Protein AF-A0A959UCH2-F1 (afdb_monomer)

Nearest PDB structures (foldseek):
  5xut-assembly1_A  TM=9.475E-01  e=8.527E-44  Lachnospiraceae bacterium ND2006
  5xuz-assembly1_A  TM=9.487E-01  e=6.562E-43  Lachnospiraceae bacterium ND2006
  5xuu-assembly1_A  TM=9.456E-01  e=6.925E-43  Lachnospiraceae bacterium ND2006
  8y0a-assembly2_E  TM=9.444E-01  e=6.261E-42  Lachnospiraceae bacterium ND2006
  8y09-assembly2_E  TM=9.365E-01  e=1.071E-41  Lachnospiraceae bacterium ND2006

Mean predicted aligned error: 5.66 Å

Radius of gyration: 24.45 Å; Cα contacts (8 Å, |Δi|>4): 713; chains: 1; bounding box: 65×54×74 Å

Sequence (409 aa):
THIIGIDRGERHLLYLTLIDSKGKIKRQMSLNDIISEYKAADGKNVKVVTAYRELLDTKEKERDEARKSWGSIEQIKDLKEGYLSQIVHQIAKMVVQYNAIVVLEDLNMGFKRGRQKVEKQVYQKFEKMLIDKLNYLVFKEKEMTEAGGILKAYQLTNKFQSFKKMSKQNGILFFVPAHFTSKIDPVTGFVSFFYNRYESVEKSVKFFRLFDSISYNKTKDWFEFDVDYNKFTERAKNSKSQWKLCSYGQRIETFRNPDKNNNWDSRSVGLTAAFKELLNAYGIDYMASDILSEIANQDSKEFHQPFMHLFRLMVQMRNSQSGTEVDYLQSPVAPFFNSEEQQLLGKTEDGSWKAPLPVDSDGNGAYNIARKGMWIMQRIKQAKKSDKVDLKMTNDDWLQFVQKLASNH

Foldseek 3Di:
DKEWFWFDDPLANIWIFIADLLLWTPFTFGLQKAWDWDQDPVRDIDIDIDRLNVVLVVLVVVQVVCVVVVHDRDDPVVSLVVSLVRVLVVVLVCCVVVVYFYFYAPDDPVRVVVCVVPVSHNPVVSVVVNQVCLCFAADPPDDQPDCRHVVHGHRQFDDDDDPVPDDCDTRSYGHAHLPLQLQADLQQRDHDPDPLADDALVVLLVRLVQWPFWAADPVVLWIWTWWFQVSGDPLCVLFPRTFIFILDDKAKDWFQDVVVVRDIFIDIDSLSVQVVVLCVVVPQPRVDGTSSVVSSPDRDPVNSNSVSVSVVRSSPQWHDGPPDPDTWGWGRGPVTDILCVQCVQDADPSRTGPGRDHNGSSSSNSSLSRVLVSLQVVQVVPDDPPDDGDSHDDPSNSNRSSNVSSVVD

Solvent-accessible surface area (backbone atoms only — not comparable to full-atom values): 22548 Å² total; per-residue (Å²): 99,26,28,33,3,42,24,75,45,93,88,36,74,30,19,42,18,32,23,43,81,85,66,48,52,77,38,35,34,66,59,32,52,47,81,45,75,46,69,44,98,86,68,47,78,44,77,46,78,45,55,52,50,60,55,38,52,51,52,47,50,54,40,52,49,17,63,77,69,72,47,84,69,76,81,66,65,60,63,51,50,56,54,44,52,54,51,42,50,54,49,52,50,47,30,64,76,52,57,32,36,40,21,36,62,51,74,53,69,68,62,58,55,71,46,60,80,44,76,72,66,54,67,70,62,42,55,49,54,41,43,58,44,30,42,58,30,62,43,89,93,44,55,52,81,39,89,27,1,77,77,33,42,40,65,49,25,62,82,88,87,49,81,90,76,57,63,59,56,42,69,46,36,37,45,40,75,65,74,75,22,45,70,37,35,89,64,57,43,52,62,80,81,75,88,56,71,76,84,47,48,70,57,46,34,59,56,59,72,47,42,77,43,32,32,50,39,80,90,77,68,27,36,40,39,34,35,45,35,70,69,76,35,79,90,34,66,70,35,90,34,76,47,56,41,30,31,62,62,69,36,50,49,71,45,67,31,73,95,57,80,52,36,78,37,60,45,82,43,54,41,37,62,53,51,52,51,56,34,52,77,70,71,46,70,51,87,50,64,69,41,50,64,64,63,50,67,58,79,50,54,86,52,44,46,55,52,36,48,51,52,40,46,41,62,43,33,70,30,54,43,68,98,55,88,55,44,33,30,38,36,30,39,84,93,42,56,45,11,59,69,27,47,73,63,38,65,47,97,90,58,28,44,63,34,72,57,51,46,26,34,47,43,28,19,2,42,36,39,18,50,52,45,49,53,49,53,51,54,59,70,71,48,57,96,88,55,85,76,83,77,81,77,48,71,50,61,51,43,39,50,46,32,51,56,31,72,77,108

Secondary structure (DSSP, 8-state):
-EEEEEE--SSSS-EEEEE-TT--EEEEEESSEEEEEEE-TTS-EEEEEEEHHHHHHHHHHHHHHHHHHT------HHHHHHHHHHHHHHHHHHHHHHTEEEEEE---HHHHHHGGGSTT--HHHHHHHHHHHHHSB--TTS-TTSTTSTTS-B--SPPP--GGG--SEETTEEEE--TTSSSS-TTT------------HHHHHHHHTTSSEEEEETTTTEEEEEEEGGGT-GGGTTS--EEEEE--SEEEEEEEEGGGTTEEEEEEEEHHHHHHHHHHHTT--TTSSB-HHHHHH---HHHHHHHHHHHHHHT--EEE-TTSS-EEEB-SSTT--BHHHHHTT-B-TTS-B--SS-SSHHHHHHHHHHHHHHHHHHHHHHS-TT--------HHHHHHHHHHHHTT-

Structure (mmCIF, N/CA/C/O backbone):
data_AF-A0A959UCH2-F1
#
_entry.id   AF-A0A959UCH2-F1
#
loop_
_atom_site.group_PDB
_atom_site.id
_atom_site.type_symbol
_atom_site.label_atom_id
_atom_site.label_alt_id
_atom_site.label_comp_id
_atom_site.label_asym_id
_atom_site.label_entity_id
_atom_site.label_seq_id
_atom_site.pdbx_PDB_ins_code
_atom_site.Cartn_x
_atom_site.Cartn_y
_atom_site.Cartn_z
_atom_site.occupancy
_atom_site.B_iso_or_equiv
_atom_site.auth_seq_id
_atom_site.auth_comp_id
_atom_site.auth_asym_id
_atom_site.auth_atom_id
_atom_site.pdbx_PDB_model_num
ATOM 1 N N . THR A 1 1 ? 1.810 -14.990 -17.525 1.00 85.62 1 THR A N 1
ATOM 2 C CA . THR A 1 1 ? 2.017 -13.536 -17.656 1.00 85.62 1 THR A CA 1
ATOM 3 C C . THR A 1 1 ? 2.456 -13.007 -16.323 1.00 85.62 1 THR A C 1
ATOM 5 O O . THR A 1 1 ? 1.759 -13.262 -15.345 1.00 85.62 1 THR A O 1
ATOM 8 N N . HIS A 1 2 ? 3.607 -12.350 -16.286 1.00 97.75 2 HIS A N 1
ATOM 9 C CA . HIS A 1 2 ? 4.053 -11.616 -15.108 1.00 97.75 2 HIS A CA 1
ATOM 10 C C . HIS A 1 2 ? 3.554 -10.174 -15.172 1.00 97.75 2 HIS A C 1
ATOM 12 O O . HIS A 1 2 ? 3.140 -9.696 -16.231 1.00 97.75 2 HIS A O 1
ATOM 18 N N . ILE A 1 3 ? 3.554 -9.497 -14.032 1.00 98.62 3 ILE A N 1
ATOM 19 C CA . ILE A 1 3 ? 2.998 -8.154 -13.911 1.00 98.62 3 ILE A CA 1
ATOM 20 C C . ILE A 1 3 ? 3.953 -7.317 -13.075 1.00 98.62 3 ILE A C 1
ATOM 22 O O . ILE A 1 3 ? 4.260 -7.679 -11.942 1.00 98.62 3 ILE A O 1
ATOM 26 N N . ILE A 1 4 ? 4.423 -6.213 -13.645 1.00 98.69 4 ILE A N 1
ATOM 27 C CA . ILE A 1 4 ? 5.246 -5.221 -12.957 1.00 98.69 4 ILE A CA 1
ATOM 28 C C . ILE A 1 4 ? 4.314 -4.108 -12.486 1.00 98.69 4 ILE A C 1
ATOM 30 O O . ILE A 1 4 ? 3.781 -3.372 -13.309 1.00 98.69 4 ILE A O 1
ATOM 34 N N . GLY A 1 5 ? 4.106 -3.980 -11.182 1.00 98.06 5 GLY A N 1
ATOM 35 C CA . GLY A 1 5 ? 3.492 -2.804 -10.576 1.00 98.06 5 GLY A CA 1
ATOM 36 C C . GLY A 1 5 ? 4.559 -1.783 -10.214 1.00 98.06 5 GLY A C 1
ATOM 37 O O . GLY A 1 5 ? 5.609 -2.150 -9.680 1.00 98.06 5 GLY A O 1
ATOM 38 N N . ILE A 1 6 ? 4.299 -0.514 -10.520 1.00 96.56 6 ILE A N 1
ATOM 39 C CA . ILE A 1 6 ? 5.195 0.586 -10.160 1.00 96.56 6 ILE A CA 1
ATOM 40 C C . ILE A 1 6 ? 4.412 1.628 -9.380 1.00 96.56 6 ILE A C 1
ATOM 42 O O . ILE A 1 6 ? 3.486 2.244 -9.917 1.00 96.56 6 ILE A O 1
ATOM 46 N N . ASP A 1 7 ? 4.818 1.827 -8.132 1.00 92.12 7 ASP A N 1
ATOM 47 C CA . ASP A 1 7 ? 4.268 2.850 -7.254 1.00 92.12 7 ASP A CA 1
ATOM 48 C C . ASP A 1 7 ? 5.151 4.094 -7.198 1.00 92.12 7 ASP A C 1
ATOM 50 O O . ASP A 1 7 ? 6.344 4.079 -7.517 1.00 92.12 7 ASP A O 1
ATOM 54 N N . ARG A 1 8 ? 4.523 5.196 -6.802 1.00 84.94 8 ARG A N 1
ATOM 55 C CA . ARG A 1 8 ? 5.084 6.538 -6.728 1.00 84.94 8 ARG A CA 1
ATOM 56 C C . ARG A 1 8 ? 4.883 7.096 -5.326 1.00 84.94 8 ARG A C 1
ATOM 58 O O . ARG A 1 8 ? 3.906 7.796 -5.046 1.00 84.94 8 ARG A O 1
ATOM 65 N N . GLY A 1 9 ? 5.858 6.820 -4.473 1.00 69.44 9 GLY A N 1
ATOM 66 C CA . GLY A 1 9 ? 5.867 7.238 -3.081 1.00 69.44 9 GLY A CA 1
ATOM 67 C C . GLY A 1 9 ? 6.346 8.672 -2.860 1.00 69.44 9 GLY A C 1
ATOM 68 O O . GLY A 1 9 ? 6.806 9.373 -3.767 1.00 69.44 9 GLY A O 1
ATOM 69 N N . GLU A 1 10 ? 6.213 9.118 -1.613 1.00 62.75 10 GLU A N 1
ATOM 70 C CA . GLU A 1 10 ? 6.831 10.354 -1.111 1.00 62.75 10 GLU A CA 1
ATOM 71 C C . GLU A 1 10 ? 8.250 10.079 -0.579 1.00 62.75 10 GLU A C 1
ATOM 73 O O . GLU A 1 10 ? 9.157 10.905 -0.757 1.00 62.75 10 GLU A O 1
ATOM 78 N N . ARG A 1 11 ? 8.455 8.884 -0.002 1.00 74.25 11 ARG A N 1
ATOM 79 C CA . ARG A 1 11 ? 9.739 8.376 0.503 1.00 74.25 11 ARG A CA 1
ATOM 80 C C . ARG A 1 11 ? 10.566 7.754 -0.619 1.00 74.25 11 ARG A C 1
ATOM 82 O O . ARG A 1 11 ? 11.700 8.176 -0.850 1.00 74.25 11 ARG A O 1
ATOM 89 N N . HIS A 1 12 ? 9.968 6.856 -1.400 1.00 82.75 12 HIS A N 1
ATOM 90 C CA . HIS A 1 12 ? 10.615 6.300 -2.586 1.00 82.75 12 HIS A CA 1
ATOM 91 C C . HIS A 1 12 ? 10.227 7.052 -3.862 1.00 82.75 12 HIS A C 1
ATOM 93 O O . HIS A 1 12 ? 9.050 7.295 -4.120 1.00 82.75 12 HIS A O 1
ATOM 99 N N . LEU A 1 13 ? 11.222 7.416 -4.682 1.00 87.31 13 LEU A N 1
ATOM 100 C CA . LEU A 1 13 ? 11.005 8.066 -5.981 1.00 87.31 13 LEU A CA 1
ATOM 101 C C . LEU A 1 13 ? 10.099 7.208 -6.870 1.00 87.31 13 LEU A C 1
ATOM 103 O O . LEU A 1 13 ? 9.127 7.709 -7.441 1.00 87.31 13 LEU A O 1
ATOM 107 N N . LEU A 1 14 ? 10.429 5.919 -6.952 1.00 92.31 14 LEU A N 1
ATOM 108 C CA . LEU A 1 14 ? 9.651 4.859 -7.574 1.00 92.31 14 LEU A CA 1
ATOM 109 C C . LEU A 1 14 ? 9.874 3.567 -6.784 1.00 92.31 14 LEU A C 1
ATOM 111 O O . LEU A 1 14 ? 10.987 3.304 -6.325 1.00 92.31 14 LEU A O 1
ATOM 115 N N . TYR A 1 15 ? 8.831 2.752 -6.663 1.00 94.44 15 TYR A N 1
ATOM 116 C CA . TYR A 1 15 ? 8.921 1.410 -6.095 1.00 94.44 15 TYR A CA 1
ATOM 117 C C . TYR A 1 15 ? 8.439 0.392 -7.112 1.00 94.44 15 TYR A C 1
ATOM 119 O O . TYR A 1 15 ? 7.396 0.588 -7.733 1.00 94.44 15 TYR A O 1
ATOM 127 N N . LEU A 1 16 ? 9.182 -0.696 -7.285 1.00 96.62 16 LEU A N 1
ATOM 128 C CA . LEU A 1 16 ? 8.855 -1.742 -8.241 1.00 96.62 16 LEU A CA 1
ATOM 129 C C . LEU A 1 16 ? 8.463 -3.026 -7.522 1.00 96.62 16 LEU A C 1
ATOM 131 O O . LEU A 1 16 ? 9.129 -3.453 -6.583 1.00 96.62 16 LEU A O 1
ATOM 135 N N . THR A 1 17 ? 7.408 -3.680 -7.997 1.00 98.19 17 THR A N 1
ATOM 136 C CA . THR A 1 17 ? 7.059 -5.047 -7.604 1.00 98.19 17 THR A CA 1
ATOM 137 C C . THR A 1 17 ? 6.683 -5.867 -8.831 1.00 98.19 17 THR A C 1
ATOM 139 O O . THR A 1 17 ? 5.767 -5.521 -9.569 1.00 98.19 17 THR A O 1
ATOM 142 N N . LEU A 1 18 ? 7.386 -6.973 -9.050 1.00 98.50 18 LEU A N 1
ATOM 143 C CA . LEU A 1 18 ? 7.099 -7.969 -10.076 1.00 98.50 18 LEU A CA 1
ATOM 144 C C . LEU A 1 18 ? 6.399 -9.161 -9.426 1.00 98.50 18 LEU A C 1
ATOM 146 O O . LEU A 1 18 ? 6.971 -9.806 -8.545 1.00 98.50 18 LEU A O 1
ATOM 150 N N . ILE A 1 19 ? 5.206 -9.497 -9.906 1.00 98.50 19 ILE A N 1
ATOM 151 C CA . ILE A 1 19 ? 4.454 -10.683 -9.482 1.00 98.50 19 ILE A CA 1
ATOM 152 C C . ILE A 1 19 ? 4.272 -11.668 -10.637 1.00 98.50 19 ILE A C 1
ATOM 154 O O . ILE A 1 19 ? 4.256 -11.286 -11.812 1.00 98.50 19 ILE A O 1
ATOM 158 N N . ASP A 1 20 ? 4.102 -12.946 -10.307 1.00 97.31 20 ASP A N 1
ATOM 159 C CA . ASP A 1 20 ? 3.571 -13.926 -11.255 1.00 97.31 20 ASP A CA 1
ATOM 160 C C . ASP A 1 20 ? 2.037 -13.872 -11.354 1.00 97.31 20 ASP A C 1
ATOM 162 O O . ASP A 1 20 ? 1.361 -13.090 -10.684 1.00 97.31 20 ASP A O 1
ATOM 166 N N . SER A 1 21 ? 1.463 -14.726 -12.203 1.00 92.94 21 SER A N 1
ATOM 167 C CA . SER A 1 21 ? 0.015 -14.782 -12.425 1.00 92.94 21 SER A CA 1
ATOM 168 C C . SER A 1 21 ? -0.800 -15.288 -11.231 1.00 92.94 21 SER A C 1
ATOM 170 O O . SER A 1 21 ? -2.025 -15.292 -11.322 1.00 92.94 21 SER A O 1
ATOM 172 N N . LYS A 1 22 ? -0.147 -15.763 -10.163 1.00 93.94 22 LYS A N 1
ATOM 173 C CA . LYS A 1 22 ? -0.780 -16.166 -8.901 1.00 93.94 22 LYS A CA 1
ATOM 174 C C . LYS A 1 22 ? -0.626 -15.092 -7.818 1.00 93.94 22 LYS A C 1
ATOM 176 O O . LYS A 1 22 ? -1.070 -15.303 -6.699 1.00 93.94 22 LYS A O 1
ATOM 181 N N . GLY A 1 23 ? 0.007 -13.958 -8.127 1.00 95.38 23 GLY A N 1
ATOM 182 C CA . GLY A 1 23 ? 0.238 -12.888 -7.161 1.00 95.38 23 GLY A CA 1
ATOM 183 C C . GLY A 1 23 ? 1.440 -13.114 -6.246 1.00 95.38 23 GLY A C 1
ATOM 184 O O . GLY A 1 23 ? 1.600 -12.359 -5.288 1.00 95.38 23 GLY A O 1
ATOM 185 N N . LYS A 1 24 ? 2.303 -14.104 -6.526 1.00 96.88 24 LYS A N 1
ATOM 186 C CA . LYS A 1 24 ? 3.542 -14.303 -5.762 1.00 96.88 24 LYS A CA 1
ATOM 187 C C . LYS A 1 24 ? 4.602 -13.310 -6.227 1.00 96.88 24 LYS A C 1
ATOM 189 O O . LYS A 1 24 ? 4.902 -13.241 -7.423 1.00 96.88 24 LYS A O 1
ATOM 194 N N . ILE A 1 25 ? 5.197 -12.590 -5.277 1.00 98.19 25 ILE A N 1
ATOM 195 C CA . ILE A 1 25 ? 6.294 -11.655 -5.534 1.00 98.19 25 ILE A CA 1
ATOM 196 C C . ILE A 1 25 ? 7.520 -12.428 -6.041 1.00 98.19 25 ILE A C 1
ATOM 198 O O . ILE A 1 25 ? 7.921 -13.446 -5.475 1.00 98.19 25 ILE A O 1
ATOM 202 N N . LYS A 1 26 ? 8.088 -11.957 -7.154 1.00 97.69 26 LYS A N 1
ATOM 203 C CA . LYS A 1 26 ? 9.350 -12.438 -7.740 1.00 97.69 26 LYS A CA 1
ATOM 204 C C . LYS A 1 26 ? 10.483 -11.447 -7.544 1.00 97.69 26 LYS A C 1
ATOM 206 O O . LYS A 1 26 ? 11.623 -11.866 -7.400 1.00 97.69 26 LYS A O 1
ATOM 211 N N . ARG A 1 27 ? 10.164 -10.151 -7.581 1.00 97.25 27 ARG A N 1
ATOM 212 C CA . ARG A 1 27 ? 11.085 -9.050 -7.288 1.00 97.25 27 ARG A CA 1
ATOM 213 C C . ARG A 1 27 ? 10.314 -7.928 -6.616 1.00 97.25 27 ARG A C 1
ATOM 215 O O . ARG A 1 27 ? 9.198 -7.635 -7.042 1.00 97.25 27 ARG A O 1
ATOM 222 N N . GLN A 1 28 ? 10.901 -7.291 -5.616 1.00 97.44 28 GLN A N 1
ATOM 223 C CA . GLN A 1 28 ? 10.376 -6.056 -5.043 1.00 97.44 28 GLN A CA 1
ATOM 224 C C . GLN A 1 28 ? 11.545 -5.199 -4.553 1.00 97.44 28 GLN A C 1
ATOM 226 O O . GLN A 1 28 ? 12.427 -5.701 -3.858 1.00 97.44 28 GLN A O 1
ATOM 231 N N . MET A 1 29 ? 11.594 -3.931 -4.951 1.00 95.25 29 MET A N 1
ATOM 232 C CA . MET A 1 29 ? 12.668 -3.026 -4.543 1.00 95.25 29 MET A CA 1
ATOM 233 C C . MET A 1 29 ? 12.279 -1.564 -4.718 1.00 95.25 29 MET A C 1
ATOM 235 O O . MET A 1 29 ? 11.554 -1.200 -5.649 1.00 95.25 29 MET A O 1
ATOM 239 N N . SER A 1 30 ? 12.846 -0.726 -3.856 1.00 93.69 30 SER A N 1
ATOM 240 C CA . SER A 1 30 ? 12.916 0.707 -4.103 1.00 93.69 30 SER A CA 1
ATOM 241 C C . SER A 1 30 ? 13.889 0.986 -5.244 1.00 93.69 30 SER A C 1
ATOM 243 O O . SER A 1 30 ? 14.939 0.354 -5.344 1.00 93.69 30 SER A O 1
ATOM 245 N N . LEU A 1 31 ? 13.550 1.959 -6.082 1.00 93.12 31 LEU A N 1
ATOM 246 C CA . LEU A 1 31 ? 14.424 2.476 -7.130 1.00 93.12 31 LEU A CA 1
ATOM 247 C C . LEU A 1 31 ? 15.044 3.816 -6.712 1.00 93.12 31 LEU A C 1
ATOM 249 O O . LEU A 1 31 ? 15.292 4.665 -7.561 1.00 93.12 31 LEU A O 1
ATOM 253 N N . ASN A 1 32 ? 15.234 4.053 -5.410 1.00 91.38 32 ASN A N 1
ATOM 254 C CA . ASN A 1 32 ? 15.999 5.200 -4.909 1.00 91.38 32 ASN A CA 1
ATOM 255 C C . ASN A 1 32 ? 17.486 5.076 -5.253 1.00 91.38 32 ASN A C 1
ATOM 257 O O . ASN A 1 32 ? 18.102 6.063 -5.660 1.00 91.38 32 ASN A O 1
ATOM 261 N N . ASP A 1 33 ? 18.007 3.854 -5.151 1.00 90.50 33 ASP A N 1
ATOM 262 C CA . ASP A 1 33 ? 19.398 3.523 -5.419 1.00 90.50 33 ASP A CA 1
ATOM 263 C C . ASP A 1 33 ? 19.468 2.642 -6.659 1.00 90.50 33 ASP A C 1
ATOM 265 O O . ASP A 1 33 ? 18.709 1.682 -6.808 1.00 90.50 33 ASP A O 1
ATOM 269 N N . ILE A 1 34 ? 20.387 2.969 -7.561 1.00 90.00 34 ILE A N 1
ATOM 270 C CA . ILE A 1 34 ? 20.591 2.205 -8.787 1.00 90.00 34 ILE A CA 1
ATOM 271 C C . ILE A 1 34 ? 21.951 1.527 -8.713 1.00 90.00 34 ILE A C 1
ATOM 273 O O . ILE A 1 34 ? 22.984 2.191 -8.641 1.00 90.00 34 ILE A O 1
ATOM 277 N N . ILE A 1 35 ? 21.936 0.195 -8.753 1.00 86.56 35 ILE A N 1
ATOM 278 C CA . ILE A 1 35 ? 23.140 -0.628 -8.848 1.00 86.56 35 ILE A CA 1
ATOM 279 C C . ILE A 1 35 ? 23.506 -0.753 -10.328 1.00 86.56 35 ILE A C 1
ATOM 281 O O . ILE A 1 35 ? 22.727 -1.276 -11.128 1.00 86.56 35 ILE A O 1
ATOM 285 N N . SER A 1 36 ? 24.685 -0.255 -10.688 1.00 82.56 36 SER A N 1
ATOM 286 C CA . SER A 1 36 ? 25.266 -0.374 -12.025 1.00 82.56 36 SER A CA 1
ATOM 287 C C . SER A 1 36 ? 26.520 -1.233 -11.966 1.00 82.56 36 SER A C 1
ATOM 289 O O . SER A 1 36 ? 27.286 -1.149 -11.010 1.00 82.56 36 SER A O 1
ATOM 291 N N . GLU A 1 37 ? 26.753 -2.035 -13.000 1.00 82.31 37 GLU A N 1
ATOM 292 C CA . GLU A 1 37 ? 27.972 -2.831 -13.136 1.00 82.31 37 GLU A CA 1
ATOM 293 C C . GLU A 1 37 ? 28.721 -2.387 -14.394 1.00 82.31 37 GLU A C 1
ATOM 295 O O . GLU A 1 37 ? 28.131 -2.303 -15.474 1.00 82.31 37 GLU A O 1
ATOM 300 N N . TYR A 1 38 ? 30.014 -2.099 -14.264 1.00 80.44 38 TYR A N 1
ATOM 301 C CA . TYR A 1 38 ? 30.894 -1.838 -15.403 1.00 80.44 38 TYR A CA 1
ATOM 302 C C . TYR A 1 38 ? 32.217 -2.578 -15.242 1.00 80.44 38 TYR A C 1
ATOM 304 O O . TYR A 1 38 ? 32.632 -2.917 -14.135 1.00 80.44 38 TYR A O 1
ATOM 312 N N . LYS A 1 39 ? 32.890 -2.831 -16.365 1.00 80.00 39 LYS A N 1
ATOM 313 C CA . LYS A 1 39 ? 34.246 -3.379 -16.356 1.00 80.00 39 LYS A CA 1
ATOM 314 C C . LYS A 1 39 ? 35.237 -2.256 -16.083 1.00 80.00 39 LYS A C 1
ATOM 316 O O . LYS A 1 39 ? 35.306 -1.305 -16.860 1.00 80.00 39 LYS A O 1
ATOM 321 N N . ALA A 1 40 ? 35.973 -2.355 -14.984 1.00 78.38 40 ALA A N 1
ATOM 322 C CA . ALA A 1 40 ? 37.100 -1.477 -14.715 1.00 78.38 40 ALA A CA 1
ATOM 323 C C . ALA A 1 40 ? 38.254 -1.751 -15.695 1.00 78.38 40 ALA A C 1
ATOM 325 O O . ALA A 1 40 ? 38.250 -2.738 -16.435 1.00 78.38 40 ALA A O 1
ATOM 326 N N . ALA A 1 41 ? 39.244 -0.854 -15.713 1.00 80.12 41 ALA A N 1
ATOM 327 C CA . ALA A 1 41 ? 40.401 -0.939 -16.606 1.00 80.12 41 ALA A CA 1
ATOM 328 C C . ALA A 1 41 ? 41.217 -2.238 -16.429 1.00 80.12 41 ALA A C 1
ATOM 330 O O . ALA A 1 41 ? 41.884 -2.673 -17.361 1.00 80.12 41 ALA A O 1
ATOM 331 N N . ASP A 1 42 ? 41.125 -2.879 -15.260 1.00 82.62 42 ASP A N 1
ATOM 332 C CA . ASP A 1 42 ? 41.745 -4.169 -14.935 1.00 82.62 42 ASP A CA 1
ATOM 333 C C . ASP A 1 42 ? 40.897 -5.388 -15.360 1.00 82.62 42 ASP A C 1
ATOM 335 O O . ASP A 1 42 ? 41.232 -6.530 -15.046 1.00 82.62 42 ASP A O 1
ATOM 339 N N . GLY A 1 43 ? 39.781 -5.160 -16.060 1.00 78.69 43 GLY A N 1
ATOM 340 C CA . GLY A 1 43 ? 38.871 -6.194 -16.546 1.00 78.69 43 GLY A CA 1
ATOM 341 C C . GLY A 1 43 ? 37.904 -6.748 -15.495 1.00 78.69 43 GLY A C 1
ATOM 342 O O . GLY A 1 43 ? 37.051 -7.567 -15.850 1.00 78.69 43 GLY A O 1
ATOM 343 N N . LYS A 1 44 ? 37.979 -6.308 -14.229 1.00 82.81 44 LYS A N 1
ATOM 344 C CA . LYS A 1 44 ? 37.057 -6.750 -13.175 1.00 82.81 44 LYS A CA 1
ATOM 345 C C . LYS A 1 44 ? 35.723 -6.020 -13.272 1.00 82.81 44 LYS A C 1
ATOM 347 O O . LYS A 1 44 ? 35.663 -4.828 -13.570 1.00 82.81 44 LYS A O 1
ATOM 352 N N . ASN A 1 45 ? 34.638 -6.733 -12.981 1.00 80.44 45 ASN A N 1
ATOM 353 C CA . ASN A 1 45 ? 33.327 -6.112 -12.832 1.00 80.44 45 ASN A CA 1
ATOM 354 C C . ASN A 1 45 ? 33.287 -5.350 -11.505 1.00 80.44 45 ASN A C 1
ATOM 356 O O . ASN A 1 45 ? 33.423 -5.947 -10.437 1.00 80.44 45 ASN A O 1
ATOM 360 N N . VAL A 1 46 ? 33.079 -4.041 -11.579 1.00 84.38 46 VAL A N 1
ATOM 361 C CA . VAL A 1 46 ? 32.875 -3.173 -10.423 1.00 84.38 46 VAL A CA 1
ATOM 362 C C . VAL A 1 46 ? 31.397 -2.828 -10.344 1.00 84.38 46 VAL A C 1
ATOM 364 O O . VAL A 1 46 ? 30.807 -2.354 -11.319 1.00 84.38 46 VAL A O 1
ATOM 367 N N . LYS A 1 47 ? 30.799 -3.074 -9.175 1.00 84.75 47 LYS A N 1
ATOM 368 C CA . LYS A 1 47 ? 29.439 -2.630 -8.865 1.00 84.75 47 LYS A CA 1
ATOM 369 C C . LYS A 1 47 ? 29.505 -1.254 -8.216 1.00 84.75 47 LYS A C 1
ATOM 371 O O . LYS A 1 47 ? 30.208 -1.075 -7.226 1.00 84.75 47 LYS A O 1
ATOM 376 N N . VAL A 1 48 ? 28.752 -0.304 -8.750 1.00 87.25 48 VAL A N 1
ATOM 377 C CA . VAL A 1 48 ? 28.590 1.032 -8.174 1.00 87.25 48 VAL A CA 1
ATOM 378 C C . VAL A 1 48 ? 27.126 1.255 -7.854 1.00 87.25 48 VAL A C 1
ATOM 380 O O . VAL A 1 48 ? 26.252 1.047 -8.695 1.00 87.25 48 VAL A O 1
ATOM 383 N N . VAL A 1 49 ? 26.872 1.680 -6.621 1.00 89.25 49 VAL A N 1
ATOM 384 C CA . VAL A 1 49 ? 25.547 2.078 -6.153 1.00 89.25 49 VAL A CA 1
ATOM 385 C C . VAL A 1 49 ? 25.457 3.594 -6.246 1.00 89.25 49 VAL A C 1
ATOM 387 O O . VAL A 1 49 ? 26.280 4.305 -5.676 1.00 89.25 49 VAL A O 1
ATOM 390 N N . THR A 1 50 ? 24.470 4.098 -6.980 1.00 91.62 50 THR A N 1
ATOM 391 C CA . THR A 1 50 ? 24.195 5.535 -7.073 1.00 91.62 50 THR A CA 1
ATOM 392 C C . THR A 1 50 ? 22.900 5.856 -6.337 1.00 91.62 50 THR A C 1
ATOM 394 O O . THR A 1 50 ? 21.822 5.470 -6.794 1.00 91.62 50 THR A O 1
ATOM 397 N N . ALA A 1 51 ? 23.012 6.577 -5.218 1.00 92.44 51 ALA A N 1
ATOM 398 C CA . ALA A 1 51 ? 21.892 6.996 -4.374 1.00 92.44 51 ALA A CA 1
ATOM 399 C C . ALA A 1 51 ? 21.162 8.214 -4.969 1.00 92.44 51 ALA A C 1
ATOM 401 O O . ALA A 1 51 ? 21.309 9.355 -4.528 1.00 92.44 51 ALA A O 1
ATOM 402 N N . TYR A 1 52 ? 20.378 7.996 -6.027 1.00 91.44 52 TYR A N 1
ATOM 403 C CA . TYR A 1 52 ? 19.710 9.077 -6.762 1.00 91.44 52 TYR A CA 1
ATOM 404 C C . TYR A 1 52 ? 18.722 9.873 -5.916 1.00 91.44 52 TYR A C 1
ATOM 406 O O . TYR A 1 52 ? 18.516 11.058 -6.187 1.00 91.44 52 TYR A O 1
ATOM 414 N N . ARG A 1 53 ? 18.107 9.254 -4.902 1.00 89.19 53 ARG A N 1
ATOM 415 C CA . ARG A 1 53 ? 17.227 9.978 -3.982 1.00 89.19 53 ARG A CA 1
ATOM 416 C C . ARG A 1 53 ? 17.982 11.053 -3.210 1.00 89.19 53 ARG A C 1
ATOM 418 O O . ARG A 1 53 ? 17.540 12.197 -3.219 1.00 89.19 53 ARG A O 1
ATOM 425 N N . GLU A 1 54 ? 19.112 10.697 -2.612 1.00 90.12 54 GLU A N 1
ATOM 426 C CA . GLU A 1 54 ? 19.951 11.635 -1.866 1.00 90.12 54 GLU A CA 1
ATOM 427 C C . GLU A 1 54 ? 20.499 12.727 -2.784 1.00 90.12 54 GLU A C 1
ATOM 429 O O . GLU A 1 54 ? 20.407 13.905 -2.455 1.00 90.12 54 GLU A O 1
ATOM 434 N N . LEU A 1 55 ? 20.971 12.363 -3.982 1.00 91.69 55 LEU A N 1
ATOM 435 C CA . LEU A 1 55 ? 21.449 13.335 -4.971 1.00 91.69 55 LEU A CA 1
ATOM 436 C C . LEU A 1 55 ? 20.362 14.348 -5.359 1.00 91.69 55 LEU A C 1
ATOM 438 O O . LEU A 1 55 ? 20.634 15.543 -5.453 1.00 91.69 55 LEU A O 1
ATOM 442 N N . LEU A 1 56 ? 19.124 13.890 -5.577 1.00 89.38 56 LEU A N 1
ATOM 443 C CA . LEU A 1 56 ? 17.999 14.771 -5.898 1.00 89.38 56 LEU A CA 1
ATOM 444 C C . LEU A 1 56 ? 17.568 15.626 -4.699 1.00 89.38 56 LEU A C 1
ATOM 446 O O . LEU A 1 56 ? 17.253 16.797 -4.898 1.00 89.38 56 LEU A O 1
ATOM 450 N N . ASP A 1 57 ? 17.576 15.069 -3.485 1.00 88.00 57 ASP A N 1
ATOM 451 C CA . ASP A 1 57 ? 17.245 15.790 -2.250 1.00 88.00 57 ASP A CA 1
ATOM 452 C C . ASP A 1 57 ? 18.280 16.886 -1.947 1.00 88.00 57 ASP A C 1
ATOM 454 O O . ASP A 1 57 ? 17.905 18.021 -1.646 1.00 88.00 57 ASP A O 1
ATOM 458 N N . THR A 1 58 ? 19.575 16.589 -2.084 1.00 90.31 58 THR A N 1
ATOM 459 C CA . THR A 1 58 ? 20.658 17.577 -1.965 1.00 90.31 58 THR A CA 1
ATOM 460 C C . THR A 1 58 ? 20.507 18.662 -3.022 1.00 90.31 58 THR A C 1
ATOM 462 O O . THR A 1 58 ? 20.520 19.847 -2.689 1.00 90.31 58 THR A O 1
ATOM 465 N N . LYS A 1 59 ? 20.246 18.282 -4.281 1.00 89.69 59 LYS A N 1
ATOM 466 C CA . LYS A 1 59 ? 20.084 19.262 -5.358 1.00 89.69 59 LYS A CA 1
ATOM 467 C C . LYS A 1 59 ? 18.888 20.185 -5.151 1.00 89.69 59 LYS A C 1
ATOM 469 O O . LYS A 1 59 ? 18.945 21.360 -5.502 1.00 89.69 59 LYS A O 1
ATOM 474 N N . GLU A 1 60 ? 17.795 19.663 -4.602 1.00 87.44 60 GLU A N 1
ATOM 475 C CA . GLU A 1 60 ? 16.610 20.446 -4.251 1.00 87.44 60 GLU A CA 1
ATOM 476 C C . GLU A 1 60 ? 16.912 21.465 -3.138 1.00 87.44 60 GLU A C 1
ATOM 478 O O . GLU A 1 60 ? 16.515 22.624 -3.271 1.00 87.44 60 GLU A O 1
ATOM 483 N N . LYS A 1 61 ? 17.674 21.079 -2.103 1.00 89.31 61 LYS A N 1
ATOM 484 C CA . LYS A 1 61 ? 18.110 21.985 -1.022 1.00 89.31 61 LYS A CA 1
ATOM 485 C C . LYS A 1 61 ? 19.037 23.091 -1.524 1.00 89.31 61 LYS A C 1
ATOM 487 O O . LYS A 1 61 ? 18.748 24.257 -1.285 1.00 89.31 61 LYS A O 1
ATOM 492 N N . GLU A 1 62 ? 20.072 22.746 -2.290 1.00 90.81 62 GLU A N 1
ATOM 493 C CA . GLU A 1 62 ? 20.997 23.723 -2.891 1.00 90.81 62 GLU A CA 1
ATOM 494 C C . GLU A 1 62 ? 20.249 24.769 -3.729 1.00 90.81 62 GLU A C 1
ATOM 496 O O . GLU A 1 62 ? 20.533 25.964 -3.672 1.00 90.81 62 GLU A O 1
ATOM 501 N N . ARG A 1 63 ? 19.251 24.332 -4.507 1.00 90.31 63 ARG A N 1
ATOM 502 C CA . ARG A 1 63 ? 18.431 25.224 -5.338 1.00 90.31 63 ARG A CA 1
ATOM 503 C C . ARG A 1 63 ? 17.526 26.129 -4.508 1.00 90.31 63 ARG A C 1
ATOM 505 O O . ARG A 1 63 ? 17.303 27.272 -4.901 1.00 90.31 63 ARG A O 1
ATOM 512 N N . ASP A 1 64 ? 16.974 25.634 -3.404 1.00 88.75 64 ASP A N 1
ATOM 513 C CA . ASP A 1 64 ? 16.187 26.444 -2.469 1.00 88.75 64 ASP A CA 1
ATOM 514 C C . ASP A 1 64 ? 17.060 27.485 -1.752 1.00 88.75 64 ASP A C 1
ATOM 516 O O . ASP A 1 64 ? 16.696 28.659 -1.682 1.00 88.75 64 ASP A O 1
ATOM 520 N N . GLU A 1 65 ? 18.253 27.092 -1.309 1.00 90.69 65 GLU A N 1
ATOM 521 C CA . GLU A 1 65 ? 19.247 27.994 -0.723 1.00 90.69 65 GLU A CA 1
ATOM 522 C C . GLU A 1 65 ? 19.687 29.068 -1.717 1.00 90.69 65 GLU A C 1
ATOM 524 O O . GLU A 1 65 ? 19.618 30.250 -1.391 1.00 90.69 65 GLU A O 1
ATOM 529 N N . ALA A 1 66 ? 20.035 28.689 -2.951 1.00 90.56 66 ALA A N 1
ATOM 530 C CA . ALA A 1 66 ? 20.408 29.626 -4.009 1.00 90.56 66 ALA A CA 1
ATOM 531 C C . ALA A 1 66 ? 19.293 30.638 -4.314 1.00 90.56 66 ALA A C 1
ATOM 533 O O . ALA A 1 66 ? 19.566 31.805 -4.571 1.00 90.56 66 ALA A O 1
ATOM 534 N N . ARG A 1 67 ? 18.016 30.243 -4.240 1.00 88.31 67 ARG A N 1
ATOM 535 C CA . ARG A 1 67 ? 16.901 31.197 -4.388 1.00 88.31 67 ARG A CA 1
ATOM 536 C C . ARG A 1 67 ? 16.825 32.187 -3.241 1.00 88.31 67 ARG A C 1
ATOM 538 O O . ARG A 1 67 ? 16.561 33.361 -3.483 1.00 88.31 67 ARG A O 1
ATOM 545 N N . LYS A 1 68 ? 17.023 31.708 -2.013 1.00 91.31 68 LYS A N 1
ATOM 546 C CA . LYS A 1 68 ? 16.985 32.532 -0.798 1.00 91.31 68 LYS A CA 1
ATOM 547 C C . LYS A 1 68 ? 18.179 33.480 -0.711 1.00 91.31 68 LYS A C 1
ATOM 549 O O . LYS A 1 68 ? 18.026 34.577 -0.189 1.00 91.31 68 LYS A O 1
ATOM 554 N N . SER A 1 69 ? 19.334 33.072 -1.232 1.00 91.06 69 SER A N 1
ATOM 555 C CA . SER A 1 69 ? 20.576 33.852 -1.239 1.00 91.06 69 SER A CA 1
ATOM 556 C C . SER A 1 69 ? 20.832 34.618 -2.542 1.00 91.06 69 SER A C 1
ATOM 558 O O . SER A 1 69 ? 21.865 35.271 -2.660 1.00 91.06 69 SER A O 1
ATOM 560 N N . TRP A 1 70 ? 19.921 34.538 -3.521 1.00 85.94 70 TRP A N 1
ATOM 561 C CA . TRP A 1 70 ? 20.094 35.059 -4.888 1.00 85.94 70 TRP A CA 1
ATOM 562 C C . TRP A 1 70 ? 21.357 34.551 -5.612 1.00 85.94 70 TRP A C 1
ATOM 564 O O . TRP A 1 70 ? 21.928 35.238 -6.458 1.00 85.94 70 TRP A O 1
ATOM 574 N N . GLY A 1 71 ? 21.787 33.329 -5.296 1.00 85.88 71 GLY A N 1
ATOM 575 C CA . GLY A 1 71 ? 22.874 32.628 -5.971 1.00 85.88 71 GLY A CA 1
ATOM 576 C C . GLY A 1 71 ? 22.477 32.009 -7.318 1.00 85.88 71 GLY A C 1
ATOM 577 O O . GLY A 1 71 ? 21.317 32.021 -7.739 1.00 85.88 71 GLY A O 1
ATOM 578 N N . SER A 1 72 ? 23.463 31.422 -8.002 1.00 84.56 72 SER A N 1
ATOM 579 C CA . SER A 1 72 ? 23.244 30.688 -9.255 1.00 84.56 72 SER A CA 1
ATOM 580 C C . SER A 1 72 ? 22.452 29.400 -9.013 1.00 84.56 72 SER A C 1
ATOM 582 O O . SER A 1 72 ? 22.777 28.613 -8.127 1.00 84.56 72 SER A O 1
ATOM 584 N N . ILE A 1 73 ? 21.415 29.167 -9.820 1.00 84.31 73 ILE A N 1
ATOM 585 C CA . ILE A 1 73 ? 20.526 28.010 -9.684 1.00 84.31 73 ILE A CA 1
ATOM 586 C C . ILE A 1 73 ? 20.904 26.950 -10.725 1.00 84.31 73 ILE A C 1
ATOM 588 O O . ILE A 1 73 ? 20.536 27.048 -11.897 1.00 84.31 73 ILE A O 1
ATOM 592 N N . GLU A 1 74 ? 21.580 25.891 -10.287 1.00 86.12 74 GLU A N 1
ATOM 593 C CA . GLU A 1 74 ? 21.965 24.776 -11.157 1.00 86.12 74 GLU A CA 1
ATOM 594 C C . GLU A 1 74 ? 20.776 23.917 -11.621 1.00 86.12 74 GLU A C 1
ATOM 596 O O . GLU A 1 74 ? 19.757 23.788 -10.932 1.00 86.12 74 GLU A O 1
ATOM 601 N N . GLN A 1 75 ? 20.895 23.284 -12.794 1.00 87.31 75 GLN A N 1
ATOM 602 C CA . GLN A 1 75 ? 19.814 22.492 -13.388 1.00 87.31 75 GLN A CA 1
ATOM 603 C C . GLN A 1 75 ? 19.664 21.107 -12.736 1.00 87.31 75 GLN A C 1
ATOM 605 O O . GLN A 1 75 ? 20.568 20.283 -12.756 1.00 87.31 75 GLN A O 1
ATOM 610 N N . ILE A 1 76 ? 18.460 20.796 -12.243 1.00 87.00 76 ILE A N 1
ATOM 611 C CA . ILE A 1 76 ? 18.099 19.457 -11.727 1.00 87.00 76 ILE A CA 1
ATOM 612 C C . ILE A 1 76 ? 17.598 18.501 -12.829 1.00 87.00 76 ILE A C 1
ATOM 614 O O . ILE A 1 76 ? 17.421 17.301 -12.613 1.00 87.00 76 ILE A O 1
ATOM 618 N N . LYS A 1 77 ? 17.308 19.030 -14.025 1.00 87.38 77 LYS A N 1
ATOM 619 C CA . LYS A 1 77 ? 16.633 18.299 -15.108 1.00 87.38 77 LYS A CA 1
ATOM 620 C C . LYS A 1 77 ? 17.453 17.104 -15.599 1.00 87.38 77 LYS A C 1
ATOM 622 O O . LYS A 1 77 ? 16.858 16.045 -15.805 1.00 87.38 77 LYS A O 1
ATOM 627 N N . ASP A 1 78 ? 18.759 17.282 -15.757 1.00 88.69 78 ASP A N 1
ATOM 628 C CA . ASP A 1 78 ? 19.651 16.288 -16.360 1.00 88.69 78 ASP A CA 1
ATOM 629 C C . ASP A 1 78 ? 19.919 15.129 -15.399 1.00 88.69 78 ASP A C 1
ATOM 631 O O . ASP A 1 78 ? 19.844 13.967 -15.796 1.00 88.69 78 ASP A O 1
ATOM 635 N N . LEU A 1 79 ? 20.071 15.423 -14.100 1.00 90.44 79 LEU A N 1
ATOM 636 C CA . LEU A 1 79 ? 20.158 14.404 -13.049 1.00 90.44 79 LEU A CA 1
ATOM 637 C C . LEU A 1 79 ? 18.930 13.478 -13.064 1.00 90.44 79 LEU A C 1
ATOM 639 O O . LEU A 1 79 ? 19.059 12.254 -13.000 1.00 90.44 79 LEU A O 1
ATOM 643 N N . LYS A 1 80 ? 17.731 14.051 -13.236 1.00 90.12 80 LYS A N 1
ATOM 644 C CA . LYS A 1 80 ? 16.498 13.266 -13.396 1.00 90.12 80 LYS A CA 1
ATOM 645 C C . LYS A 1 80 ? 16.466 12.455 -14.691 1.00 90.12 80 LYS A C 1
ATOM 647 O O . LYS A 1 80 ? 15.893 11.372 -14.691 1.00 90.12 80 LYS A O 1
ATOM 652 N N . GLU A 1 81 ? 16.998 12.971 -15.801 1.00 91.69 81 GLU A N 1
ATOM 653 C CA . GLU A 1 81 ? 17.060 12.216 -17.068 1.00 91.69 81 GLU A CA 1
ATOM 654 C C . GLU A 1 81 ? 17.972 11.008 -16.943 1.00 91.69 81 GLU A C 1
ATOM 656 O O . GLU A 1 81 ? 17.557 9.906 -17.304 1.00 91.69 81 GLU A O 1
ATOM 661 N N . GLY A 1 82 ? 19.157 11.200 -16.358 1.00 92.69 82 GLY A N 1
ATOM 662 C CA . GLY A 1 82 ? 20.090 10.121 -16.056 1.00 92.69 82 GLY A CA 1
ATOM 663 C C . GLY A 1 82 ? 19.426 9.040 -15.208 1.00 92.69 82 GLY A C 1
ATOM 664 O O . GLY A 1 82 ? 19.350 7.889 -15.637 1.00 92.69 82 GLY A O 1
ATOM 665 N N . TYR A 1 83 ? 18.837 9.430 -14.075 1.00 93.56 83 TYR A N 1
ATOM 666 C CA . TYR A 1 83 ? 18.082 8.537 -13.193 1.00 93.56 83 TYR A CA 1
ATOM 667 C C . TYR A 1 83 ? 17.006 7.722 -13.929 1.00 93.56 83 TYR A C 1
ATOM 669 O O . TYR A 1 83 ? 16.979 6.490 -13.880 1.00 93.56 83 TYR A O 1
ATOM 677 N N . LEU A 1 84 ? 16.119 8.411 -14.651 1.00 94.56 84 LEU A N 1
ATOM 678 C CA . LEU A 1 84 ? 14.993 7.774 -15.326 1.00 94.56 84 LEU A CA 1
ATOM 679 C C . LEU A 1 84 ? 15.427 6.866 -16.473 1.00 94.56 84 LEU A C 1
ATOM 681 O O . LEU A 1 84 ? 14.776 5.851 -16.713 1.00 94.56 84 LEU A O 1
ATOM 685 N N . SER A 1 85 ? 16.517 7.198 -17.168 1.00 94.50 85 SER A N 1
ATOM 686 C CA . SER A 1 85 ? 17.052 6.352 -18.237 1.00 94.50 85 SER A CA 1
ATOM 687 C C . SER A 1 85 ? 17.471 4.972 -17.717 1.00 94.50 85 SER A C 1
ATOM 689 O O . SER A 1 85 ? 17.149 3.962 -18.348 1.00 94.50 85 SER A O 1
ATOM 691 N N . GLN A 1 86 ? 18.086 4.917 -16.528 1.00 93.38 86 GLN A N 1
ATOM 692 C CA . GLN A 1 86 ? 18.493 3.666 -15.886 1.00 93.38 86 GLN A CA 1
ATOM 693 C C . GLN A 1 86 ? 17.283 2.822 -15.487 1.00 93.38 86 GLN A C 1
ATOM 695 O O . GLN A 1 86 ? 17.224 1.626 -15.770 1.00 93.38 86 GLN A O 1
ATOM 700 N N . ILE A 1 87 ? 16.266 3.455 -14.902 1.00 94.00 87 ILE A N 1
ATOM 701 C CA . ILE A 1 87 ? 15.032 2.768 -14.505 1.00 94.00 87 ILE A CA 1
ATOM 702 C C . ILE A 1 87 ? 14.279 2.214 -15.709 1.00 94.00 87 ILE A C 1
ATOM 704 O O . ILE A 1 87 ? 13.858 1.057 -15.703 1.00 94.00 87 ILE A O 1
ATOM 708 N N . VAL A 1 88 ? 14.115 3.022 -16.757 1.00 96.50 88 VAL A N 1
ATOM 709 C CA . VAL A 1 88 ? 13.441 2.595 -17.987 1.00 96.50 88 VAL A CA 1
ATOM 710 C C . VAL A 1 88 ? 14.168 1.401 -18.609 1.00 96.50 88 VAL A C 1
ATOM 712 O O . VAL A 1 88 ? 13.512 0.463 -19.060 1.00 96.50 88 VAL A O 1
ATOM 715 N N . HIS A 1 89 ? 15.503 1.389 -18.582 1.00 94.31 89 HIS A N 1
ATOM 716 C CA . HIS A 1 89 ? 16.303 0.252 -19.040 1.00 94.31 89 HIS A CA 1
ATOM 717 C C . HIS A 1 89 ? 16.056 -1.017 -18.214 1.00 94.31 89 HIS A C 1
ATOM 719 O O . HIS A 1 89 ? 15.780 -2.073 -18.786 1.00 94.31 89 HIS A O 1
ATOM 725 N N . GLN A 1 90 ? 16.088 -0.920 -16.880 1.00 94.19 90 GLN A N 1
ATOM 726 C CA . GLN A 1 90 ? 15.809 -2.057 -15.993 1.00 94.19 90 GLN A CA 1
ATOM 727 C C . GLN A 1 90 ? 14.399 -2.626 -16.215 1.00 94.19 90 GLN A C 1
ATOM 729 O O . GLN A 1 90 ? 14.233 -3.839 -16.362 1.00 94.19 90 GLN A O 1
ATOM 734 N N . ILE A 1 91 ? 13.384 -1.761 -16.304 1.00 96.50 91 ILE A N 1
ATOM 735 C CA . ILE A 1 91 ? 11.999 -2.176 -16.567 1.00 96.50 91 ILE A CA 1
ATOM 736 C C . ILE A 1 91 ? 11.885 -2.841 -17.937 1.00 96.50 91 ILE A C 1
ATOM 738 O O . ILE A 1 91 ? 11.279 -3.903 -18.039 1.00 96.50 91 ILE A O 1
ATOM 742 N N . ALA A 1 92 ? 12.480 -2.263 -18.984 1.00 96.88 92 ALA A N 1
ATOM 743 C CA . ALA A 1 92 ? 12.423 -2.825 -20.331 1.00 96.88 92 ALA A CA 1
ATOM 744 C C . ALA A 1 92 ? 13.057 -4.225 -20.406 1.00 96.88 92 ALA A C 1
ATOM 746 O O . ALA A 1 92 ? 12.492 -5.119 -21.040 1.00 96.88 92 ALA A O 1
ATOM 747 N N . LYS A 1 93 ? 14.183 -4.446 -19.709 1.00 95.44 93 LYS A N 1
ATOM 748 C CA . LYS A 1 93 ? 14.782 -5.781 -19.557 1.00 95.44 93 LYS A CA 1
ATOM 749 C C . LYS A 1 93 ? 13.818 -6.756 -18.883 1.00 95.44 93 LYS A C 1
ATOM 751 O O . LYS A 1 93 ? 13.588 -7.840 -19.414 1.00 95.44 93 LYS A O 1
ATOM 756 N N . MET A 1 94 ? 13.207 -6.362 -17.763 1.00 96.19 94 MET A N 1
ATOM 757 C CA . MET A 1 94 ? 12.251 -7.215 -17.046 1.00 96.19 94 MET A CA 1
ATOM 758 C C . MET A 1 94 ? 10.994 -7.523 -17.867 1.00 96.19 94 MET A C 1
ATOM 760 O O . MET A 1 94 ? 10.525 -8.659 -17.851 1.00 96.19 94 MET A O 1
ATOM 764 N N . VAL A 1 95 ? 10.469 -6.551 -18.618 1.00 97.62 95 VAL A N 1
ATOM 765 C CA . VAL A 1 95 ? 9.321 -6.739 -19.520 1.00 97.62 95 VAL A CA 1
ATOM 766 C C . VAL A 1 95 ? 9.578 -7.884 -20.493 1.00 97.62 95 VAL A C 1
ATOM 768 O O . VAL A 1 95 ? 8.742 -8.778 -20.612 1.00 97.62 95 VAL A O 1
ATOM 771 N N . VAL A 1 96 ? 10.740 -7.893 -21.149 1.00 96.62 96 VAL A N 1
ATOM 772 C CA . VAL A 1 96 ? 11.080 -8.932 -22.130 1.00 96.62 96 VAL A CA 1
ATOM 773 C C . VAL A 1 96 ? 11.436 -10.249 -21.445 1.00 96.62 96 VAL A C 1
ATOM 775 O O . VAL A 1 96 ? 10.912 -11.288 -21.838 1.00 96.62 96 VAL A O 1
ATOM 778 N N . GLN A 1 97 ? 12.251 -10.216 -20.386 1.00 95.75 97 GLN A N 1
ATOM 779 C CA . GLN A 1 97 ? 12.684 -11.415 -19.659 1.00 95.75 97 GLN A CA 1
ATOM 780 C C . GLN A 1 97 ? 11.507 -12.211 -19.079 1.00 95.75 97 GLN A C 1
ATOM 782 O O . GLN A 1 97 ? 11.499 -13.437 -19.136 1.00 95.75 97 GLN A O 1
ATOM 787 N N . TYR A 1 98 ? 10.511 -11.524 -18.518 1.00 97.00 98 TYR A N 1
ATOM 788 C CA . TYR A 1 98 ? 9.380 -12.167 -17.845 1.00 97.00 98 TYR A CA 1
ATOM 789 C C . TYR A 1 98 ? 8.114 -12.229 -18.705 1.00 97.00 98 TYR A C 1
ATOM 791 O O . TYR A 1 98 ? 7.090 -12.743 -18.233 1.00 97.00 98 TYR A O 1
ATOM 799 N N . ASN A 1 99 ? 8.163 -11.710 -19.939 1.00 96.31 99 ASN A N 1
ATOM 800 C CA . ASN A 1 99 ? 6.988 -11.457 -20.772 1.00 96.31 99 ASN A CA 1
ATOM 801 C C . ASN A 1 99 ? 5.882 -10.767 -19.947 1.00 96.31 99 ASN A C 1
ATOM 803 O O . ASN A 1 99 ? 4.783 -11.303 -19.735 1.00 96.31 99 ASN A O 1
ATOM 807 N N . ALA A 1 100 ? 6.259 -9.635 -19.348 1.00 98.00 100 ALA A N 1
ATOM 808 C CA . ALA A 1 100 ? 5.467 -8.940 -18.347 1.00 98.00 100 ALA A CA 1
ATOM 809 C C . ALA A 1 100 ? 4.716 -7.744 -18.935 1.00 98.00 100 ALA A C 1
ATOM 811 O O . ALA A 1 100 ? 5.234 -7.019 -19.783 1.00 98.00 100 ALA A O 1
ATOM 812 N N . ILE A 1 101 ? 3.515 -7.502 -18.414 1.00 98.12 101 ILE A N 1
ATOM 813 C CA . ILE A 1 101 ? 2.846 -6.204 -18.562 1.00 98.12 101 ILE A CA 1
ATOM 814 C C . ILE A 1 101 ? 3.324 -5.253 -17.459 1.00 98.12 101 ILE A C 1
ATOM 816 O O . ILE A 1 101 ? 3.809 -5.703 -16.416 1.00 98.12 101 ILE A O 1
ATOM 820 N N . VAL A 1 102 ? 3.152 -3.947 -17.661 1.00 98.38 102 VAL A N 1
ATOM 821 C CA . VAL A 1 102 ? 3.471 -2.931 -16.646 1.00 98.38 102 VAL A CA 1
ATOM 822 C C . VAL A 1 102 ? 2.199 -2.201 -16.246 1.00 98.38 102 VAL A C 1
ATOM 824 O O . VAL A 1 102 ? 1.403 -1.798 -17.092 1.00 98.38 102 VAL A O 1
ATOM 827 N N . VAL A 1 103 ? 2.013 -2.021 -14.946 1.00 98.00 103 VAL A N 1
ATOM 828 C CA . VAL A 1 103 ? 0.837 -1.397 -14.358 1.00 98.00 103 VAL A CA 1
ATOM 829 C C . VAL A 1 103 ? 1.283 -0.196 -13.545 1.00 98.00 103 VAL A C 1
ATOM 831 O O . VAL A 1 103 ? 2.163 -0.294 -12.689 1.00 98.00 103 VAL A O 1
ATOM 834 N N . LEU A 1 104 ? 0.674 0.942 -13.842 1.00 94.94 104 LEU A N 1
ATOM 835 C CA . LEU A 1 104 ? 0.942 2.238 -13.236 1.00 94.94 104 LEU A CA 1
ATOM 836 C C . LEU A 1 104 ? -0.352 2.774 -12.628 1.00 94.94 104 LEU A C 1
ATOM 838 O O . LEU A 1 104 ? -1.447 2.429 -13.074 1.00 94.94 104 LEU A O 1
ATOM 842 N N . GLU A 1 105 ? -0.255 3.668 -11.650 1.00 90.31 105 GLU A N 1
ATOM 843 C CA . GLU A 1 105 ? -1.460 4.354 -11.185 1.00 90.31 105 GLU A CA 1
ATOM 844 C C . GLU A 1 105 ? -1.947 5.401 -12.192 1.00 90.31 105 GLU A C 1
ATOM 846 O O . GLU A 1 105 ? -1.190 6.154 -12.814 1.00 90.31 105 GLU A O 1
ATOM 851 N N . ASP A 1 106 ? -3.256 5.513 -12.272 1.00 87.50 106 ASP A N 1
ATOM 852 C CA . ASP A 1 106 ? -3.966 6.571 -12.953 1.00 87.50 106 ASP A CA 1
ATOM 853 C C . ASP A 1 106 ? -4.119 7.778 -12.018 1.00 87.50 106 ASP A C 1
ATOM 855 O O . ASP A 1 106 ? -5.110 7.933 -11.304 1.00 87.50 106 ASP A O 1
ATOM 859 N N . LEU A 1 107 ? -3.086 8.620 -11.968 1.00 77.75 107 LEU A N 1
ATOM 860 C CA . LEU A 1 107 ? -3.106 9.819 -11.133 1.00 77.75 107 LEU A CA 1
ATOM 861 C C . LEU A 1 107 ? -3.816 10.969 -11.845 1.00 77.75 107 LEU A C 1
ATOM 863 O O . LEU A 1 107 ? -3.372 11.442 -12.897 1.00 77.75 107 LEU A O 1
ATOM 867 N N . ASN A 1 108 ? -4.856 11.491 -11.198 1.00 70.94 108 ASN A N 1
ATOM 868 C CA . ASN A 1 108 ? -5.587 12.662 -11.669 1.00 70.94 108 ASN A CA 1
ATOM 869 C C . ASN A 1 108 ? -4.673 13.893 -11.804 1.00 70.94 108 ASN A C 1
ATOM 871 O O . ASN A 1 108 ? -3.744 14.112 -11.021 1.00 70.94 108 ASN A O 1
ATOM 875 N N . MET A 1 109 ? -4.984 14.761 -12.771 1.00 64.94 109 MET A N 1
ATOM 876 C CA . MET A 1 109 ? -4.191 15.964 -13.066 1.00 64.94 109 MET A CA 1
ATOM 877 C C . MET A 1 109 ? -4.039 16.904 -11.861 1.00 64.94 109 MET A C 1
ATOM 879 O O . MET A 1 109 ? -2.969 17.482 -11.681 1.00 64.94 109 MET A O 1
ATOM 883 N N . GLY A 1 110 ? -5.071 17.032 -11.017 1.00 64.69 110 GLY A N 1
ATOM 884 C CA . GLY A 1 110 ? -5.010 17.830 -9.785 1.00 64.69 110 GLY A CA 1
ATOM 885 C C . GLY A 1 110 ? -3.972 17.304 -8.787 1.00 64.69 110 GLY A C 1
ATOM 886 O O . GLY A 1 110 ? -3.189 18.083 -8.251 1.00 64.69 110 GLY A O 1
ATOM 887 N N . PHE A 1 111 ? -3.885 15.980 -8.625 1.00 68.44 111 PHE A N 1
ATOM 888 C CA . PHE A 1 111 ? -2.875 15.339 -7.780 1.00 68.44 111 PHE A CA 1
ATOM 889 C C . PHE A 1 111 ? -1.461 15.561 -8.328 1.00 68.44 111 PHE A C 1
ATOM 891 O O . PHE A 1 111 ? -0.563 15.972 -7.593 1.00 68.44 111 PHE A O 1
ATOM 898 N N . LYS A 1 112 ? -1.273 15.369 -9.645 1.00 69.19 112 LYS A N 1
ATOM 899 C CA . LYS A 1 112 ? 0.017 15.629 -10.305 1.00 69.19 112 LYS A CA 1
ATOM 900 C C . LYS A 1 112 ? 0.453 17.092 -10.111 1.00 69.19 112 LYS A C 1
ATOM 902 O O . LYS A 1 112 ? 1.622 17.309 -9.812 1.00 69.19 112 LYS A O 1
ATOM 907 N N . ARG A 1 113 ? -0.475 18.061 -10.212 1.00 66.25 113 ARG A N 1
ATOM 908 C CA . ARG A 1 113 ? -0.235 19.504 -9.989 1.00 66.25 113 ARG A CA 1
ATOM 909 C C . ARG A 1 113 ? 0.117 19.848 -8.542 1.00 66.25 113 ARG A C 1
ATOM 911 O O . ARG A 1 113 ? 1.068 20.588 -8.325 1.00 66.25 113 ARG A O 1
ATOM 918 N N . GLY A 1 114 ? -0.590 19.291 -7.557 1.00 62.91 114 GLY A N 1
ATOM 919 C CA . GLY A 1 114 ? -0.301 19.540 -6.138 1.00 62.91 114 GLY A CA 1
ATOM 920 C C . GLY A 1 114 ? 1.132 19.165 -5.742 1.00 62.91 114 GLY A C 1
ATOM 921 O O . GLY A 1 114 ? 1.744 19.844 -4.921 1.00 62.91 114 GLY A O 1
ATOM 922 N N . ARG A 1 115 ? 1.695 18.139 -6.395 1.00 66.56 115 ARG A N 1
ATOM 923 C CA . ARG A 1 115 ? 3.071 17.665 -6.188 1.00 66.56 115 ARG A CA 1
ATOM 924 C C . ARG A 1 115 ? 4.120 18.294 -7.116 1.00 66.56 115 ARG A C 1
ATOM 926 O O . ARG A 1 115 ? 5.288 17.957 -6.983 1.00 66.56 115 ARG A O 1
ATOM 933 N N . GLN A 1 116 ? 3.756 19.222 -8.008 1.00 61.88 116 GLN A N 1
ATOM 934 C CA . GLN A 1 116 ? 4.740 19.934 -8.849 1.00 61.88 116 GLN A CA 1
ATOM 935 C C . GLN A 1 116 ? 5.692 20.816 -8.034 1.00 61.88 116 GLN A C 1
ATOM 937 O O . GLN A 1 116 ? 6.792 21.103 -8.493 1.00 61.88 116 GLN A O 1
ATOM 942 N N . LYS A 1 117 ? 5.272 21.230 -6.830 1.00 59.25 117 LYS A N 1
ATOM 943 C CA . LYS A 1 117 ? 6.096 21.999 -5.886 1.00 59.25 117 LYS A CA 1
ATOM 944 C C . LYS A 1 117 ? 7.256 21.188 -5.300 1.00 59.25 117 LYS A C 1
ATOM 946 O O . LYS A 1 117 ? 8.159 21.778 -4.731 1.00 59.25 117 LYS A O 1
ATOM 951 N N . VAL A 1 118 ? 7.202 19.860 -5.414 1.00 63.22 118 VAL A N 1
ATOM 952 C CA . VAL A 1 118 ? 8.260 18.951 -4.972 1.00 63.22 118 VAL A CA 1
ATOM 953 C C . VAL A 1 118 ? 9.211 18.761 -6.146 1.00 63.22 118 VAL A C 1
ATOM 955 O O . VAL A 1 118 ? 8.895 18.062 -7.114 1.00 63.22 118 VAL A O 1
ATOM 958 N N . GLU A 1 119 ? 10.369 19.410 -6.101 1.00 58.28 119 GLU A N 1
ATOM 959 C CA . GLU A 1 119 ? 11.252 19.495 -7.259 1.00 58.28 119 GLU A CA 1
ATOM 960 C C . GLU A 1 119 ? 11.914 18.182 -7.604 1.00 58.28 119 GLU A C 1
ATOM 962 O O . GLU A 1 119 ? 12.262 18.004 -8.760 1.00 58.28 119 GLU A O 1
ATOM 967 N N . LYS A 1 120 ? 12.014 17.220 -6.694 1.00 60.06 120 LYS A N 1
ATOM 968 C CA . LYS A 1 120 ? 12.440 15.850 -7.017 1.00 60.06 120 LYS A CA 1
ATOM 969 C C . LYS A 1 120 ? 11.398 14.999 -7.753 1.00 60.06 120 LYS A C 1
ATOM 971 O O . LYS A 1 120 ? 11.693 13.866 -8.117 1.00 60.06 120 LYS A O 1
ATOM 976 N N . GLN A 1 121 ? 10.190 15.502 -8.028 1.00 69.94 121 GLN A N 1
ATOM 977 C CA . GLN A 1 121 ? 9.153 14.727 -8.724 1.00 69.94 121 GLN A CA 1
ATOM 978 C C . GLN A 1 121 ? 9.606 14.298 -10.138 1.00 69.94 121 GLN A C 1
ATOM 980 O O . GLN A 1 121 ? 10.049 15.121 -10.949 1.00 69.94 121 GLN A O 1
ATOM 985 N N . VAL A 1 122 ? 9.438 13.009 -10.461 1.00 78.25 122 VAL A N 1
ATOM 986 C CA . VAL A 1 122 ? 9.858 12.400 -11.743 1.00 78.25 122 VAL A CA 1
ATOM 987 C C . VAL A 1 122 ? 8.712 11.784 -12.565 1.00 78.25 122 VAL A C 1
ATOM 989 O O . VAL A 1 122 ? 8.926 11.281 -13.663 1.00 78.25 122 VAL A O 1
ATOM 992 N N . TYR A 1 123 ? 7.472 11.842 -12.072 1.00 79.69 123 TYR A N 1
ATOM 993 C CA . TYR A 1 123 ? 6.389 10.942 -12.495 1.00 79.69 123 TYR A CA 1
ATOM 994 C C . TYR A 1 123 ? 5.948 11.046 -13.962 1.00 79.69 123 TYR A C 1
ATOM 996 O O . TYR A 1 123 ? 5.877 10.031 -14.648 1.00 79.69 123 TYR A O 1
ATOM 1004 N N . GLN A 1 124 ? 5.625 12.245 -14.459 1.00 82.31 124 GLN A N 1
ATOM 1005 C CA . GLN A 1 124 ? 5.185 12.398 -15.858 1.00 82.31 124 GLN A CA 1
ATOM 1006 C C . GLN A 1 124 ? 6.330 12.123 -16.833 1.00 82.31 124 GLN A C 1
ATOM 1008 O O . GLN A 1 124 ? 6.132 11.552 -17.902 1.00 82.31 124 GLN A O 1
ATOM 1013 N N . LYS A 1 125 ? 7.545 12.517 -16.448 1.00 88.81 125 LYS A N 1
ATOM 1014 C CA . LYS A 1 125 ? 8.741 12.306 -17.256 1.00 88.81 125 LYS A CA 1
ATOM 1015 C C . LYS A 1 125 ? 9.067 10.819 -17.375 1.00 88.81 125 LYS A C 1
ATOM 1017 O O . LYS A 1 125 ? 9.333 10.357 -18.477 1.00 88.81 125 LYS A O 1
ATOM 1022 N N . PHE A 1 126 ? 8.943 10.079 -16.274 1.00 92.31 126 PHE A N 1
ATOM 1023 C CA . PHE A 1 126 ? 9.053 8.625 -16.249 1.00 92.31 126 PHE A CA 1
ATOM 1024 C C . PHE A 1 126 ? 8.049 7.956 -17.198 1.00 92.31 126 PHE A C 1
ATOM 1026 O O . PHE A 1 126 ? 8.466 7.206 -18.075 1.00 92.31 126 PHE A O 1
ATOM 1033 N N . GLU A 1 127 ? 6.750 8.274 -17.073 1.00 91.69 127 GLU A N 1
ATOM 1034 C CA . GLU A 1 127 ? 5.701 7.720 -17.946 1.00 91.69 127 GLU A CA 1
ATOM 1035 C C . GLU A 1 127 ? 6.034 7.950 -19.428 1.00 91.69 127 GLU A C 1
ATOM 1037 O O . GLU A 1 127 ? 5.981 7.016 -20.227 1.00 91.69 127 GLU A O 1
ATOM 1042 N N . LYS A 1 128 ? 6.431 9.177 -19.792 1.00 93.12 128 LYS A N 1
ATOM 1043 C CA . LYS A 1 128 ? 6.793 9.516 -21.173 1.00 93.12 128 LYS A CA 1
ATOM 1044 C C . LYS A 1 128 ? 8.021 8.738 -21.653 1.00 93.12 128 LYS A C 1
ATOM 1046 O O . LYS A 1 128 ? 7.957 8.124 -22.711 1.00 93.12 128 LYS A O 1
ATOM 1051 N N . MET A 1 129 ? 9.113 8.739 -20.886 1.00 95.88 129 MET A N 1
ATOM 1052 C CA . MET A 1 129 ? 10.355 8.049 -21.265 1.00 95.88 129 MET A CA 1
ATOM 1053 C C . MET A 1 129 ? 10.148 6.540 -21.415 1.00 95.88 129 MET A C 1
ATOM 1055 O O . MET A 1 129 ? 10.702 5.935 -22.332 1.00 95.88 129 MET A O 1
ATOM 1059 N N . LEU A 1 130 ? 9.322 5.937 -20.555 1.00 96.62 130 LEU A N 1
ATOM 1060 C CA . LEU A 1 130 ? 8.962 4.529 -20.667 1.00 96.62 130 LEU A CA 1
ATOM 1061 C C . LEU A 1 130 ? 8.160 4.262 -21.947 1.00 96.62 130 LEU A C 1
ATOM 1063 O O . LEU A 1 130 ? 8.490 3.335 -22.682 1.00 96.62 130 LEU A O 1
ATOM 1067 N N . ILE A 1 131 ? 7.142 5.078 -22.247 1.00 96.06 131 ILE A N 1
ATOM 1068 C CA . ILE A 1 131 ? 6.351 4.934 -23.480 1.00 96.06 131 ILE A CA 1
ATOM 1069 C C . ILE A 1 131 ? 7.242 5.075 -24.713 1.00 96.06 131 ILE A C 1
ATOM 1071 O O . ILE A 1 131 ? 7.183 4.210 -25.585 1.00 96.06 131 ILE A O 1
ATOM 1075 N N . ASP A 1 132 ? 8.071 6.119 -24.764 1.00 96.38 132 ASP A N 1
ATOM 1076 C CA . ASP A 1 132 ? 8.965 6.394 -25.890 1.00 96.38 132 ASP A CA 1
ATOM 1077 C C . ASP A 1 132 ? 9.953 5.236 -26.104 1.00 96.38 132 ASP A C 1
ATOM 1079 O O . ASP A 1 132 ? 10.148 4.786 -27.233 1.00 96.38 132 ASP A O 1
ATOM 1083 N N . LYS A 1 133 ? 10.533 4.683 -25.026 1.00 97.38 133 LYS A N 1
ATOM 1084 C CA . LYS A 1 133 ? 11.444 3.535 -25.134 1.00 97.38 133 LYS A CA 1
ATOM 1085 C C . LYS A 1 133 ? 10.728 2.268 -25.599 1.00 97.38 133 LYS A C 1
ATOM 1087 O O . LYS A 1 133 ? 11.308 1.498 -26.357 1.00 97.38 133 LYS A O 1
ATOM 1092 N N . LEU A 1 134 ? 9.489 2.044 -25.164 1.00 97.75 134 LEU A N 1
ATOM 1093 C CA . LEU A 1 134 ? 8.690 0.880 -25.556 1.00 97.75 134 LEU A CA 1
ATOM 1094 C C . LEU A 1 134 ? 8.052 1.017 -26.949 1.00 97.75 134 LEU A C 1
ATOM 1096 O O . LEU A 1 134 ? 7.647 0.004 -27.518 1.00 97.75 134 LEU A O 1
ATOM 1100 N N . ASN A 1 135 ? 7.990 2.226 -27.522 1.00 96.75 135 ASN A N 1
ATOM 1101 C CA . ASN A 1 135 ? 7.589 2.428 -28.920 1.00 96.75 135 ASN A CA 1
ATOM 1102 C C . ASN A 1 135 ? 8.624 1.823 -29.883 1.00 96.75 135 ASN A C 1
ATOM 1104 O O . ASN A 1 135 ? 8.254 1.372 -30.967 1.00 96.75 135 ASN A O 1
ATOM 1108 N N . TYR A 1 136 ? 9.902 1.823 -29.487 1.00 96.88 136 TYR A N 1
ATOM 1109 C CA . TYR A 1 136 ? 11.004 1.240 -30.248 1.00 96.88 136 TYR A CA 1
ATOM 1110 C C . TYR A 1 136 ? 12.083 0.682 -29.310 1.00 96.88 136 TYR A C 1
ATOM 1112 O O . TYR A 1 136 ? 13.114 1.308 -29.030 1.00 96.88 136 TYR A O 1
ATOM 1120 N N . LEU A 1 137 ? 11.829 -0.513 -28.777 1.00 97.44 137 LEU A N 1
ATOM 1121 C CA . LEU A 1 137 ? 12.705 -1.151 -27.802 1.00 97.44 137 LEU A CA 1
ATOM 1122 C C . LEU A 1 137 ? 13.758 -2.023 -28.493 1.00 97.44 137 LEU A C 1
ATOM 1124 O O . LEU A 1 137 ? 13.470 -3.123 -28.966 1.00 97.44 137 LEU A O 1
ATOM 1128 N N . VAL A 1 138 ? 14.993 -1.522 -28.469 1.00 96.81 138 VAL A N 1
ATOM 1129 C CA . VAL A 1 138 ? 16.211 -2.212 -28.917 1.00 96.81 138 VAL A CA 1
ATOM 1130 C C . VAL A 1 138 ? 17.122 -2.528 -27.733 1.00 96.81 138 VAL A C 1
ATOM 1132 O O . VAL A 1 138 ? 17.316 -1.671 -26.856 1.00 96.81 138 VAL A O 1
ATOM 1135 N N . PHE A 1 139 ? 17.706 -3.724 -27.770 1.00 95.00 139 PHE A N 1
ATOM 1136 C CA . PHE A 1 139 ? 18.807 -4.189 -26.929 1.00 95.00 139 PHE A CA 1
ATOM 1137 C C . PHE A 1 139 ? 20.087 -4.207 -27.765 1.00 95.00 139 PHE A C 1
ATOM 1139 O O . PHE A 1 139 ? 20.095 -4.733 -28.872 1.00 9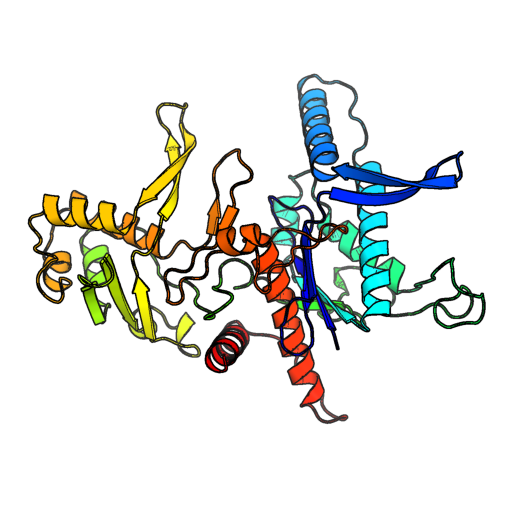5.00 139 PHE A O 1
ATOM 1146 N N . LYS A 1 140 ? 21.155 -3.578 -27.268 1.00 91.50 140 LYS A N 1
ATOM 1147 C CA . LYS A 1 140 ? 22.400 -3.392 -28.038 1.00 91.50 140 LYS A CA 1
ATOM 1148 C C . LYS A 1 140 ? 23.232 -4.670 -28.114 1.00 91.50 140 LYS A C 1
ATOM 1150 O O . LYS A 1 140 ? 24.055 -4.811 -29.002 1.00 91.50 140 LYS A O 1
ATOM 1155 N N . GLU A 1 141 ? 23.016 -5.562 -27.160 1.00 91.25 141 GLU A N 1
ATOM 1156 C CA . GLU A 1 141 ? 23.611 -6.889 -27.063 1.00 91.25 141 GLU A CA 1
ATOM 1157 C C . GLU A 1 141 ? 23.009 -7.901 -28.049 1.00 91.25 141 GLU A C 1
ATOM 1159 O O . GLU A 1 141 ? 23.495 -9.024 -28.120 1.00 91.25 141 GLU A O 1
ATOM 1164 N N . LYS A 1 142 ? 21.945 -7.519 -28.766 1.00 93.25 142 LYS A N 1
ATOM 1165 C CA . LYS A 1 142 ? 21.232 -8.372 -29.713 1.00 93.25 142 LYS A CA 1
ATOM 1166 C C . LYS A 1 142 ? 21.680 -8.145 -31.154 1.00 93.25 142 LYS A C 1
ATOM 1168 O O . LYS A 1 142 ? 21.940 -7.009 -31.553 1.00 93.25 142 LYS A O 1
ATOM 1173 N N . GLU A 1 143 ? 21.682 -9.213 -31.944 1.00 95.44 143 GLU A N 1
ATOM 1174 C CA . GLU A 1 143 ? 21.976 -9.175 -33.379 1.00 95.44 143 GLU A CA 1
ATOM 1175 C C . GLU A 1 143 ? 20.987 -8.285 -34.142 1.00 95.44 143 GLU A C 1
ATOM 1177 O O . GLU A 1 143 ? 19.827 -8.123 -33.764 1.00 95.44 143 GLU A O 1
ATOM 1182 N N . MET A 1 144 ? 21.412 -7.698 -35.263 1.00 95.19 144 MET A N 1
ATOM 1183 C CA . MET A 1 144 ? 20.604 -6.666 -35.931 1.00 95.19 144 MET A CA 1
ATOM 1184 C C . MET A 1 144 ? 19.207 -7.152 -36.348 1.00 95.19 144 MET A C 1
ATOM 1186 O O . MET A 1 144 ? 18.244 -6.387 -36.271 1.00 95.19 144 MET A O 1
ATOM 1190 N N . THR A 1 145 ? 19.094 -8.407 -36.788 1.00 95.44 145 THR A N 1
ATOM 1191 C CA . THR A 1 145 ? 17.883 -8.989 -37.391 1.00 95.44 145 THR A CA 1
ATOM 1192 C C . THR A 1 145 ? 17.100 -9.913 -36.457 1.00 95.44 145 THR A C 1
ATOM 1194 O O . THR A 1 145 ? 16.073 -10.460 -36.881 1.00 95.44 145 THR A O 1
ATOM 1197 N N . GLU A 1 146 ? 17.534 -10.098 -35.208 1.00 95.56 146 GLU A N 1
ATOM 1198 C CA . GLU A 1 146 ? 16.782 -10.872 -34.216 1.00 95.56 146 GLU A CA 1
ATOM 1199 C C . GLU A 1 146 ? 15.743 -10.014 -33.480 1.00 95.56 146 GLU A C 1
ATOM 1201 O O . GLU A 1 146 ? 15.794 -8.785 -33.497 1.00 95.56 146 GLU A O 1
ATOM 1206 N N . ALA A 1 147 ? 14.769 -10.651 -32.823 1.00 94.56 147 ALA A N 1
ATOM 1207 C CA . ALA A 1 147 ? 13.733 -9.933 -32.083 1.00 94.56 147 ALA A CA 1
ATOM 1208 C C . ALA A 1 147 ? 14.338 -9.112 -30.928 1.00 94.56 147 ALA A C 1
ATOM 1210 O O . ALA A 1 147 ? 14.972 -9.656 -30.023 1.00 94.56 147 ALA A O 1
ATOM 1211 N N . GLY A 1 148 ? 14.102 -7.801 -30.937 1.00 93.44 148 GLY A N 1
ATOM 1212 C CA . GLY A 1 148 ? 14.732 -6.834 -30.035 1.00 93.44 148 GLY A CA 1
ATOM 1213 C C . GLY A 1 148 ? 16.066 -6.272 -30.537 1.00 93.44 148 GLY A C 1
ATOM 1214 O O . GLY A 1 148 ? 16.634 -5.421 -29.855 1.00 93.44 148 GLY A O 1
ATOM 1215 N N . GLY A 1 149 ? 16.546 -6.719 -31.699 1.00 95.38 149 GLY A N 1
ATOM 1216 C CA . GLY A 1 149 ? 17.651 -6.123 -32.443 1.00 95.38 149 GLY A CA 1
ATOM 1217 C C . GLY A 1 149 ? 17.252 -4.833 -33.158 1.00 95.38 149 GLY A C 1
ATOM 1218 O O . GLY A 1 149 ? 16.072 -4.484 -33.234 1.00 95.38 149 GLY A O 1
ATOM 1219 N N . ILE A 1 150 ? 18.231 -4.104 -33.702 1.00 95.19 150 ILE A N 1
ATOM 1220 C CA . ILE A 1 150 ? 17.994 -2.763 -34.263 1.00 95.19 150 ILE A CA 1
ATOM 1221 C C . ILE A 1 150 ? 17.025 -2.744 -35.450 1.00 95.19 150 ILE A C 1
ATOM 1223 O O . ILE A 1 150 ? 16.326 -1.751 -35.601 1.00 95.19 150 ILE A O 1
ATOM 1227 N N . LEU A 1 151 ? 16.940 -3.809 -36.257 1.00 96.19 151 LEU A N 1
ATOM 1228 C CA . LEU A 1 151 ? 16.021 -3.905 -37.402 1.00 96.19 151 LEU A CA 1
ATOM 1229 C C . LEU A 1 151 ? 14.695 -4.599 -37.057 1.00 96.19 151 LEU A C 1
ATOM 1231 O O . LEU A 1 151 ? 13.763 -4.571 -37.858 1.00 96.19 151 LEU A O 1
ATOM 1235 N N . LYS A 1 152 ? 14.592 -5.224 -35.878 1.00 96.88 152 LYS A N 1
ATOM 1236 C CA . LYS A 1 152 ? 13.370 -5.881 -35.384 1.00 96.88 152 LYS A CA 1
ATOM 1237 C C . LYS A 1 152 ? 13.105 -5.523 -33.922 1.00 96.88 152 LYS A C 1
ATOM 1239 O O . LYS A 1 152 ? 12.927 -6.398 -33.071 1.00 96.88 152 LYS A O 1
ATOM 1244 N N . ALA A 1 153 ? 13.094 -4.224 -33.632 1.00 96.88 153 ALA A N 1
ATOM 1245 C CA . ALA A 1 153 ? 12.807 -3.697 -32.304 1.00 96.88 153 ALA A CA 1
ATOM 1246 C C . ALA A 1 153 ? 11.405 -4.110 -31.830 1.00 96.88 153 ALA A C 1
ATOM 1248 O O . ALA A 1 153 ? 10.470 -4.207 -32.627 1.00 96.88 153 ALA A O 1
ATOM 1249 N N . TYR A 1 154 ? 11.229 -4.298 -30.522 1.00 97.94 154 TYR A N 1
ATOM 1250 C CA . TYR A 1 154 ? 9.886 -4.499 -29.984 1.00 97.94 154 TYR A CA 1
ATOM 1251 C C . TYR A 1 154 ? 9.096 -3.183 -30.005 1.00 97.94 154 TYR A C 1
ATOM 1253 O O . TYR A 1 154 ? 9.624 -2.124 -29.661 1.00 97.94 154 TYR A O 1
ATOM 1261 N N . GLN A 1 155 ? 7.810 -3.270 -30.343 1.00 97.69 155 GLN A N 1
ATOM 1262 C CA . GLN A 1 155 ? 6.861 -2.154 -30.318 1.00 97.69 155 GLN A CA 1
ATOM 1263 C C . GLN A 1 155 ? 5.731 -2.499 -29.345 1.00 97.69 155 GLN A C 1
ATOM 1265 O O . GLN A 1 155 ? 4.717 -3.085 -29.715 1.00 97.69 155 GLN A O 1
ATOM 1270 N N . LEU A 1 156 ? 5.951 -2.221 -28.062 1.00 97.56 156 LEU A N 1
ATOM 1271 C CA . LEU A 1 156 ? 5.095 -2.700 -26.968 1.00 97.56 156 LEU A CA 1
ATOM 1272 C C . LEU A 1 156 ? 4.073 -1.655 -26.501 1.00 97.56 156 LEU A C 1
ATOM 1274 O O . LEU A 1 156 ? 3.207 -1.953 -25.678 1.00 97.56 156 LEU A O 1
ATOM 1278 N N . THR A 1 157 ? 4.158 -0.436 -27.025 1.00 97.00 157 THR A N 1
ATOM 1279 C CA . THR A 1 157 ? 3.261 0.692 -26.748 1.00 97.00 157 THR A CA 1
ATOM 1280 C C . THR A 1 157 ? 2.864 1.375 -28.057 1.00 97.00 157 THR A C 1
ATOM 1282 O O . THR A 1 157 ? 3.615 1.368 -29.031 1.00 97.00 157 THR A O 1
ATOM 1285 N N . ASN A 1 158 ? 1.693 2.012 -28.079 1.00 94.25 158 ASN A N 1
ATOM 1286 C CA . ASN A 1 158 ? 1.273 2.875 -29.181 1.00 94.25 158 ASN A CA 1
ATOM 1287 C C . ASN A 1 158 ? 2.067 4.184 -29.177 1.00 94.25 158 ASN A C 1
ATOM 1289 O O . ASN A 1 158 ? 2.490 4.663 -28.116 1.00 94.25 158 ASN A O 1
ATOM 1293 N N . LYS A 1 159 ? 2.177 4.806 -30.357 1.00 92.69 159 LYS A N 1
ATOM 1294 C CA . LYS A 1 159 ? 2.839 6.100 -30.551 1.00 92.69 159 LYS A CA 1
ATOM 1295 C C . LYS A 1 159 ? 2.304 7.150 -29.576 1.00 92.69 159 LYS A C 1
ATOM 1297 O O . LYS A 1 159 ? 1.104 7.440 -29.554 1.00 92.69 159 LYS A O 1
ATOM 1302 N N . PHE A 1 160 ? 3.199 7.754 -28.799 1.00 90.38 160 PHE A N 1
ATOM 1303 C CA . PHE A 1 160 ? 2.829 8.835 -27.892 1.00 90.38 160 PHE A CA 1
ATOM 1304 C C . PHE A 1 160 ? 2.395 10.088 -28.670 1.00 90.38 160 PHE A C 1
ATOM 1306 O O . PHE A 1 160 ? 3.106 10.564 -29.552 1.00 90.38 160 PHE A O 1
ATOM 1313 N N . GLN A 1 161 ? 1.226 10.640 -28.330 1.00 89.19 161 GLN A N 1
ATOM 1314 C CA . GLN A 1 161 ? 0.761 11.933 -28.852 1.00 89.19 161 GLN A CA 1
ATOM 1315 C C . GLN A 1 161 ? 0.743 12.988 -27.744 1.00 89.19 161 GLN A C 1
ATOM 1317 O O . GLN A 1 161 ? 1.413 14.010 -27.823 1.00 89.19 161 GLN A O 1
ATOM 1322 N N . SER A 1 162 ? -0.044 12.744 -26.696 1.00 87.88 162 SER A N 1
ATOM 1323 C CA . SER A 1 162 ? -0.063 13.546 -25.473 1.00 87.88 162 SER A CA 1
ATOM 1324 C C . SER A 1 162 ? -0.761 12.773 -24.357 1.00 87.88 162 SER A C 1
ATOM 1326 O O . SER A 1 162 ? -1.595 11.910 -24.633 1.00 87.88 162 SER A O 1
ATOM 1328 N N . PHE A 1 163 ? -0.513 13.151 -23.102 1.00 83.50 163 PHE A N 1
ATOM 1329 C CA . PHE A 1 163 ? -1.212 12.573 -21.949 1.00 83.50 163 PHE A CA 1
ATOM 1330 C C . PHE A 1 163 ? -2.736 12.747 -22.005 1.00 83.50 163 PHE A C 1
ATOM 1332 O O . PHE A 1 163 ? -3.461 11.885 -21.525 1.00 83.50 163 PHE A O 1
ATOM 1339 N N . LYS A 1 164 ? -3.243 13.821 -22.629 1.00 83.81 164 LYS A N 1
ATOM 1340 C CA . LYS A 1 164 ? -4.693 14.052 -22.778 1.00 83.81 164 LYS A CA 1
ATOM 1341 C C . LYS A 1 164 ? -5.372 13.012 -23.672 1.00 83.81 164 LYS A C 1
ATOM 1343 O O . LYS A 1 164 ? -6.557 12.759 -23.510 1.00 83.81 164 LYS A O 1
ATOM 1348 N N . LYS A 1 165 ? -4.628 12.442 -24.624 1.00 84.38 165 LYS A N 1
ATOM 1349 C CA . LYS A 1 165 ? -5.118 11.434 -25.574 1.00 84.38 165 LYS A CA 1
ATOM 1350 C C . LYS A 1 165 ? -4.819 9.999 -25.127 1.00 84.38 165 LYS A C 1
ATOM 1352 O O . LYS A 1 165 ? -5.114 9.064 -25.863 1.00 84.38 165 LYS A O 1
ATOM 1357 N N . MET A 1 166 ? -4.205 9.812 -23.958 1.00 82.38 166 MET A N 1
ATOM 1358 C CA . MET A 1 166 ? -3.918 8.479 -23.438 1.00 82.38 166 MET A CA 1
ATOM 1359 C C . MET A 1 166 ? -5.171 7.843 -22.843 1.00 82.38 166 MET A C 1
ATOM 1361 O O . MET A 1 166 ? -5.875 8.452 -22.038 1.00 82.38 166 MET A O 1
ATOM 1365 N N . SER A 1 167 ? -5.416 6.592 -23.225 1.00 85.31 167 SER A N 1
ATOM 1366 C CA . SER A 1 167 ? -6.429 5.747 -22.595 1.00 85.31 167 SER A CA 1
ATOM 1367 C C . SER A 1 167 ? -5.856 5.041 -21.354 1.00 85.31 167 SER A C 1
ATOM 1369 O O . SER A 1 167 ? -4.667 5.163 -21.055 1.00 85.31 167 SER A O 1
ATOM 1371 N N . LYS A 1 168 ? -6.683 4.265 -20.639 1.00 88.88 168 LYS A N 1
ATOM 1372 C CA . LYS A 1 168 ? -6.232 3.436 -19.503 1.00 88.88 168 LYS A CA 1
ATOM 1373 C C . LYS A 1 168 ? -5.357 2.248 -19.913 1.00 88.88 168 LYS A C 1
ATOM 1375 O O . LYS A 1 168 ? -4.802 1.578 -19.050 1.00 88.88 168 LYS A O 1
ATOM 1380 N N . GLN A 1 169 ? -5.197 2.017 -21.213 1.00 92.81 169 GLN A N 1
ATOM 1381 C CA . GLN A 1 169 ? -4.256 1.060 -21.770 1.00 92.81 169 GLN A CA 1
ATOM 1382 C C . GLN A 1 169 ? -3.428 1.711 -22.884 1.00 92.81 169 GLN A C 1
ATOM 1384 O O . GLN A 1 169 ? -3.945 2.431 -23.744 1.00 92.81 169 GLN A O 1
ATOM 1389 N N . ASN A 1 170 ? -2.131 1.425 -22.898 1.00 94.06 170 ASN A N 1
ATOM 1390 C CA . ASN A 1 170 ? -1.246 1.740 -24.004 1.00 94.06 170 ASN A CA 1
ATOM 1391 C C . ASN A 1 170 ? -0.344 0.533 -24.293 1.00 94.06 170 ASN A C 1
ATOM 1393 O O . ASN A 1 170 ? 0.723 0.400 -23.700 1.00 94.06 170 ASN A O 1
ATOM 1397 N N . GLY A 1 171 ? -0.797 -0.364 -25.174 1.00 94.81 171 GLY A N 1
ATOM 1398 C CA . GLY A 1 171 ? -0.119 -1.635 -25.435 1.00 94.81 171 GLY A CA 1
ATOM 1399 C C . GLY A 1 171 ? -0.040 -2.487 -24.166 1.00 94.81 171 GLY A C 1
ATOM 1400 O O . GLY A 1 171 ? -1.080 -2.863 -23.621 1.00 94.81 171 GLY A O 1
ATOM 1401 N N . ILE A 1 172 ? 1.178 -2.756 -23.688 1.00 96.56 172 ILE A N 1
ATOM 1402 C CA . ILE A 1 172 ? 1.437 -3.513 -22.449 1.00 96.56 172 ILE A CA 1
ATOM 1403 C C . ILE A 1 172 ? 1.341 -2.676 -21.163 1.00 96.56 172 ILE A C 1
ATOM 1405 O O . ILE A 1 172 ? 1.502 -3.223 -20.071 1.00 96.56 172 ILE A O 1
ATOM 1409 N N . LEU A 1 173 ? 1.152 -1.358 -21.281 1.00 96.94 173 LEU A N 1
ATOM 1410 C CA . LEU A 1 173 ? 1.006 -0.459 -20.138 1.00 96.94 173 LEU A CA 1
ATOM 1411 C C . LEU A 1 173 ? -0.468 -0.334 -19.756 1.00 96.94 173 LEU A C 1
ATOM 1413 O O . LEU A 1 173 ? -1.296 0.010 -20.602 1.00 96.94 173 LEU A O 1
ATOM 1417 N N . PHE A 1 174 ? -0.779 -0.535 -18.480 1.00 95.88 174 PHE A N 1
ATOM 1418 C CA . PHE A 1 174 ? -2.118 -0.368 -17.918 1.00 95.88 174 PHE A CA 1
ATOM 1419 C C . PHE A 1 174 ? -2.107 0.681 -16.808 1.00 95.88 174 PHE A C 1
ATOM 1421 O O . PHE A 1 174 ? -1.179 0.734 -16.004 1.00 95.88 174 PHE A O 1
ATOM 1428 N N . PHE A 1 175 ? -3.152 1.503 -16.753 1.00 93.56 175 PHE A N 1
ATOM 1429 C CA . PHE A 1 175 ? -3.318 2.562 -15.763 1.00 93.56 175 PHE A CA 1
ATOM 1430 C C . PHE A 1 175 ? -4.522 2.250 -14.875 1.00 93.56 175 PHE A C 1
ATOM 1432 O O . PHE A 1 175 ? -5.654 2.207 -15.360 1.00 93.56 175 PHE A O 1
ATOM 1439 N N . VAL A 1 176 ? -4.278 2.022 -13.583 1.00 94.31 176 VAL A N 1
ATOM 1440 C CA . VAL A 1 176 ? -5.294 1.572 -12.615 1.00 94.31 176 VAL A CA 1
ATOM 1441 C C . VAL A 1 176 ? -5.581 2.629 -11.549 1.00 94.31 176 VAL A C 1
ATOM 1443 O O . VAL A 1 176 ? -4.687 3.399 -11.202 1.00 94.31 176 VAL A O 1
ATOM 1446 N N . PRO A 1 177 ? -6.792 2.675 -10.967 1.00 92.38 177 PRO A N 1
ATOM 1447 C CA . PRO A 1 177 ? -7.087 3.613 -9.886 1.00 92.38 177 PRO A CA 1
ATOM 1448 C C . PRO A 1 177 ? -6.162 3.415 -8.673 1.00 92.38 177 PRO A C 1
ATOM 1450 O O . PRO A 1 177 ? -5.962 2.283 -8.231 1.00 92.38 177 PRO A O 1
ATOM 1453 N N . ALA A 1 178 ? -5.679 4.509 -8.079 1.00 86.56 178 ALA A N 1
ATOM 1454 C CA . ALA A 1 178 ? -4.795 4.503 -6.900 1.00 86.56 178 ALA A CA 1
ATOM 1455 C C . ALA A 1 178 ? -5.507 4.167 -5.568 1.00 86.56 178 ALA A C 1
ATOM 1457 O O . ALA A 1 178 ? -4.885 4.026 -4.520 1.00 86.56 178 ALA A O 1
ATOM 1458 N N . HIS A 1 179 ? -6.839 4.065 -5.558 1.00 90.00 179 HIS A N 1
ATOM 1459 C CA . HIS A 1 179 ? -7.584 3.794 -4.326 1.00 90.00 179 HIS A CA 1
ATOM 1460 C C . HIS A 1 179 ? -7.285 2.392 -3.776 1.00 90.00 179 HIS A C 1
ATOM 1462 O O . HIS A 1 179 ? -7.268 1.422 -4.533 1.00 90.00 179 HIS A O 1
ATOM 1468 N N . PHE A 1 180 ? -7.103 2.287 -2.456 1.00 90.75 180 PHE A N 1
ATOM 1469 C CA . PHE A 1 180 ? -6.877 1.025 -1.736 1.00 90.75 180 PHE A CA 1
ATOM 1470 C C . PHE A 1 180 ? -5.669 0.211 -2.239 1.00 90.75 180 PHE A C 1
ATOM 1472 O O . PHE A 1 180 ? -5.751 -1.010 -2.338 1.00 90.75 180 PHE A O 1
ATOM 1479 N N . THR A 1 181 ? -4.560 0.881 -2.574 1.00 91.88 181 THR A N 1
ATOM 1480 C CA . THR A 1 181 ? -3.286 0.236 -2.951 1.00 91.88 181 THR A CA 1
ATOM 1481 C C . THR A 1 181 ? -2.273 0.214 -1.804 1.00 91.88 181 THR A C 1
ATOM 1483 O O . THR A 1 181 ? -1.739 -0.839 -1.493 1.00 91.88 181 THR A O 1
ATOM 1486 N N . SER A 1 182 ? -2.020 1.343 -1.138 1.00 89.56 182 SER A N 1
ATOM 1487 C CA . SER A 1 182 ? -1.021 1.412 -0.052 1.00 89.56 182 SER A CA 1
ATOM 1488 C C . SER A 1 182 ? -1.605 1.083 1.333 1.00 89.56 182 SER A C 1
ATOM 1490 O O . SER A 1 182 ? -1.004 0.348 2.110 1.00 89.56 182 SER A O 1
ATOM 1492 N N . LYS A 1 183 ? -2.813 1.578 1.646 1.00 93.00 183 LYS A N 1
ATOM 1493 C CA . LYS A 1 183 ? -3.489 1.379 2.947 1.00 93.00 183 LYS A CA 1
ATOM 1494 C C . LYS A 1 183 ? -4.491 0.219 2.899 1.00 93.00 183 LYS A C 1
ATOM 1496 O O . LYS A 1 183 ? -5.684 0.424 3.109 1.00 93.00 183 LYS A O 1
ATOM 1501 N N . ILE A 1 184 ? -4.001 -0.967 2.552 1.00 96.06 184 ILE A N 1
ATOM 1502 C CA . ILE A 1 184 ? -4.759 -2.227 2.529 1.00 96.06 184 ILE A CA 1
ATOM 1503 C C . ILE A 1 184 ? -3.878 -3.365 3.046 1.00 96.06 184 ILE A C 1
ATOM 1505 O O . ILE A 1 184 ? -2.690 -3.401 2.736 1.00 96.06 184 ILE A O 1
ATOM 1509 N N . ASP A 1 185 ? -4.432 -4.254 3.865 1.00 97.75 185 ASP A N 1
ATOM 1510 C CA . ASP A 1 185 ? -3.705 -5.421 4.353 1.00 97.75 185 ASP A CA 1
ATOM 1511 C C . ASP A 1 185 ? -3.442 -6.363 3.163 1.00 97.75 185 ASP A C 1
ATOM 1513 O O . ASP A 1 185 ? -4.401 -6.822 2.528 1.00 97.75 185 ASP A O 1
ATOM 1517 N N . PRO A 1 186 ? -2.174 -6.644 2.806 1.00 96.69 186 PRO A N 1
ATOM 1518 C CA . PRO A 1 186 ? -1.868 -7.487 1.662 1.00 96.69 186 PRO A CA 1
ATOM 1519 C C . PRO A 1 186 ? -2.327 -8.934 1.836 1.00 96.69 186 PRO A C 1
ATOM 1521 O O . PRO A 1 186 ? -2.546 -9.594 0.817 1.00 96.69 186 PRO A O 1
ATOM 1524 N N . VAL A 1 187 ? -2.484 -9.401 3.077 1.00 96.94 187 VAL A N 1
ATOM 1525 C CA . VAL A 1 187 ? -2.852 -10.777 3.417 1.00 96.94 187 VAL A CA 1
ATOM 1526 C C . VAL A 1 187 ? -4.362 -10.941 3.459 1.00 96.94 187 VAL A C 1
ATOM 1528 O O . VAL A 1 187 ? -4.870 -11.866 2.844 1.00 96.94 187 VAL A O 1
ATOM 1531 N N . THR A 1 188 ? -5.084 -10.043 4.136 1.00 96.88 188 THR A N 1
ATOM 1532 C CA . THR A 1 188 ? -6.537 -10.197 4.355 1.00 96.88 188 THR A CA 1
ATOM 1533 C C . THR A 1 188 ? -7.411 -9.355 3.422 1.00 96.88 188 THR A C 1
ATOM 1535 O O . THR A 1 188 ? -8.597 -9.640 3.255 1.00 96.88 188 THR A O 1
ATOM 1538 N N . GLY A 1 189 ? -6.861 -8.296 2.822 1.00 96.50 189 GLY A N 1
ATOM 1539 C CA . GLY A 1 189 ? -7.635 -7.299 2.080 1.00 96.50 189 GLY A CA 1
ATOM 1540 C C . GLY A 1 189 ? -8.421 -6.325 2.969 1.00 96.50 189 GLY A C 1
ATOM 1541 O O . GLY A 1 189 ? -9.316 -5.638 2.469 1.00 96.50 189 GLY A O 1
ATOM 1542 N N . PHE A 1 190 ? -8.121 -6.262 4.272 1.00 97.25 190 PHE A N 1
ATOM 1543 C CA . PHE A 1 190 ? -8.708 -5.286 5.189 1.00 97.25 190 PHE A CA 1
ATOM 1544 C C . PHE A 1 190 ? -8.335 -3.848 4.800 1.00 97.25 190 PHE A C 1
ATOM 1546 O O . PHE A 1 190 ? -7.171 -3.538 4.529 1.00 97.25 190 PHE A O 1
ATOM 1553 N N . VAL A 1 191 ? -9.327 -2.958 4.817 1.00 95.75 191 VAL A N 1
ATOM 1554 C CA . VAL A 1 191 ? -9.169 -1.506 4.674 1.00 95.75 191 VAL A CA 1
ATOM 1555 C C . VAL A 1 191 ? -10.008 -0.814 5.739 1.00 95.75 191 VAL A C 1
ATOM 1557 O O . VAL A 1 191 ? -11.132 -1.227 6.004 1.00 95.75 191 VAL A O 1
ATOM 1560 N N . SER A 1 192 ? -9.493 0.267 6.324 1.00 95.31 192 SER A N 1
ATOM 1561 C CA . SER A 1 192 ? -10.255 1.039 7.308 1.00 95.31 192 SER A CA 1
ATOM 1562 C C . SER A 1 192 ? -11.237 1.994 6.627 1.00 95.31 192 SER A C 1
ATOM 1564 O O . SER A 1 192 ? -10.831 2.906 5.899 1.00 95.31 192 SER A O 1
ATOM 1566 N N . PHE A 1 193 ? -12.531 1.809 6.895 1.00 94.12 193 PHE A N 1
ATOM 1567 C CA . PHE A 1 193 ? -13.599 2.716 6.457 1.00 94.12 193 PHE A CA 1
ATOM 1568 C C . PHE A 1 193 ? -14.154 3.633 7.553 1.00 94.12 193 PHE A C 1
ATOM 1570 O O . PHE A 1 193 ? -15.039 4.445 7.280 1.00 94.12 193 PHE A O 1
ATOM 1577 N N . PHE A 1 194 ? -13.650 3.521 8.781 1.00 94.69 194 PHE A N 1
ATOM 1578 C CA . PHE A 1 194 ? -14.202 4.237 9.925 1.00 94.69 194 PHE A CA 1
ATOM 1579 C C . PHE A 1 194 ? -13.994 5.750 9.820 1.00 94.69 194 PHE A C 1
ATOM 1581 O O . PHE A 1 194 ? -12.893 6.226 9.533 1.00 94.69 194 PHE A O 1
ATOM 1588 N N . TYR A 1 195 ? -15.038 6.514 10.143 1.00 90.38 195 TYR A N 1
ATOM 1589 C CA . TYR A 1 195 ? -14.879 7.917 10.505 1.00 90.38 195 TYR A CA 1
ATOM 1590 C C . TYR A 1 195 ? -14.417 7.986 11.962 1.00 90.38 195 TYR A C 1
ATOM 1592 O O . TYR A 1 195 ? -15.216 7.895 12.884 1.00 90.38 195 TYR A O 1
ATOM 1600 N N . ASN A 1 196 ? -13.106 8.081 12.164 1.00 86.06 196 ASN A N 1
ATOM 1601 C CA . ASN A 1 196 ? -12.477 7.879 13.468 1.00 86.06 196 ASN A CA 1
ATOM 1602 C C . ASN A 1 196 ? -11.932 9.171 14.103 1.00 86.06 196 ASN A C 1
ATOM 1604 O O . ASN A 1 196 ? -10.926 9.155 14.815 1.00 86.06 196 ASN A O 1
ATOM 1608 N N . ARG A 1 197 ? -12.573 10.312 13.825 1.00 91.12 197 ARG A N 1
ATOM 1609 C CA . ARG A 1 197 ? -12.272 11.583 14.494 1.00 91.12 197 ARG A CA 1
ATOM 1610 C C . ARG A 1 197 ? -13.256 11.798 15.634 1.00 91.12 197 ARG A C 1
ATOM 1612 O O . ARG A 1 197 ? -14.458 11.679 15.433 1.00 91.12 197 ARG A O 1
ATOM 1619 N N . TYR A 1 198 ? -12.734 12.149 16.804 1.00 95.88 198 TYR A N 1
ATOM 1620 C CA . TYR A 1 198 ? -13.567 12.612 17.905 1.00 95.88 198 TYR A CA 1
ATOM 1621 C C . TYR A 1 198 ? -14.211 13.957 17.541 1.00 95.88 198 TYR A C 1
ATOM 1623 O O . TYR A 1 198 ? -13.532 14.858 17.047 1.00 95.88 198 TYR A O 1
ATOM 1631 N N . GLU A 1 199 ? -15.509 14.080 17.806 1.00 96.19 199 GLU A N 1
ATOM 1632 C CA . GLU A 1 199 ? -16.280 15.312 17.609 1.00 96.19 199 GLU A CA 1
ATOM 1633 C C . GLU A 1 199 ? -16.995 15.722 18.903 1.00 96.19 199 GLU A C 1
ATOM 1635 O O . GLU A 1 199 ? -16.863 16.855 19.357 1.00 96.19 199 GLU A O 1
ATOM 1640 N N . SER A 1 200 ? -17.722 14.790 19.520 1.00 97.44 200 SER A N 1
ATOM 1641 C CA . SER A 1 200 ? -18.392 14.961 20.810 1.00 97.44 200 SER A CA 1
ATOM 1642 C C . SER A 1 200 ? -18.566 13.608 21.500 1.00 97.44 200 SER A C 1
ATOM 1644 O O . SER A 1 200 ? -18.490 12.564 20.845 1.00 97.44 200 SER A O 1
ATOM 1646 N N . VAL A 1 201 ? -18.849 13.626 22.806 1.00 97.81 201 VAL A N 1
ATOM 1647 C CA . VAL A 1 201 ? -19.214 12.432 23.587 1.00 97.81 201 VAL A CA 1
ATOM 1648 C C . VAL A 1 201 ? -20.395 11.709 22.938 1.00 97.81 201 VAL A C 1
ATOM 1650 O O . VAL A 1 201 ? -20.301 10.524 22.647 1.00 97.81 201 VAL A O 1
ATOM 1653 N N . GLU A 1 202 ? -21.465 12.432 22.592 1.00 97.31 202 GLU A N 1
ATOM 1654 C CA . GLU A 1 202 ? -22.658 11.853 21.960 1.00 97.31 202 GLU A CA 1
ATOM 1655 C C . GLU A 1 202 ? -22.330 11.108 20.653 1.00 97.31 202 GLU A C 1
ATOM 1657 O O . GLU A 1 202 ? -22.800 9.991 20.430 1.00 97.31 202 GLU A O 1
ATOM 1662 N N . LYS A 1 203 ? -21.501 11.701 19.783 1.00 96.88 203 LYS A N 1
ATOM 1663 C CA . LYS A 1 203 ? -21.085 11.063 18.526 1.00 96.88 203 LYS A CA 1
ATOM 1664 C C . LYS A 1 203 ? -20.161 9.869 18.764 1.00 96.88 203 LYS A C 1
ATOM 1666 O O . LYS A 1 203 ? -20.281 8.880 18.049 1.00 96.88 203 LYS A O 1
ATOM 1671 N N . SER A 1 204 ? -19.283 9.946 19.764 1.00 97.38 204 SER A N 1
ATOM 1672 C CA . SER A 1 204 ? -18.415 8.838 20.180 1.00 97.38 204 SER A CA 1
ATOM 1673 C C . SER A 1 204 ? -19.239 7.645 20.675 1.00 97.38 204 SER A C 1
ATOM 1675 O O . SER A 1 204 ? -19.087 6.535 20.172 1.00 97.38 204 SER A O 1
ATOM 1677 N N . VAL A 1 205 ? -20.204 7.882 21.567 1.00 97.19 205 VAL A N 1
ATOM 1678 C CA . VAL A 1 205 ? -21.133 6.852 22.056 1.00 97.19 205 VAL A CA 1
ATOM 1679 C C . VAL A 1 205 ? -21.928 6.237 20.901 1.00 97.19 205 VAL A C 1
ATOM 1681 O O . VAL A 1 205 ? -21.998 5.013 20.791 1.00 97.19 205 VAL A O 1
ATOM 1684 N N . LYS A 1 206 ? -22.487 7.058 19.998 1.00 96.50 206 LYS A N 1
ATOM 1685 C CA . LYS A 1 206 ? -23.189 6.562 18.798 1.00 96.50 206 LYS A CA 1
ATOM 1686 C C . LYS A 1 206 ? -22.286 5.701 17.919 1.00 96.50 206 LYS A C 1
ATOM 1688 O O . LYS A 1 206 ? -22.751 4.693 17.409 1.00 96.50 206 LYS A O 1
ATOM 1693 N N . PHE A 1 207 ? -21.021 6.083 17.752 1.00 96.88 207 PHE A N 1
ATOM 1694 C CA . PHE A 1 207 ? -20.045 5.320 16.981 1.00 96.88 207 PHE A CA 1
ATOM 1695 C C . PHE A 1 207 ? -19.762 3.951 17.610 1.00 96.88 207 PHE A C 1
ATOM 1697 O O . PHE A 1 207 ? -19.839 2.942 16.914 1.00 96.88 207 PHE A O 1
ATOM 1704 N N . PHE A 1 208 ? -19.479 3.892 18.915 1.00 96.69 208 PHE A N 1
ATOM 1705 C CA . PHE A 1 208 ? -19.151 2.624 19.571 1.00 96.69 208 PHE A CA 1
ATOM 1706 C C . PHE A 1 208 ? -20.349 1.681 19.683 1.00 96.69 208 PHE A C 1
ATOM 1708 O O . PHE A 1 208 ? -20.184 0.483 19.487 1.00 96.69 208 PHE A O 1
ATOM 1715 N N . ARG A 1 209 ? -21.571 2.197 19.861 1.00 96.69 209 ARG A N 1
ATOM 1716 C CA . ARG A 1 209 ? -22.800 1.377 19.868 1.00 96.69 209 ARG A CA 1
ATOM 1717 C C . ARG A 1 209 ? -23.066 0.606 18.567 1.00 96.69 209 ARG A C 1
ATOM 1719 O O . ARG A 1 209 ? -23.942 -0.251 18.552 1.00 96.69 209 ARG A O 1
ATOM 1726 N N . LEU A 1 210 ? -22.361 0.917 17.477 1.00 96.88 210 LEU A N 1
ATOM 1727 C CA . LEU A 1 210 ? -22.464 0.183 16.213 1.00 96.88 210 LEU A CA 1
ATOM 1728 C C . LEU A 1 210 ? -21.592 -1.084 16.174 1.00 96.88 210 LEU A C 1
ATOM 1730 O O . LEU A 1 210 ? -21.783 -1.899 15.273 1.00 96.88 210 LEU A O 1
ATOM 1734 N N . PHE A 1 211 ? -20.643 -1.255 17.101 1.00 97.56 211 PHE A N 1
ATOM 1735 C CA . PHE A 1 211 ? -19.857 -2.488 17.215 1.00 97.56 211 PHE A CA 1
ATOM 1736 C C . PHE A 1 211 ? -20.731 -3.644 17.710 1.00 97.56 211 PHE A C 1
ATOM 1738 O O . PHE A 1 211 ? -21.739 -3.430 18.380 1.00 97.56 211 PHE A O 1
ATOM 1745 N N . ASP A 1 212 ? -20.348 -4.870 17.356 1.00 97.62 212 ASP A N 1
ATOM 1746 C CA . ASP A 1 212 ? -21.027 -6.081 17.822 1.00 97.62 212 ASP A CA 1
ATOM 1747 C C . ASP A 1 212 ? -20.635 -6.418 19.261 1.00 97.62 212 ASP A C 1
ATOM 1749 O O . ASP A 1 212 ? -21.499 -6.750 20.066 1.00 97.62 212 ASP A O 1
ATOM 1753 N N . SER A 1 213 ? -19.345 -6.290 19.579 1.00 97.88 213 SER A N 1
ATOM 1754 C CA . SER A 1 213 ? -18.812 -6.410 20.937 1.00 97.88 213 SER A CA 1
ATOM 1755 C C . SER A 1 213 ? -17.417 -5.799 21.034 1.00 97.88 213 SER A C 1
ATOM 1757 O O . SER A 1 213 ? -16.677 -5.746 20.044 1.00 97.88 213 SER A O 1
ATOM 1759 N N . ILE A 1 214 ? -17.029 -5.380 22.237 1.00 98.12 214 ILE A N 1
ATOM 1760 C CA . ILE A 1 214 ? -15.665 -4.956 22.561 1.00 98.12 214 ILE A CA 1
ATOM 1761 C C . ILE A 1 214 ? -15.240 -5.728 23.803 1.00 98.12 214 ILE A C 1
ATOM 1763 O O . ILE A 1 214 ? -15.823 -5.555 24.863 1.00 98.12 214 ILE A O 1
ATOM 1767 N N . SER A 1 215 ? -14.231 -6.589 23.704 1.00 97.81 215 SER A N 1
ATOM 1768 C CA . SER A 1 215 ? -13.825 -7.438 24.834 1.00 97.81 215 SER A CA 1
ATOM 1769 C C . SER A 1 215 ? -12.315 -7.599 24.925 1.00 97.81 2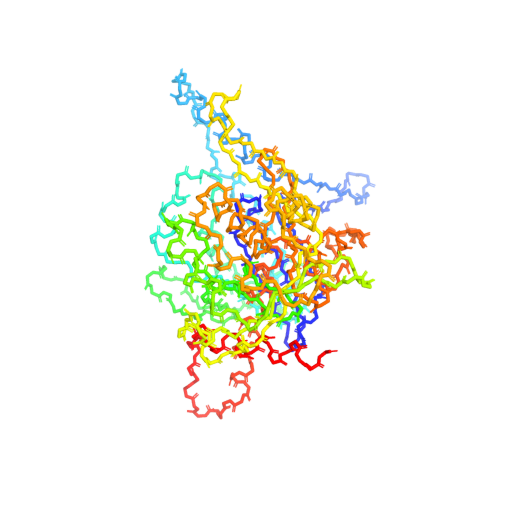15 SER A C 1
ATOM 1771 O O . SER A 1 215 ? -11.593 -7.422 23.945 1.00 97.81 215 SER A O 1
ATOM 1773 N N . TYR A 1 216 ? -11.811 -7.926 26.112 1.00 98.25 216 TYR A N 1
ATOM 1774 C CA . TYR A 1 216 ? -10.399 -8.231 26.315 1.00 98.25 216 TYR A CA 1
ATOM 1775 C C . TYR A 1 216 ? -10.151 -9.742 26.243 1.00 98.25 216 TYR A C 1
ATOM 1777 O O . TYR A 1 216 ? -10.696 -10.531 27.018 1.00 98.25 216 TYR A O 1
ATOM 1785 N N . ASN A 1 217 ? -9.274 -10.164 25.334 1.00 97.12 217 ASN A N 1
ATOM 1786 C CA . ASN A 1 217 ? -8.841 -11.547 25.222 1.00 97.12 217 ASN A CA 1
ATOM 1787 C C . ASN A 1 217 ? -7.684 -11.822 26.191 1.00 97.12 217 ASN A C 1
ATOM 1789 O O . ASN A 1 217 ? -6.523 -11.549 25.887 1.00 97.12 217 ASN A O 1
ATOM 1793 N N . LYS A 1 218 ? -7.997 -12.422 27.345 1.00 95.38 218 LYS A N 1
ATOM 1794 C CA . LYS A 1 218 ? -7.016 -12.749 28.398 1.00 95.38 218 LYS A CA 1
ATOM 1795 C C . LYS A 1 218 ? -5.906 -13.686 27.926 1.00 95.38 218 LYS A C 1
ATOM 1797 O O . LYS A 1 218 ? -4.768 -13.535 28.350 1.00 95.38 218 LYS A O 1
ATOM 1802 N N . THR A 1 219 ? -6.229 -14.650 27.064 1.00 95.56 219 THR A N 1
ATOM 1803 C CA . THR A 1 219 ? -5.262 -15.646 26.581 1.00 95.56 219 THR A CA 1
ATOM 1804 C C . THR A 1 219 ? -4.261 -15.036 25.609 1.00 95.56 219 THR A C 1
ATOM 1806 O O . THR A 1 219 ? -3.101 -15.435 25.601 1.00 95.56 219 THR A O 1
ATOM 1809 N N . LYS A 1 220 ? -4.708 -14.092 24.776 1.00 96.06 220 LYS A N 1
ATOM 1810 C CA . LYS A 1 220 ? -3.877 -13.483 23.728 1.00 96.06 220 LYS A CA 1
ATOM 1811 C C . LYS A 1 220 ? -3.300 -12.116 24.106 1.00 96.06 220 LYS A C 1
ATOM 1813 O O . LYS A 1 220 ? -2.452 -11.609 23.384 1.00 96.06 220 LYS A O 1
ATOM 1818 N N . ASP A 1 221 ? -3.749 -11.548 25.222 1.00 96.50 221 ASP A N 1
ATOM 1819 C CA . ASP A 1 221 ? -3.350 -10.234 25.732 1.00 96.50 221 ASP A CA 1
ATOM 1820 C C . ASP A 1 221 ? -3.582 -9.082 24.731 1.00 96.50 221 ASP A C 1
ATOM 1822 O O . ASP A 1 221 ? -2.687 -8.313 24.368 1.00 96.50 221 ASP A O 1
ATOM 1826 N N . TRP A 1 222 ? -4.827 -8.949 24.268 1.00 97.69 222 TRP A N 1
ATOM 1827 C CA . TRP A 1 222 ? -5.277 -7.795 23.483 1.00 97.69 222 TRP A CA 1
ATOM 1828 C C . TRP A 1 222 ? -6.785 -7.587 23.581 1.00 97.69 222 TRP A C 1
ATOM 1830 O O . TRP A 1 222 ? -7.532 -8.496 23.935 1.00 97.69 222 TRP A O 1
ATOM 1840 N N . PHE A 1 223 ? -7.246 -6.398 23.211 1.00 98.50 223 PHE A N 1
ATOM 1841 C CA . PHE A 1 223 ? -8.663 -6.124 22.991 1.00 98.50 223 PHE A CA 1
ATOM 1842 C C . PHE A 1 223 ? -9.096 -6.603 21.609 1.00 98.50 223 PHE A C 1
ATOM 1844 O O . PHE A 1 223 ? -8.326 -6.491 20.657 1.00 98.50 223 PHE A O 1
ATOM 1851 N N . GLU A 1 224 ? -10.317 -7.114 21.507 1.00 98.50 224 GLU A N 1
ATOM 1852 C CA . GLU A 1 224 ? -10.992 -7.536 20.284 1.00 98.50 224 GLU A CA 1
ATOM 1853 C C . GLU A 1 224 ? -12.247 -6.677 20.090 1.00 98.50 224 GLU A C 1
ATOM 1855 O O . GLU A 1 224 ? -13.092 -6.582 20.979 1.00 98.50 224 GLU A O 1
ATOM 1860 N N . PHE A 1 225 ? -12.346 -6.038 18.927 1.00 98.50 225 PHE A N 1
ATOM 1861 C CA . PHE A 1 225 ? -13.488 -5.243 18.493 1.00 98.50 225 PHE A CA 1
ATOM 1862 C C . PHE A 1 225 ? -14.137 -5.980 17.324 1.00 98.50 225 PHE A C 1
ATOM 1864 O O . PHE A 1 225 ? -13.598 -5.979 16.209 1.00 98.50 225 PHE A O 1
ATOM 1871 N N . ASP A 1 226 ? -15.265 -6.628 17.589 1.00 98.31 226 ASP A N 1
ATOM 1872 C CA . ASP A 1 226 ? -16.065 -7.300 16.570 1.00 98.31 226 ASP A CA 1
ATOM 1873 C C . ASP A 1 226 ? -16.954 -6.269 15.871 1.00 98.31 226 ASP A C 1
ATOM 1875 O O . ASP A 1 226 ? -17.631 -5.459 16.513 1.00 98.31 226 ASP A O 1
ATOM 1879 N N . VAL A 1 227 ? -16.883 -6.241 14.541 1.00 97.25 227 VAL A N 1
ATOM 1880 C CA . VAL A 1 227 ? -17.503 -5.191 13.738 1.00 97.25 227 VAL A CA 1
ATOM 1881 C C . VAL A 1 227 ? -18.106 -5.707 12.439 1.00 97.25 227 VAL A C 1
ATOM 1883 O O . VAL A 1 227 ? -17.422 -6.322 11.622 1.00 97.25 227 VAL A O 1
ATOM 1886 N N . ASP A 1 228 ? -19.353 -5.312 12.190 1.00 97.06 228 ASP A N 1
ATOM 1887 C CA . ASP A 1 228 ? -19.983 -5.326 10.873 1.00 97.06 228 ASP A CA 1
ATOM 1888 C C . ASP A 1 228 ? -19.927 -3.949 10.198 1.00 97.06 228 ASP A C 1
ATOM 1890 O O . ASP A 1 228 ? -20.653 -3.025 10.575 1.00 97.06 228 ASP A O 1
ATOM 1894 N N . TYR A 1 229 ? -19.139 -3.799 9.129 1.00 95.75 229 TYR A N 1
ATOM 1895 C CA . TYR A 1 229 ? -19.095 -2.542 8.380 1.00 95.75 229 TYR A CA 1
ATOM 1896 C C . TYR A 1 229 ? -20.450 -2.080 7.828 1.00 95.75 229 TYR A C 1
ATOM 1898 O O . TYR A 1 229 ? -20.619 -0.872 7.638 1.00 95.75 229 TYR A O 1
ATOM 1906 N N . ASN A 1 230 ? -21.419 -2.978 7.615 1.00 94.75 230 ASN A N 1
ATOM 1907 C CA . ASN A 1 230 ? -22.756 -2.592 7.155 1.00 94.75 230 ASN A CA 1
ATOM 1908 C C . ASN A 1 230 ? -23.480 -1.678 8.160 1.00 94.75 230 ASN A C 1
ATOM 1910 O O . ASN A 1 230 ? -24.348 -0.907 7.763 1.00 94.75 230 ASN A O 1
ATOM 1914 N N . LYS A 1 231 ? -23.087 -1.703 9.442 1.00 95.62 231 LYS A N 1
ATOM 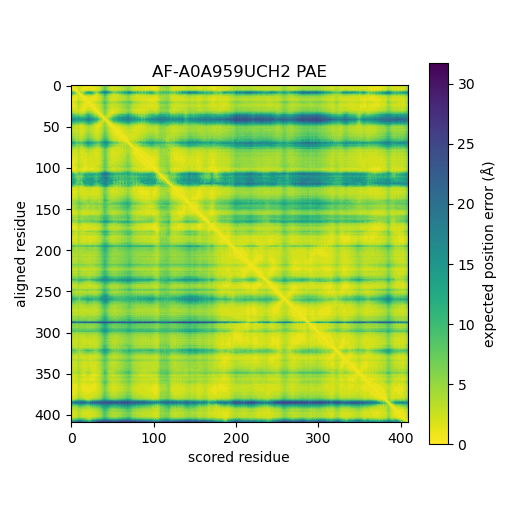1915 C CA . LYS A 1 231 ? -23.595 -0.792 10.480 1.00 95.62 231 LYS A CA 1
ATOM 1916 C C . LYS A 1 231 ? -22.960 0.603 10.426 1.00 95.62 231 LYS A C 1
ATOM 1918 O O . LYS A 1 231 ? -23.504 1.540 10.998 1.00 95.62 231 LYS A O 1
ATOM 1923 N N . PHE A 1 232 ? -21.825 0.759 9.739 1.00 94.25 232 PHE A N 1
ATOM 1924 C CA . PHE A 1 232 ? -21.042 2.001 9.707 1.00 94.25 232 PHE A CA 1
ATOM 1925 C C . PHE A 1 232 ? -21.126 2.734 8.370 1.00 94.25 232 PHE A C 1
ATOM 1927 O O . PHE A 1 232 ? -21.077 3.965 8.337 1.00 94.25 232 PHE A O 1
ATOM 1934 N N . THR A 1 233 ? -21.153 2.008 7.248 1.00 92.00 233 THR A N 1
ATOM 1935 C CA . THR A 1 233 ? -21.062 2.632 5.926 1.00 92.00 233 THR A CA 1
ATOM 1936 C C . THR A 1 233 ? -21.533 1.733 4.785 1.00 92.00 233 THR A C 1
ATOM 1938 O O . THR A 1 233 ? -21.190 0.558 4.704 1.00 92.00 233 THR A O 1
ATOM 1941 N N . GLU A 1 234 ? -22.192 2.337 3.795 1.00 90.12 234 GLU A N 1
ATOM 1942 C CA . GLU A 1 234 ? -22.524 1.676 2.524 1.00 90.12 234 GLU A CA 1
ATOM 1943 C C . GLU A 1 234 ? -21.280 1.356 1.672 1.00 90.12 234 GLU A C 1
ATOM 1945 O O . GLU A 1 234 ? -21.345 0.543 0.754 1.00 90.12 234 GLU A O 1
ATOM 1950 N N . ARG A 1 235 ? -20.119 1.965 1.965 1.00 86.94 235 ARG A N 1
ATOM 1951 C CA . ARG A 1 235 ? -18.876 1.780 1.186 1.00 86.94 235 ARG A CA 1
ATOM 1952 C C . ARG A 1 235 ? -18.322 0.356 1.229 1.00 86.94 235 ARG A C 1
ATOM 1954 O O . ARG A 1 235 ? -17.484 0.024 0.399 1.00 86.94 235 ARG A O 1
ATOM 1961 N N . ALA A 1 236 ? -18.741 -0.441 2.208 1.00 83.50 236 ALA A N 1
ATOM 1962 C CA . ALA A 1 236 ? -18.288 -1.813 2.395 1.00 83.50 236 ALA A CA 1
ATOM 1963 C C . ALA A 1 236 ? -19.331 -2.858 1.971 1.00 83.50 236 ALA A C 1
ATOM 1965 O O . ALA A 1 236 ? -19.021 -4.047 2.011 1.00 83.50 236 ALA A O 1
ATOM 1966 N N . LYS A 1 237 ? -20.531 -2.434 1.548 1.00 83.44 237 LYS A N 1
ATOM 1967 C CA . LYS A 1 237 ? -21.706 -3.290 1.309 1.00 83.44 237 LYS A CA 1
ATOM 1968 C C . LYS A 1 237 ? -21.440 -4.478 0.386 1.00 83.44 237 LYS A C 1
ATOM 1970 O O . LYS A 1 237 ? -21.990 -5.555 0.572 1.00 83.44 237 LYS A O 1
ATOM 1975 N N . ASN A 1 238 ? -20.580 -4.274 -0.606 1.00 86.50 238 ASN A N 1
ATOM 1976 C CA . ASN A 1 238 ? -20.232 -5.277 -1.608 1.00 86.50 238 ASN A CA 1
ATOM 1977 C C . ASN A 1 238 ? -18.902 -5.985 -1.302 1.00 86.50 238 ASN A C 1
ATOM 1979 O O . ASN A 1 238 ? -18.343 -6.627 -2.182 1.00 86.50 238 ASN A O 1
ATOM 1983 N N . SER A 1 239 ? -18.367 -5.858 -0.090 1.00 89.88 239 SER A N 1
ATOM 1984 C CA . SER A 1 239 ? -17.095 -6.445 0.346 1.00 89.88 239 SER A CA 1
ATOM 1985 C C . SER A 1 239 ? -17.283 -7.220 1.654 1.00 89.88 239 SER A C 1
ATOM 1987 O O . SER A 1 239 ? -18.370 -7.219 2.228 1.00 89.88 239 SER A O 1
ATOM 1989 N N . LYS A 1 240 ? -16.239 -7.893 2.148 1.00 93.06 240 LYS A N 1
ATOM 1990 C CA . LYS A 1 240 ? -16.270 -8.508 3.480 1.00 93.06 240 LYS A CA 1
ATOM 1991 C C . LYS A 1 240 ? -16.555 -7.426 4.527 1.00 93.06 240 LYS A C 1
ATOM 1993 O O . LYS A 1 240 ? -15.751 -6.508 4.705 1.00 93.06 240 LYS A O 1
ATOM 1998 N N . SER A 1 241 ? -17.693 -7.546 5.209 1.00 94.44 241 SER A N 1
ATOM 1999 C CA . SER A 1 241 ? -18.148 -6.551 6.183 1.00 94.44 241 SER A CA 1
ATOM 2000 C C . SER A 1 241 ? -17.758 -6.895 7.621 1.00 94.44 241 SER A C 1
ATOM 2002 O O . SER A 1 241 ? -17.437 -5.991 8.384 1.00 94.44 241 SER A O 1
ATOM 2004 N N . GLN A 1 242 ? -17.727 -8.186 7.956 1.00 96.50 242 GLN A N 1
ATOM 2005 C CA . GLN A 1 242 ? -17.424 -8.704 9.289 1.00 96.50 242 GLN A CA 1
ATOM 2006 C C . GLN A 1 242 ? -15.911 -8.783 9.524 1.00 96.50 242 GLN A C 1
ATOM 2008 O O . GLN A 1 242 ? -15.198 -9.495 8.803 1.00 96.50 242 GLN A O 1
ATOM 2013 N N . TRP A 1 243 ? -15.422 -8.079 10.541 1.00 97.81 243 TRP A N 1
ATOM 2014 C CA . TRP A 1 243 ? -14.019 -8.078 10.949 1.00 97.81 243 TRP A CA 1
ATOM 2015 C C . TRP A 1 243 ? -13.887 -8.154 12.467 1.00 97.81 243 TRP A C 1
ATOM 2017 O O . TRP A 1 243 ? -14.730 -7.659 13.203 1.00 97.81 243 TRP A O 1
ATOM 2027 N N . LYS A 1 244 ? -12.773 -8.728 12.919 1.00 98.38 244 LYS A N 1
ATOM 2028 C CA . LYS A 1 244 ? -12.316 -8.660 14.304 1.00 98.38 244 LYS A CA 1
ATOM 2029 C C . LYS A 1 244 ? -11.028 -7.854 14.329 1.00 98.38 244 LYS A C 1
ATOM 2031 O O . LYS A 1 244 ? -10.017 -8.296 13.779 1.00 98.38 244 LYS A O 1
ATOM 2036 N N . LEU A 1 245 ? -11.090 -6.653 14.893 1.00 98.56 245 LEU A N 1
ATOM 2037 C CA . LEU A 1 245 ? -9.937 -5.765 15.025 1.00 98.56 245 LEU A CA 1
ATOM 2038 C C . LEU A 1 245 ? -9.295 -6.001 16.385 1.00 98.56 245 LEU A C 1
ATOM 2040 O O . LEU A 1 245 ? -9.996 -6.018 17.393 1.00 98.56 245 LEU A O 1
ATOM 2044 N N . CYS A 1 246 ? -7.977 -6.143 16.425 1.00 98.56 246 CYS A N 1
ATOM 2045 C CA . CYS A 1 246 ? -7.248 -6.344 17.666 1.00 98.56 246 CYS A CA 1
ATOM 2046 C C . CYS A 1 246 ? -6.340 -5.157 17.977 1.00 98.56 246 CYS A C 1
ATOM 2048 O O . CYS A 1 246 ? -5.717 -4.587 17.075 1.00 98.56 246 CYS A O 1
ATOM 2050 N N . SER A 1 247 ? -6.163 -4.851 19.264 1.00 98.38 247 SER A N 1
ATOM 2051 C CA . SER A 1 247 ? -5.169 -3.879 19.752 1.00 98.38 247 SER A CA 1
ATOM 2052 C C . SER A 1 247 ? -3.723 -4.398 19.649 1.00 98.38 247 SER A C 1
ATOM 2054 O O . SER A 1 247 ? -2.889 -4.114 20.505 1.00 98.38 247 SER A O 1
ATOM 2056 N N . TYR A 1 248 ? -3.424 -5.191 18.617 1.00 96.56 248 TYR A N 1
ATOM 2057 C CA . TYR A 1 248 ? -2.161 -5.893 18.443 1.00 96.56 248 TYR A CA 1
ATOM 2058 C C . TYR A 1 248 ? -1.027 -4.956 18.000 1.00 96.56 248 TYR A C 1
ATOM 2060 O O . TYR A 1 248 ? -1.143 -4.195 17.026 1.00 96.56 248 TYR A O 1
ATOM 2068 N N . GLY A 1 249 ? 0.095 -5.088 18.709 1.00 94.25 249 GLY A N 1
ATOM 2069 C CA . GLY A 1 249 ? 1.353 -4.392 18.471 1.00 94.25 249 GLY A CA 1
ATOM 2070 C C . GLY A 1 249 ? 1.321 -2.888 18.735 1.00 94.25 249 GLY A C 1
ATOM 2071 O O . GLY A 1 249 ? 0.440 -2.358 19.415 1.00 94.25 249 GLY A O 1
ATOM 2072 N N . GLN A 1 250 ? 2.341 -2.203 18.226 1.00 95.69 250 GLN A N 1
ATOM 2073 C CA . GLN A 1 250 ? 2.553 -0.777 18.453 1.00 95.69 250 GLN A CA 1
ATOM 2074 C C . GLN A 1 250 ? 2.118 0.049 17.245 1.00 95.69 250 GLN A C 1
ATOM 2076 O O . GLN A 1 250 ? 1.922 -0.471 16.147 1.00 95.69 250 GLN A O 1
ATOM 2081 N N . ARG A 1 251 ? 1.927 1.349 17.455 1.00 97.25 251 ARG A N 1
ATOM 2082 C CA . ARG A 1 251 ? 1.656 2.316 16.387 1.00 97.25 251 ARG A CA 1
ATOM 2083 C C . ARG A 1 251 ? 2.511 3.549 16.570 1.00 97.25 251 ARG A C 1
ATOM 2085 O O . ARG A 1 251 ? 2.844 3.910 17.694 1.00 97.25 251 ARG A O 1
ATOM 2092 N N . ILE A 1 252 ? 2.820 4.216 15.466 1.00 96.75 252 ILE A N 1
ATOM 2093 C CA . ILE A 1 252 ? 3.495 5.511 15.496 1.00 96.75 252 ILE A CA 1
ATOM 2094 C C . ILE A 1 252 ? 2.433 6.603 15.457 1.00 96.75 252 ILE A C 1
ATOM 2096 O O . ILE A 1 252 ? 1.719 6.772 14.467 1.00 96.75 252 ILE A O 1
ATOM 2100 N N . GLU A 1 253 ? 2.341 7.367 16.537 1.00 95.94 253 GLU A N 1
ATOM 2101 C CA . GLU A 1 253 ? 1.536 8.576 16.583 1.00 95.94 253 GLU A CA 1
ATOM 2102 C C . GLU A 1 253 ? 2.384 9.772 16.145 1.00 95.94 253 GLU A C 1
ATOM 2104 O O . GLU A 1 253 ? 3.378 10.110 16.788 1.00 95.94 253 GLU A O 1
ATOM 2109 N N . THR A 1 254 ? 1.961 10.449 15.076 1.00 92.94 254 THR A N 1
ATOM 2110 C CA . THR A 1 254 ? 2.515 11.746 14.674 1.00 92.94 254 THR A CA 1
ATOM 2111 C C . THR A 1 254 ? 1.703 12.884 15.284 1.00 92.94 254 THR A C 1
ATOM 2113 O O . THR A 1 254 ? 0.487 12.950 15.080 1.00 92.94 254 THR A O 1
ATOM 2116 N N . PHE A 1 255 ? 2.365 13.817 15.961 1.00 92.38 255 PHE A N 1
ATOM 2117 C CA . PHE A 1 255 ? 1.712 14.942 16.630 1.00 92.38 255 PHE A CA 1
ATOM 2118 C C . PHE A 1 255 ? 2.512 16.238 16.460 1.00 92.38 255 PHE A C 1
ATOM 2120 O O . PHE A 1 255 ? 3.676 16.228 16.060 1.00 92.38 255 PHE A O 1
ATOM 2127 N N . ARG A 1 256 ? 1.861 17.375 16.714 1.00 91.19 256 ARG A N 1
ATOM 2128 C CA . ARG A 1 256 ? 2.515 18.686 16.781 1.00 91.19 256 ARG A CA 1
ATOM 2129 C C . ARG A 1 256 ? 3.076 18.839 18.185 1.00 91.19 256 ARG A C 1
ATOM 2131 O O . ARG A 1 256 ? 2.293 18.866 19.127 1.00 91.19 256 ARG A O 1
ATOM 2138 N N . ASN A 1 257 ? 4.398 18.879 18.316 1.00 91.25 257 ASN A N 1
ATOM 2139 C CA . ASN A 1 257 ? 5.057 18.916 19.614 1.00 91.25 257 ASN A CA 1
ATOM 2140 C C . ASN A 1 257 ? 5.221 20.373 20.095 1.00 91.25 257 ASN A C 1
ATOM 2142 O O . ASN A 1 257 ? 6.003 21.109 19.480 1.00 91.25 257 ASN A O 1
ATOM 2146 N N . PRO A 1 258 ? 4.531 20.796 21.175 1.00 91.94 258 PRO A N 1
ATOM 2147 C CA . PRO A 1 258 ? 4.650 22.150 21.718 1.00 91.94 258 PRO A CA 1
ATOM 2148 C C . PRO A 1 258 ? 6.087 22.507 22.118 1.00 91.94 258 PRO A C 1
ATOM 2150 O O . PRO A 1 258 ? 6.534 23.619 21.840 1.00 91.94 258 PRO A O 1
ATOM 2153 N N . ASP A 1 259 ? 6.843 21.540 22.642 1.00 92.19 259 ASP A N 1
ATOM 2154 C CA . ASP A 1 259 ? 8.230 21.717 23.090 1.00 92.19 259 ASP A CA 1
ATOM 2155 C C . ASP A 1 259 ? 9.203 21.921 21.921 1.00 92.19 259 ASP A C 1
ATOM 2157 O O . ASP A 1 259 ? 10.303 22.444 22.087 1.00 92.19 259 ASP A O 1
ATOM 2161 N N . LYS A 1 260 ? 8.797 21.540 20.703 1.00 89.25 260 LYS A N 1
ATOM 2162 C CA . LYS A 1 260 ? 9.571 21.727 19.466 1.00 89.25 260 LYS A CA 1
ATOM 2163 C C . LYS A 1 260 ? 8.963 22.806 18.574 1.00 89.25 260 LYS A C 1
ATOM 2165 O O . LYS A 1 260 ? 8.953 22.654 17.353 1.00 89.25 260 LYS A O 1
ATOM 2170 N N . ASN A 1 261 ? 8.440 23.884 19.162 1.00 90.19 261 ASN A N 1
ATOM 2171 C CA . ASN A 1 261 ? 7.804 24.992 18.436 1.00 90.19 261 ASN A CA 1
ATOM 2172 C C . ASN A 1 261 ? 6.669 24.517 17.503 1.00 90.19 261 ASN A C 1
ATOM 2174 O O . ASN A 1 261 ? 6.560 24.930 16.349 1.00 90.19 261 ASN A O 1
ATOM 2178 N N . ASN A 1 262 ? 5.858 23.567 17.979 1.00 90.00 262 ASN A N 1
ATOM 2179 C CA . ASN A 1 262 ? 4.810 22.903 17.201 1.00 90.00 262 ASN A CA 1
ATOM 2180 C C . ASN A 1 262 ? 5.312 22.249 15.901 1.00 90.00 262 ASN A C 1
ATOM 2182 O O . ASN A 1 262 ? 4.545 22.073 14.951 1.00 90.00 262 ASN A O 1
ATOM 2186 N N . ASN A 1 263 ? 6.582 21.856 15.822 1.00 90.00 263 ASN A N 1
ATOM 2187 C CA . ASN A 1 263 ? 7.048 21.002 14.737 1.00 90.00 263 ASN A CA 1
ATOM 2188 C C . ASN A 1 263 ? 6.442 19.599 14.850 1.00 90.00 263 ASN A C 1
ATOM 2190 O O . ASN A 1 263 ? 5.983 19.171 15.910 1.00 90.00 263 ASN A O 1
ATOM 2194 N N . TRP A 1 264 ? 6.393 18.899 13.718 1.00 89.69 264 TRP A N 1
ATOM 2195 C CA . TRP A 1 264 ? 5.953 17.510 13.692 1.00 89.69 264 TRP A CA 1
ATOM 2196 C C . TRP A 1 264 ? 6.944 16.632 14.449 1.00 89.69 264 TRP A C 1
ATOM 2198 O O . TRP A 1 264 ? 8.144 16.684 14.195 1.00 89.69 264 TRP A O 1
ATOM 2208 N N . ASP A 1 265 ? 6.415 15.806 15.338 1.00 92.94 265 ASP A N 1
ATOM 2209 C CA . ASP A 1 265 ? 7.161 14.806 16.087 1.00 92.94 265 ASP A CA 1
ATOM 2210 C C . ASP A 1 265 ? 6.430 13.464 16.031 1.00 92.94 265 ASP A C 1
ATOM 2212 O O . ASP A 1 265 ? 5.353 13.339 15.431 1.00 92.94 265 ASP A O 1
ATOM 2216 N N . SER A 1 266 ? 7.040 12.425 16.581 1.00 94.75 266 SER A N 1
ATOM 2217 C CA . SER A 1 266 ? 6.494 11.073 16.541 1.00 94.75 266 SER A CA 1
ATOM 2218 C C . SER A 1 266 ? 6.818 10.306 17.811 1.00 94.75 266 SER A C 1
ATOM 2220 O O . SER A 1 266 ? 7.927 10.407 18.329 1.00 94.75 266 SER A O 1
ATOM 2222 N N . ARG A 1 267 ? 5.867 9.503 18.292 1.00 94.81 267 ARG A N 1
ATOM 2223 C CA . ARG A 1 267 ? 6.071 8.590 19.426 1.00 94.81 267 ARG A CA 1
ATOM 2224 C C . ARG A 1 267 ? 5.459 7.221 19.155 1.00 94.81 267 ARG A C 1
ATOM 2226 O O . ARG A 1 267 ? 4.475 7.124 18.423 1.00 94.81 267 ARG A O 1
ATOM 2233 N N . SER A 1 268 ? 6.041 6.179 19.746 1.00 96.44 268 SER A N 1
ATOM 2234 C CA . SER A 1 268 ? 5.458 4.834 19.718 1.00 96.44 268 SER A CA 1
ATOM 2235 C C . SER A 1 268 ? 4.389 4.697 20.802 1.00 96.44 268 SER A C 1
ATOM 2237 O O . SER A 1 268 ? 4.576 5.170 21.923 1.00 96.44 268 SER A O 1
ATOM 2239 N N . VAL A 1 269 ? 3.275 4.049 20.468 1.00 97.81 269 VAL A N 1
ATOM 2240 C CA . VAL A 1 269 ? 2.143 3.794 21.363 1.00 97.81 269 VAL A CA 1
ATOM 2241 C C . VAL A 1 269 ? 1.855 2.295 21.382 1.00 97.81 269 VAL A C 1
ATOM 2243 O O . VAL A 1 269 ? 1.483 1.714 20.361 1.00 97.81 269 VAL A O 1
ATOM 2246 N N . GLY A 1 270 ? 2.009 1.665 22.550 1.00 97.69 270 GLY A N 1
ATOM 2247 C CA . GLY A 1 270 ? 1.579 0.286 22.789 1.00 97.69 270 GLY A CA 1
ATOM 2248 C C . GLY A 1 270 ? 0.073 0.226 23.024 1.00 97.69 270 GLY A C 1
ATOM 2249 O O . GLY A 1 270 ? -0.397 0.617 24.089 1.00 97.69 270 GLY A O 1
ATOM 2250 N N . LEU A 1 271 ? -0.682 -0.258 22.035 1.00 98.00 271 LEU A N 1
ATOM 2251 C CA . LEU A 1 271 ? -2.143 -0.132 22.017 1.00 98.00 271 LEU A CA 1
ATOM 2252 C C . LEU A 1 271 ? -2.823 -0.844 23.191 1.00 98.00 271 LEU A C 1
ATOM 2254 O O . LEU A 1 271 ? -3.595 -0.211 23.904 1.00 98.00 271 LEU A O 1
ATOM 2258 N N . THR A 1 272 ? -2.533 -2.133 23.419 1.00 98.25 272 THR A N 1
ATOM 2259 C CA . THR A 1 272 ? -3.147 -2.891 24.526 1.00 98.25 272 THR A CA 1
ATOM 2260 C C . THR A 1 272 ? -2.890 -2.222 25.877 1.00 98.25 272 THR A C 1
ATOM 2262 O O . THR A 1 272 ? -3.825 -2.041 26.651 1.00 98.25 272 THR A O 1
ATOM 2265 N N . ALA A 1 273 ? -1.647 -1.819 26.156 1.00 98.31 273 ALA A N 1
ATOM 2266 C CA . ALA A 1 273 ? -1.294 -1.169 27.417 1.00 98.31 273 ALA A CA 1
ATOM 2267 C C . ALA A 1 273 ? -2.029 0.169 27.595 1.00 98.31 273 ALA A C 1
ATOM 2269 O O . ALA A 1 273 ? -2.604 0.408 28.652 1.00 98.31 273 ALA A O 1
ATOM 2270 N N . ALA A 1 274 ? -2.091 0.990 26.542 1.00 98.38 274 ALA A N 1
ATOM 2271 C CA . ALA A 1 274 ? -2.784 2.274 26.580 1.00 98.38 274 ALA A CA 1
ATOM 2272 C C . ALA A 1 274 ? -4.305 2.126 26.776 1.00 98.38 274 ALA A C 1
ATOM 2274 O O . ALA A 1 274 ? -4.907 2.899 27.518 1.00 98.38 274 ALA A O 1
ATOM 2275 N N . PHE A 1 275 ? -4.936 1.117 26.160 1.00 98.44 275 PHE A N 1
ATOM 2276 C CA . PHE A 1 275 ? -6.345 0.811 26.425 1.00 98.44 275 PHE A CA 1
ATOM 2277 C C . PHE A 1 275 ? -6.560 0.362 27.876 1.00 98.44 275 PHE A C 1
ATOM 2279 O O . PHE A 1 275 ? -7.484 0.853 28.518 1.00 98.44 275 PHE A O 1
ATOM 2286 N N . LYS A 1 276 ? -5.701 -0.516 28.416 1.00 98.31 276 LYS A N 1
ATOM 2287 C CA . LYS A 1 276 ? -5.779 -0.949 29.824 1.00 98.31 276 LYS A CA 1
ATOM 2288 C C . LYS A 1 276 ? -5.658 0.229 30.788 1.00 98.31 276 LYS A C 1
ATOM 2290 O O . LYS A 1 276 ? -6.450 0.328 31.717 1.00 98.31 276 LYS A O 1
ATOM 2295 N N . GLU A 1 277 ? -4.686 1.112 30.567 1.00 98.38 277 GLU A N 1
ATOM 2296 C CA . GLU A 1 277 ? -4.465 2.306 31.388 1.00 98.38 277 GLU A CA 1
ATOM 2297 C C . GLU A 1 277 ? -5.695 3.220 31.384 1.00 98.38 277 GLU A C 1
ATOM 2299 O O . GLU A 1 277 ? -6.186 3.596 32.448 1.00 98.38 277 GLU A O 1
ATOM 2304 N N . LEU A 1 278 ? -6.246 3.503 30.199 1.00 98.31 278 LEU A N 1
ATOM 2305 C CA . LEU A 1 278 ? -7.433 4.341 30.060 1.00 98.31 278 LEU A CA 1
ATOM 2306 C C . LEU A 1 278 ? -8.666 3.716 30.726 1.00 98.31 278 LEU A C 1
ATOM 2308 O O . LEU A 1 278 ? -9.382 4.404 31.442 1.00 98.31 278 LEU A O 1
ATOM 2312 N N . LEU A 1 279 ? -8.919 2.424 30.518 1.00 97.69 279 LEU A N 1
ATOM 2313 C CA . LEU A 1 279 ? -10.075 1.746 31.110 1.00 97.69 279 LEU A CA 1
ATOM 2314 C C . LEU A 1 279 ? -9.956 1.665 32.642 1.00 97.69 279 LEU A C 1
ATOM 2316 O O . LEU A 1 279 ? -10.924 1.957 33.342 1.00 97.69 279 LEU A O 1
ATOM 2320 N N . ASN A 1 280 ? -8.759 1.378 33.168 1.00 97.50 280 ASN A N 1
ATOM 2321 C CA . ASN A 1 280 ? -8.484 1.391 34.608 1.00 97.50 280 ASN A CA 1
ATOM 2322 C C . ASN A 1 280 ? -8.707 2.776 35.233 1.00 97.50 280 ASN A C 1
ATOM 2324 O O . ASN A 1 280 ? -9.294 2.869 36.309 1.00 97.50 280 ASN A O 1
ATOM 2328 N N . ALA A 1 281 ? -8.267 3.850 34.567 1.00 97.56 281 ALA A N 1
ATOM 2329 C CA . ALA A 1 281 ? -8.416 5.219 35.066 1.00 97.56 281 ALA A CA 1
ATOM 2330 C C . ALA A 1 281 ? -9.886 5.642 35.248 1.00 97.56 281 ALA A C 1
ATOM 2332 O O . ALA A 1 281 ? -10.173 6.510 36.068 1.00 97.56 281 ALA A O 1
ATOM 2333 N N . TYR A 1 282 ? -10.808 5.007 34.519 1.00 97.00 282 TYR A N 1
ATOM 2334 C CA . TYR A 1 282 ? -12.254 5.240 34.606 1.00 97.00 282 TYR A CA 1
ATOM 2335 C C . TYR A 1 282 ? -13.008 4.102 35.312 1.00 97.00 282 TYR A C 1
ATOM 2337 O O . TYR A 1 282 ? -14.235 4.053 35.263 1.00 97.00 282 TYR A O 1
ATOM 2345 N N . GLY A 1 283 ? -12.292 3.186 35.977 1.00 95.44 283 GLY A N 1
ATOM 2346 C CA . GLY A 1 283 ? -12.893 2.099 36.754 1.00 95.44 283 GLY A CA 1
ATOM 2347 C C . GLY A 1 283 ? -13.669 1.075 35.920 1.00 95.44 283 GLY A C 1
ATOM 2348 O O . GLY A 1 283 ? -14.570 0.427 36.446 1.00 95.44 283 GLY A O 1
ATOM 2349 N N . ILE A 1 284 ? -13.352 0.930 34.629 1.00 95.94 284 ILE A N 1
ATOM 2350 C CA . ILE A 1 284 ? -13.992 -0.052 33.749 1.00 95.94 284 ILE A CA 1
ATOM 2351 C C . ILE A 1 284 ? -13.274 -1.394 33.907 1.00 95.94 284 ILE A C 1
ATOM 2353 O O . ILE A 1 284 ? -12.117 -1.539 33.502 1.00 95.94 284 ILE A O 1
ATOM 2357 N N . ASP A 1 285 ? -13.972 -2.386 34.467 1.00 95.50 285 ASP A N 1
ATOM 2358 C CA . ASP A 1 285 ? -13.466 -3.754 34.581 1.00 95.50 285 ASP A CA 1
ATOM 2359 C C . ASP A 1 285 ? -13.461 -4.451 33.215 1.00 95.50 285 ASP A C 1
ATOM 2361 O O . ASP A 1 285 ? -14.388 -5.159 32.828 1.00 95.50 285 ASP A O 1
ATOM 2365 N N . TYR A 1 286 ? -12.369 -4.275 32.478 1.00 95.19 286 TYR A N 1
ATOM 2366 C CA . TYR A 1 286 ? -12.173 -4.953 31.203 1.00 95.19 286 TYR A CA 1
ATOM 2367 C C . TYR A 1 286 ? -11.823 -6.434 31.322 1.00 95.19 286 TYR A C 1
ATOM 2369 O O . TYR A 1 286 ? -11.689 -7.100 30.299 1.00 95.19 286 TYR A O 1
ATOM 2377 N N . MET A 1 287 ? -11.655 -6.970 32.534 1.00 92.62 287 MET A N 1
ATOM 2378 C CA . MET A 1 287 ? -11.516 -8.412 32.734 1.00 92.62 287 MET A CA 1
ATOM 2379 C C . MET A 1 287 ? -12.876 -9.120 32.744 1.00 92.62 287 MET A C 1
ATOM 2381 O O . MET A 1 287 ? -12.899 -10.358 32.698 1.00 92.62 287 MET A O 1
ATOM 2385 N N . ALA A 1 288 ? -13.979 -8.369 32.802 1.00 79.06 288 ALA A N 1
ATOM 2386 C CA . ALA A 1 288 ? -15.327 -8.864 32.566 1.00 79.06 288 ALA A CA 1
ATOM 2387 C C . ALA A 1 288 ? -15.526 -9.263 31.084 1.00 79.06 288 ALA A C 1
ATOM 2389 O O . ALA A 1 288 ? -14.567 -9.449 30.335 1.00 79.06 288 ALA A O 1
ATOM 2390 N N . SER A 1 289 ? -16.773 -9.497 30.673 1.00 85.94 289 SER A N 1
ATOM 2391 C CA . SER A 1 289 ? -17.128 -9.892 29.305 1.00 85.94 289 SER A CA 1
ATOM 2392 C C . SER A 1 289 ? -17.015 -8.724 28.302 1.00 85.94 289 SER A C 1
ATOM 2394 O O . SER A 1 289 ? -15.965 -8.102 28.168 1.00 85.94 289 SER A O 1
ATOM 2396 N N . ASP A 1 290 ? -18.074 -8.453 27.542 1.00 94.94 290 ASP A N 1
ATOM 2397 C CA . ASP A 1 290 ? -18.172 -7.295 26.654 1.00 94.94 290 ASP A CA 1
ATOM 2398 C C . ASP A 1 290 ? -18.241 -5.992 27.469 1.00 94.94 290 ASP A C 1
ATOM 2400 O O . ASP A 1 290 ? -19.098 -5.879 28.340 1.00 94.94 290 ASP A O 1
ATOM 2404 N N . ILE A 1 291 ? -17.351 -5.037 27.176 1.00 96.31 291 ILE A N 1
ATOM 2405 C CA . ILE A 1 291 ? -17.259 -3.717 27.825 1.00 96.31 291 ILE A CA 1
ATOM 2406 C C . ILE A 1 291 ? -17.954 -2.598 27.037 1.00 96.31 291 ILE A C 1
ATOM 2408 O O . ILE A 1 291 ? -17.789 -1.408 27.329 1.00 96.31 291 ILE A O 1
ATOM 2412 N N . LEU A 1 292 ? -18.681 -2.941 25.972 1.00 96.06 292 LEU A N 1
ATOM 2413 C CA . LEU A 1 292 ? -19.312 -1.957 25.101 1.00 96.06 292 LEU A CA 1
ATOM 2414 C C . LEU A 1 292 ? -20.297 -1.048 25.855 1.00 96.06 292 LEU A C 1
ATOM 2416 O O . LEU A 1 292 ? -20.341 0.160 25.599 1.00 96.06 292 LEU A O 1
ATOM 2420 N N . SER A 1 293 ? -21.076 -1.607 26.784 1.00 94.38 293 SER A N 1
ATOM 2421 C CA . SER A 1 293 ? -22.067 -0.842 27.553 1.00 94.38 293 SER A CA 1
ATOM 2422 C C . SER A 1 293 ? -21.393 0.147 28.502 1.00 94.38 293 SER A C 1
ATOM 2424 O O . SER A 1 293 ? -21.814 1.294 28.609 1.00 94.38 293 SER A O 1
ATOM 2426 N N . GLU A 1 294 ? -20.302 -0.267 29.133 1.00 95.44 294 GLU A N 1
ATOM 2427 C CA . GLU A 1 294 ? -19.482 0.517 30.045 1.00 95.44 294 GLU A CA 1
ATOM 2428 C C . GLU A 1 294 ? -18.850 1.700 29.311 1.00 95.44 294 GLU A C 1
ATOM 2430 O O . GLU A 1 294 ? -18.958 2.831 29.780 1.00 95.44 294 GLU A O 1
ATOM 2435 N N . ILE A 1 295 ? -18.284 1.471 28.118 1.00 94.94 295 ILE A N 1
ATOM 2436 C CA . ILE A 1 295 ? -17.766 2.532 27.236 1.00 94.94 295 ILE A CA 1
ATOM 2437 C C . ILE A 1 295 ? -18.890 3.506 26.852 1.00 94.94 295 ILE A C 1
ATOM 2439 O O . ILE A 1 295 ? -18.701 4.724 26.876 1.00 94.94 295 ILE A O 1
ATOM 2443 N N . ALA A 1 296 ? -20.064 2.986 26.484 1.00 93.75 296 ALA A N 1
ATOM 2444 C CA . ALA A 1 296 ? -21.197 3.790 26.032 1.00 93.75 296 ALA A CA 1
ATOM 2445 C C . ALA A 1 296 ? -21.883 4.591 27.154 1.00 93.75 296 ALA A C 1
ATOM 2447 O O . ALA A 1 296 ? -22.575 5.564 26.848 1.00 93.75 296 ALA A O 1
ATOM 2448 N N . ASN A 1 297 ? -21.711 4.183 28.413 1.00 94.25 297 ASN A N 1
ATOM 2449 C CA . ASN A 1 297 ? -22.269 4.847 29.592 1.00 94.25 297 ASN A CA 1
ATOM 2450 C C . ASN A 1 297 ? -21.355 5.944 30.159 1.00 94.25 297 ASN A C 1
ATOM 2452 O O . ASN A 1 297 ? -21.814 6.731 30.982 1.00 94.25 297 ASN A O 1
ATOM 2456 N N . GLN A 1 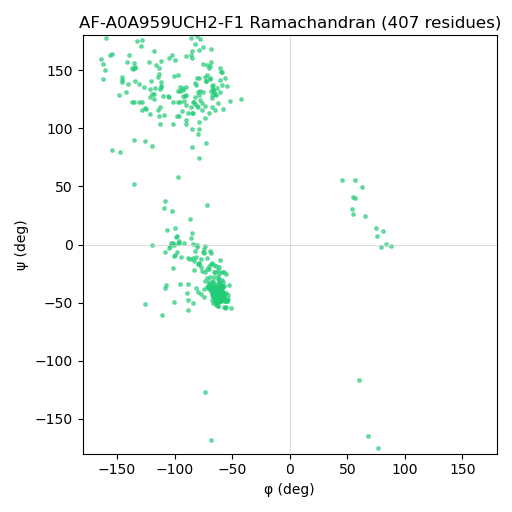298 ? -20.096 6.033 29.716 1.00 94.94 298 GLN A N 1
ATOM 2457 C CA . GLN A 1 298 ? -19.226 7.159 30.062 1.00 94.94 298 GLN A CA 1
ATOM 2458 C C . GLN A 1 298 ? -19.748 8.455 29.426 1.00 94.94 298 GLN A C 1
ATOM 2460 O O . GLN A 1 298 ? -20.031 8.497 28.227 1.00 94.94 298 GLN A O 1
ATOM 2465 N N . ASP A 1 299 ? -19.812 9.530 30.206 1.00 93.81 299 ASP A N 1
ATOM 2466 C CA . ASP A 1 299 ? -20.255 10.864 29.777 1.00 93.81 299 ASP A CA 1
ATOM 2467 C C . ASP A 1 299 ? -19.103 11.884 29.674 1.00 93.81 299 ASP A C 1
ATOM 2469 O O . ASP A 1 299 ? -19.281 12.990 29.159 1.00 93.81 299 ASP A O 1
ATOM 2473 N N . SER A 1 300 ? -17.897 11.498 30.095 1.00 95.62 300 SER A N 1
ATOM 2474 C CA . SER A 1 300 ? -16.712 12.353 30.080 1.00 95.62 300 SER A CA 1
ATOM 2475 C C . SER A 1 300 ? -16.068 12.451 28.691 1.00 95.62 300 SER A C 1
ATOM 2477 O O . SER A 1 300 ? -15.744 11.458 28.027 1.00 95.62 300 SER A O 1
ATOM 2479 N N . LYS A 1 301 ? -15.788 13.689 28.270 1.00 97.25 301 LYS A N 1
ATOM 2480 C CA . LYS A 1 301 ? -14.961 13.982 27.090 1.00 97.25 301 LYS A CA 1
ATOM 2481 C C . LYS A 1 301 ? -13.546 13.428 27.259 1.00 97.25 301 LYS A C 1
ATOM 2483 O O . LYS A 1 301 ? -12.960 12.939 26.293 1.00 97.25 301 LYS A O 1
ATOM 2488 N N . GLU A 1 302 ? -13.013 13.517 28.468 1.00 97.75 302 GLU A N 1
ATOM 2489 C CA . GLU A 1 302 ? -11.670 13.102 28.860 1.00 97.75 302 GLU A CA 1
ATOM 2490 C C . GLU A 1 302 ? -11.492 11.579 28.759 1.00 97.75 302 GLU A C 1
ATOM 2492 O O . GLU A 1 302 ? -10.360 11.115 28.658 1.00 97.75 302 GLU A O 1
ATOM 2497 N N . PHE A 1 303 ? -12.583 10.806 28.703 1.00 98.00 303 PHE A N 1
ATOM 2498 C CA . PHE A 1 303 ? -12.571 9.389 28.336 1.00 98.00 303 PHE A CA 1
ATOM 2499 C C . PHE A 1 303 ? -12.708 9.180 26.822 1.00 98.00 303 PHE A C 1
ATOM 2501 O O . PHE A 1 303 ? -11.859 8.554 26.180 1.00 98.00 303 PHE A O 1
ATOM 2508 N N . HIS A 1 304 ? -13.776 9.724 26.224 1.00 98.00 304 HIS A N 1
ATOM 2509 C CA . HIS A 1 304 ? -14.142 9.432 24.831 1.00 98.00 304 HIS A CA 1
ATOM 2510 C C . HIS A 1 304 ? -13.123 9.944 23.817 1.00 98.00 304 HIS A C 1
ATOM 2512 O O . HIS A 1 304 ? -12.888 9.295 22.795 1.00 98.00 304 HIS A O 1
ATOM 2518 N N . GLN A 1 305 ? -12.496 11.092 24.077 1.00 97.81 305 GLN A N 1
ATOM 2519 C CA . GLN A 1 305 ? -11.493 11.647 23.175 1.00 97.81 305 GLN A CA 1
ATOM 2520 C C . GLN A 1 305 ? -10.229 10.761 23.114 1.00 97.81 305 GLN A C 1
ATOM 2522 O O . GLN A 1 305 ? -9.839 10.397 21.997 1.00 97.81 305 GLN A O 1
ATOM 2527 N N . PRO A 1 306 ? -9.606 10.354 24.242 1.00 97.81 306 PRO A N 1
ATOM 2528 C CA . PRO A 1 306 ? -8.534 9.358 24.232 1.00 97.81 306 PRO A CA 1
ATOM 2529 C C . PRO A 1 306 ? -8.954 7.989 23.690 1.00 97.81 306 PRO A C 1
ATOM 2531 O O . PRO A 1 306 ? -8.215 7.414 22.893 1.00 97.81 306 PR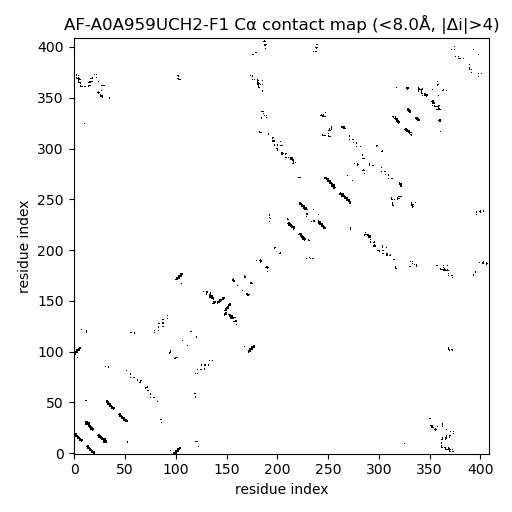O A O 1
ATOM 2534 N N . PHE A 1 307 ? -10.141 7.479 24.034 1.00 98.06 307 PHE A N 1
ATOM 2535 C CA . PHE A 1 307 ? -10.582 6.159 23.570 1.00 98.06 307 PHE A CA 1
ATOM 2536 C C . PHE A 1 307 ? -10.756 6.124 22.040 1.00 98.06 307 PHE A C 1
ATOM 2538 O O . PHE A 1 307 ? -10.220 5.237 21.368 1.00 98.06 307 PHE A O 1
ATOM 2545 N N . MET A 1 308 ? -11.387 7.152 21.448 1.00 97.88 308 MET A N 1
ATOM 2546 C CA . MET A 1 308 ? -11.437 7.301 19.985 1.00 97.88 308 MET A CA 1
ATOM 2547 C C . MET A 1 308 ? -10.055 7.474 19.362 1.00 97.88 308 MET A C 1
ATOM 2549 O O . MET A 1 308 ? -9.806 6.987 18.256 1.00 97.88 308 MET A O 1
ATOM 2553 N N . HIS A 1 309 ? -9.149 8.177 20.040 1.00 97.81 309 HIS A N 1
ATOM 2554 C CA . HIS A 1 309 ? -7.784 8.341 19.564 1.00 97.81 309 HIS A CA 1
ATOM 2555 C C . HIS A 1 309 ? -7.045 6.995 19.488 1.00 97.81 309 HIS A C 1
ATOM 2557 O O . HIS A 1 309 ? -6.445 6.695 18.453 1.00 97.81 309 HIS A O 1
ATOM 2563 N N . LEU A 1 310 ? -7.136 6.161 20.528 1.00 98.38 310 LEU A N 1
ATOM 2564 C CA . LEU A 1 310 ? -6.552 4.817 20.538 1.00 98.38 310 LEU A CA 1
ATOM 2565 C C . LEU A 1 310 ? -7.179 3.920 19.466 1.00 98.38 310 LEU A C 1
ATOM 2567 O O . LEU A 1 310 ? -6.452 3.251 18.731 1.00 98.38 310 LEU A O 1
ATOM 2571 N N . PHE A 1 311 ? -8.503 3.971 19.287 1.00 98.25 311 PHE A N 1
ATOM 2572 C CA . PHE A 1 311 ? -9.176 3.260 18.196 1.00 98.25 311 PHE A CA 1
ATOM 2573 C C . PHE A 1 311 ? -8.661 3.708 16.817 1.00 98.25 311 PHE A C 1
ATOM 2575 O O . PHE A 1 311 ? -8.373 2.882 15.947 1.00 98.25 311 PHE A O 1
ATOM 2582 N N . ARG A 1 312 ? -8.488 5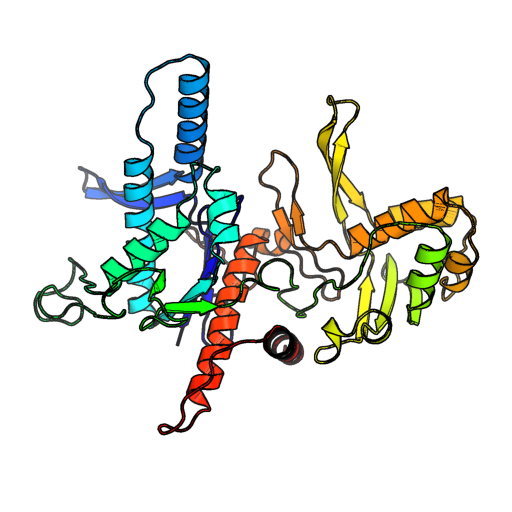.020 16.610 1.00 97.69 312 ARG A N 1
ATOM 2583 C CA . ARG A 1 312 ? -7.918 5.574 15.374 1.00 97.69 312 ARG A CA 1
ATOM 2584 C C . ARG A 1 312 ? -6.513 5.038 15.109 1.00 97.69 312 ARG A C 1
ATOM 2586 O O . ARG A 1 312 ? -6.229 4.695 13.962 1.00 97.69 312 ARG A O 1
ATOM 2593 N N . LEU A 1 313 ? -5.661 4.967 16.133 1.00 97.94 313 LEU A N 1
ATOM 2594 C CA . LEU A 1 313 ? -4.327 4.376 16.017 1.00 97.94 313 LEU A CA 1
ATOM 2595 C C . LEU A 1 313 ? -4.403 2.874 15.717 1.00 97.94 313 LEU A C 1
ATOM 2597 O O . LEU A 1 313 ? -3.696 2.399 14.835 1.00 97.94 313 LEU A O 1
ATOM 2601 N N . MET A 1 314 ? -5.302 2.129 16.362 1.00 98.12 314 MET A N 1
ATOM 2602 C CA . MET A 1 314 ? -5.477 0.693 16.114 1.00 98.12 314 MET A CA 1
ATOM 2603 C C . MET A 1 314 ? -5.723 0.392 14.630 1.00 98.12 314 MET A C 1
ATOM 2605 O O . MET A 1 314 ? -5.032 -0.448 14.049 1.00 98.12 314 MET A O 1
ATOM 2609 N N . VAL A 1 315 ? -6.629 1.137 13.987 1.00 97.44 315 VAL A N 1
ATOM 2610 C CA . VAL A 1 315 ? -6.932 0.987 12.551 1.00 97.44 315 VAL A CA 1
ATOM 2611 C C . VAL A 1 315 ? -5.974 1.750 11.622 1.00 97.44 315 VAL A C 1
ATOM 2613 O O . VAL A 1 315 ? -6.133 1.705 10.398 1.00 97.44 315 VAL A O 1
ATOM 2616 N N . GLN A 1 316 ? -4.976 2.454 12.168 1.00 96.31 316 GLN A N 1
ATOM 2617 C CA . GLN A 1 316 ? -3.901 3.079 11.401 1.00 96.31 316 GLN A CA 1
ATOM 2618 C C . GLN A 1 316 ? -2.875 2.019 11.006 1.00 96.31 316 GLN A C 1
ATOM 2620 O O . GLN A 1 316 ? -2.001 1.645 11.783 1.00 96.31 316 GLN A O 1
ATOM 2625 N N . MET A 1 317 ? -2.961 1.550 9.765 1.00 94.81 317 MET A N 1
ATOM 2626 C CA . MET A 1 317 ? -2.057 0.500 9.304 1.00 94.81 317 MET A CA 1
ATOM 2627 C C . MET A 1 317 ? -0.669 1.002 8.916 1.00 94.81 317 MET A C 1
ATOM 2629 O O . MET A 1 317 ? 0.317 0.341 9.211 1.00 94.81 317 MET A O 1
ATOM 2633 N N . ARG A 1 318 ? -0.578 2.148 8.232 1.00 94.44 318 ARG A N 1
ATOM 2634 C CA . ARG A 1 318 ? 0.707 2.750 7.846 1.00 94.44 318 ARG A CA 1
ATOM 2635 C C . ARG A 1 318 ? 1.238 3.574 9.008 1.00 94.44 318 ARG A C 1
ATOM 2637 O O . ARG A 1 318 ? 0.555 4.499 9.445 1.00 94.44 318 ARG A O 1
ATOM 2644 N N . ASN A 1 319 ? 2.438 3.251 9.462 1.00 94.50 319 ASN A N 1
ATOM 2645 C CA . ASN A 1 319 ? 3.108 3.882 10.585 1.00 94.50 319 ASN A CA 1
ATOM 2646 C C . ASN A 1 319 ? 4.430 4.450 10.092 1.00 94.50 319 ASN A C 1
ATOM 2648 O O . ASN A 1 319 ? 5.329 3.703 9.716 1.00 94.50 319 ASN A O 1
ATOM 2652 N N . SER A 1 320 ? 4.529 5.775 10.085 1.00 91.12 320 SER A N 1
ATOM 2653 C CA . SER A 1 320 ? 5.703 6.479 9.586 1.00 91.12 320 SER A CA 1
ATOM 2654 C C . SER A 1 320 ? 6.210 7.448 10.645 1.00 91.12 320 SER A C 1
ATOM 2656 O O . SER A 1 320 ? 5.418 8.190 11.227 1.00 91.12 320 SER A O 1
ATOM 2658 N N . GLN A 1 321 ? 7.520 7.479 10.868 1.00 90.38 321 GLN A N 1
ATOM 2659 C CA . GLN A 1 321 ? 8.137 8.409 11.811 1.00 90.38 321 GLN A CA 1
ATOM 2660 C C . GLN A 1 321 ? 8.642 9.660 11.084 1.00 90.38 321 GLN A C 1
ATOM 2662 O O . GLN A 1 321 ? 9.247 9.582 10.009 1.00 90.38 321 GLN A O 1
ATOM 2667 N N . SER A 1 322 ? 8.372 10.830 11.663 1.00 83.50 322 SER A N 1
ATOM 2668 C CA . SER A 1 322 ? 8.821 12.119 11.131 1.00 83.50 322 SER A CA 1
ATOM 2669 C C . SER A 1 322 ? 10.348 12.212 11.142 1.00 83.50 322 SER A C 1
ATOM 2671 O O . SER A 1 322 ? 10.976 11.989 12.172 1.00 83.50 322 SER A O 1
ATOM 2673 N N . GLY A 1 323 ? 10.945 12.574 10.003 1.00 79.25 323 GLY A N 1
ATOM 2674 C CA . GLY A 1 323 ? 12.390 12.808 9.889 1.00 79.25 323 GLY A CA 1
ATOM 2675 C C . GLY A 1 323 ? 13.268 11.552 9.848 1.00 79.25 323 GLY A C 1
ATOM 2676 O O . GLY A 1 323 ? 14.486 11.688 9.875 1.00 79.25 323 GLY A O 1
ATOM 2677 N N . THR A 1 324 ? 12.685 10.353 9.768 1.00 84.75 324 THR A N 1
ATOM 2678 C CA . THR A 1 324 ? 13.430 9.088 9.644 1.00 84.75 324 THR A CA 1
ATOM 2679 C C . THR A 1 324 ? 12.890 8.248 8.488 1.00 84.75 324 THR A C 1
ATOM 2681 O O . THR A 1 324 ? 11.820 8.543 7.952 1.00 84.75 324 THR A O 1
ATOM 2684 N N . GLU A 1 325 ? 13.588 7.166 8.135 1.00 81.94 325 GLU A N 1
ATOM 2685 C CA . GLU A 1 325 ? 13.168 6.201 7.107 1.00 81.94 325 GLU A CA 1
ATOM 2686 C C . GLU A 1 325 ? 12.134 5.168 7.598 1.00 81.94 325 GLU A C 1
ATOM 2688 O O . GLU A 1 325 ? 11.631 4.386 6.796 1.00 81.94 325 GLU A O 1
ATOM 2693 N N . VAL A 1 326 ? 11.745 5.194 8.880 1.00 87.06 326 VAL A N 1
ATOM 2694 C CA . VAL A 1 326 ? 10.758 4.251 9.436 1.00 87.06 326 VAL A CA 1
ATOM 2695 C C . VAL A 1 326 ? 9.390 4.471 8.781 1.00 87.06 326 VAL A C 1
ATOM 2697 O O . VAL A 1 326 ? 8.785 5.538 8.935 1.00 87.06 326 VAL A O 1
ATOM 2700 N N . ASP A 1 327 ? 8.914 3.458 8.053 1.00 89.44 327 ASP A N 1
ATOM 2701 C CA . ASP A 1 327 ? 7.621 3.437 7.360 1.00 89.44 327 ASP A CA 1
ATOM 2702 C C . ASP A 1 327 ? 7.100 2.005 7.164 1.00 89.44 327 ASP A C 1
ATOM 2704 O O . ASP A 1 327 ? 7.239 1.406 6.095 1.00 89.44 327 ASP A O 1
ATOM 2708 N N . TYR A 1 328 ? 6.481 1.449 8.201 1.00 93.56 328 TYR A N 1
ATOM 2709 C CA . TYR A 1 328 ? 5.962 0.086 8.164 1.00 93.56 328 TYR A CA 1
ATOM 2710 C C . TYR A 1 328 ? 4.444 0.030 8.027 1.00 93.56 328 TYR A C 1
ATOM 2712 O O . TYR A 1 328 ? 3.715 0.987 8.310 1.00 93.56 328 TYR A O 1
ATOM 2720 N N . LEU A 1 329 ? 3.962 -1.127 7.583 1.00 95.75 329 LEU A N 1
ATOM 2721 C CA . LEU A 1 329 ? 2.549 -1.460 7.547 1.00 95.75 329 LEU A CA 1
ATOM 2722 C C . LEU A 1 329 ? 2.258 -2.542 8.586 1.00 95.75 329 LEU A C 1
ATOM 2724 O O . LEU A 1 329 ? 2.899 -3.588 8.570 1.00 95.75 329 LEU A O 1
ATOM 2728 N N . GLN A 1 330 ? 1.265 -2.307 9.440 1.00 96.81 330 GLN A N 1
ATOM 2729 C CA . GLN A 1 330 ? 0.805 -3.266 10.435 1.00 96.81 330 GLN A CA 1
ATOM 2730 C C . GLN A 1 330 ? -0.716 -3.421 10.396 1.00 96.81 330 GLN A C 1
ATOM 2732 O O . GLN A 1 330 ? -1.460 -2.451 10.548 1.00 96.81 330 GLN A O 1
ATOM 2737 N N . SER A 1 331 ? -1.189 -4.649 10.196 1.00 98.00 331 SER A N 1
ATOM 2738 C CA . SER A 1 331 ? -2.619 -4.953 10.180 1.00 98.00 331 SER A CA 1
ATOM 2739 C C . SER A 1 331 ? -3.181 -5.097 11.601 1.00 98.00 331 SER A C 1
ATOM 2741 O O . SER A 1 331 ? -2.561 -5.762 12.433 1.00 98.00 331 SER A O 1
ATOM 2743 N N . PRO A 1 332 ? -4.367 -4.532 11.899 1.00 98.12 332 PRO A N 1
ATOM 2744 C CA . PRO A 1 332 ? -5.100 -4.831 13.129 1.00 98.12 332 PRO A CA 1
ATOM 2745 C C . PRO A 1 332 ? -5.892 -6.142 13.050 1.00 98.12 332 PRO A C 1
ATOM 2747 O O . PRO A 1 332 ? -6.575 -6.485 14.007 1.00 98.12 332 PRO A O 1
ATOM 2750 N N . VAL A 1 333 ? -5.859 -6.853 11.921 1.00 98.12 333 VAL A N 1
ATOM 2751 C CA . VAL A 1 333 ? -6.626 -8.083 11.703 1.00 98.12 333 VAL A CA 1
ATOM 2752 C C . VAL A 1 333 ? -5.671 -9.266 11.618 1.00 98.12 333 VAL A C 1
ATOM 2754 O O . VAL A 1 333 ? -4.652 -9.192 10.932 1.00 98.12 333 VAL A O 1
ATOM 2757 N N . ALA A 1 334 ? -6.011 -10.373 12.283 1.00 95.94 334 ALA A N 1
ATOM 2758 C CA . ALA A 1 334 ? -5.261 -11.623 12.186 1.00 95.94 334 ALA A CA 1
ATOM 2759 C C . ALA A 1 334 ? -5.123 -12.072 10.709 1.00 95.94 334 ALA A C 1
ATOM 2761 O O . ALA A 1 334 ? -6.104 -12.003 9.965 1.00 95.94 334 ALA A O 1
ATOM 2762 N N . PRO A 1 335 ? -3.940 -12.535 10.261 1.00 96.06 335 PRO A N 1
ATOM 2763 C CA . PRO A 1 335 ? -2.777 -12.945 11.058 1.00 96.06 335 PRO A CA 1
ATOM 2764 C C . PRO A 1 335 ? -1.798 -11.809 11.428 1.00 96.06 335 PRO A C 1
ATOM 2766 O O . PRO A 1 335 ? -0.648 -12.086 11.738 1.00 96.06 335 PRO A O 1
ATOM 2769 N N . PHE A 1 336 ? -2.240 -10.547 11.418 1.00 96.44 336 PHE A N 1
ATOM 2770 C CA . PHE A 1 336 ? -1.477 -9.369 11.850 1.00 96.44 336 PHE A CA 1
ATOM 2771 C C . PHE A 1 336 ? -0.229 -9.103 11.021 1.00 96.44 336 PHE A C 1
ATOM 2773 O O . PHE A 1 336 ? 0.850 -8.873 11.560 1.00 96.44 336 PHE A O 1
ATOM 2780 N N . PHE A 1 337 ? -0.399 -9.101 9.696 1.00 97.56 337 PHE A N 1
ATOM 2781 C CA . PHE A 1 337 ? 0.670 -8.757 8.766 1.00 97.56 337 PHE A CA 1
ATOM 2782 C C . PHE A 1 337 ? 1.479 -7.542 9.250 1.00 97.56 337 PHE A C 1
ATOM 2784 O O . PHE A 1 337 ? 0.903 -6.476 9.491 1.00 97.56 337 PHE A O 1
ATOM 2791 N N . ASN A 1 338 ? 2.798 -7.716 9.348 1.00 96.88 338 ASN A N 1
ATOM 2792 C CA . ASN A 1 338 ? 3.758 -6.675 9.680 1.00 96.88 338 ASN A CA 1
ATOM 2793 C C . ASN A 1 338 ? 4.877 -6.656 8.632 1.00 96.88 338 ASN A C 1
ATOM 2795 O O . ASN A 1 338 ? 5.551 -7.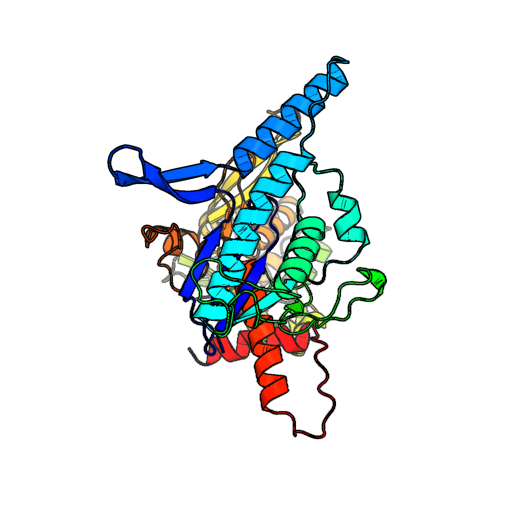660 8.393 1.00 96.88 338 ASN A O 1
ATOM 2799 N N . SER A 1 339 ? 5.076 -5.506 7.996 1.00 96.81 339 SER A N 1
ATOM 2800 C CA . SER A 1 339 ? 6.077 -5.362 6.946 1.00 96.81 339 SER A CA 1
ATOM 2801 C C . SER A 1 339 ? 7.518 -5.341 7.478 1.00 96.81 339 SER A C 1
ATOM 2803 O O . SER A 1 339 ? 8.427 -5.726 6.747 1.00 96.81 339 SER A O 1
ATOM 2805 N N . GLU A 1 340 ? 7.754 -4.972 8.742 1.00 95.44 340 GLU A N 1
ATOM 2806 C CA . GLU A 1 340 ? 9.098 -5.024 9.347 1.00 95.44 340 GLU A CA 1
ATOM 2807 C C . GLU A 1 340 ? 9.599 -6.466 9.469 1.00 95.44 340 GLU A C 1
ATOM 2809 O O . GLU A 1 340 ? 10.750 -6.754 9.151 1.00 95.44 340 GLU A O 1
ATOM 2814 N N . GLU A 1 341 ? 8.718 -7.410 9.812 1.00 96.12 341 GLU A N 1
ATOM 2815 C CA . GLU A 1 341 ? 9.055 -8.841 9.842 1.00 96.12 341 GLU A CA 1
ATOM 2816 C C . GLU A 1 341 ? 9.483 -9.347 8.458 1.00 96.12 341 GLU A C 1
ATOM 2818 O O . GLU A 1 341 ? 10.369 -10.192 8.335 1.00 96.12 341 GLU A O 1
ATOM 2823 N N . GLN A 1 342 ? 8.896 -8.789 7.396 1.00 97.00 342 GLN A N 1
ATOM 2824 C CA . GLN A 1 342 ? 9.286 -9.100 6.024 1.00 97.00 342 GLN A CA 1
ATOM 2825 C C . GLN A 1 342 ? 10.666 -8.520 5.680 1.00 97.00 342 GLN A C 1
ATOM 2827 O O . GLN A 1 342 ? 11.440 -9.171 4.976 1.00 97.00 342 GLN A O 1
ATOM 2832 N N . GLN A 1 343 ? 11.018 -7.336 6.194 1.00 94.75 343 GLN A N 1
ATOM 2833 C CA . GLN A 1 343 ? 12.348 -6.742 5.994 1.00 94.75 343 GLN A CA 1
ATOM 2834 C C . GLN A 1 343 ? 13.467 -7.612 6.580 1.00 94.75 343 GLN A C 1
ATOM 2836 O O . GLN A 1 343 ? 14.540 -7.708 5.977 1.00 94.75 343 GLN A O 1
ATOM 2841 N N . LEU A 1 344 ? 13.214 -8.305 7.697 1.00 96.19 344 LEU A N 1
ATOM 2842 C CA . LEU A 1 344 ? 14.193 -9.187 8.349 1.00 96.19 344 LEU A CA 1
ATOM 2843 C C . LEU A 1 344 ? 14.645 -10.361 7.463 1.00 96.19 344 LEU A C 1
ATOM 2845 O O . LEU A 1 344 ? 15.723 -10.913 7.673 1.00 96.19 344 LEU A O 1
ATOM 2849 N N . LEU A 1 345 ? 13.874 -10.713 6.428 1.00 96.50 345 LEU A N 1
ATOM 2850 C CA . LEU A 1 345 ? 14.244 -11.749 5.454 1.00 96.50 345 LEU A CA 1
ATOM 2851 C C . LEU A 1 345 ? 15.382 -11.308 4.511 1.00 96.50 345 LEU A C 1
ATOM 2853 O O . LEU A 1 345 ? 15.960 -12.132 3.795 1.00 96.50 345 LEU A O 1
ATOM 2857 N N . GLY A 1 346 ? 15.725 -10.018 4.515 1.00 95.94 346 GLY A N 1
ATOM 2858 C CA . GLY A 1 346 ? 16.875 -9.454 3.819 1.00 95.94 346 GLY A CA 1
ATOM 2859 C C . GLY A 1 346 ? 16.703 -9.298 2.306 1.00 95.94 346 GLY A C 1
ATOM 2860 O O . GLY A 1 346 ? 15.638 -9.528 1.723 1.00 95.94 346 GLY A O 1
ATOM 2861 N N . LYS A 1 347 ? 17.793 -8.884 1.651 1.00 95.69 347 LYS A N 1
ATOM 2862 C CA . LYS A 1 347 ? 17.856 -8.616 0.206 1.00 95.69 347 LYS A CA 1
ATOM 2863 C C . LYS A 1 347 ? 18.727 -9.629 -0.536 1.00 95.69 347 LYS A C 1
ATOM 2865 O O . LYS A 1 347 ? 19.563 -10.318 0.054 1.00 95.69 347 LYS A O 1
ATOM 2870 N N . THR A 1 348 ? 18.493 -9.749 -1.834 1.00 92.94 348 THR A N 1
ATOM 2871 C CA . THR A 1 348 ? 19.387 -10.369 -2.816 1.00 92.94 348 THR A CA 1
ATOM 2872 C C . THR A 1 348 ? 20.505 -9.397 -3.202 1.00 92.94 348 THR A C 1
ATOM 2874 O O . THR A 1 348 ? 20.438 -8.204 -2.909 1.00 92.94 348 THR A O 1
ATOM 2877 N N . GLU A 1 349 ? 21.537 -9.896 -3.885 1.00 87.00 349 GLU A N 1
ATOM 2878 C CA . GLU A 1 349 ? 22.675 -9.074 -4.327 1.00 87.00 349 GLU A CA 1
ATOM 2879 C C . GLU A 1 349 ? 22.293 -7.964 -5.315 1.00 87.00 349 GLU A C 1
ATOM 2881 O O . GLU A 1 349 ? 22.962 -6.937 -5.377 1.00 87.00 349 GLU A O 1
ATOM 2886 N N . ASP A 1 350 ? 21.220 -8.156 -6.087 1.00 84.75 350 ASP A N 1
ATOM 2887 C CA . ASP A 1 350 ? 20.684 -7.153 -7.014 1.00 84.75 350 ASP A CA 1
ATOM 2888 C C . ASP A 1 350 ? 19.733 -6.151 -6.333 1.00 84.75 350 ASP A C 1
ATOM 2890 O O . ASP A 1 350 ? 19.079 -5.357 -7.006 1.00 84.75 350 ASP A O 1
ATOM 2894 N N . GLY A 1 351 ? 19.659 -6.170 -4.997 1.00 89.00 351 GLY A N 1
ATOM 2895 C CA . GLY A 1 351 ? 18.916 -5.201 -4.192 1.00 89.00 351 GLY A CA 1
ATOM 2896 C C . GLY A 1 351 ? 17.422 -5.494 -4.033 1.00 89.00 351 GLY A C 1
ATOM 2897 O O . GLY A 1 351 ? 16.736 -4.733 -3.347 1.00 89.00 351 GLY A O 1
ATOM 2898 N N . SER A 1 352 ? 16.907 -6.587 -4.610 1.00 94.50 352 SER A N 1
ATOM 2899 C CA . SER A 1 352 ? 15.523 -7.026 -4.395 1.00 94.50 352 SER A CA 1
ATOM 2900 C C . SER A 1 352 ? 15.336 -7.618 -3.002 1.00 94.50 352 SER A C 1
ATOM 2902 O O . SER A 1 352 ? 16.166 -8.379 -2.516 1.00 94.50 352 SER A O 1
ATOM 2904 N N . TRP A 1 353 ? 14.209 -7.342 -2.354 1.00 97.00 353 TRP A N 1
ATOM 2905 C CA . TRP A 1 353 ? 13.861 -8.047 -1.123 1.00 97.00 353 TRP A CA 1
ATOM 2906 C C . TRP A 1 353 ? 13.529 -9.512 -1.406 1.00 97.00 353 TRP A C 1
ATOM 2908 O O . TRP A 1 353 ? 12.912 -9.836 -2.426 1.00 97.00 353 TRP A O 1
ATOM 2918 N N . LYS A 1 354 ? 13.931 -10.389 -0.480 1.00 96.94 354 LYS A N 1
ATOM 2919 C CA . LYS A 1 354 ? 13.645 -11.834 -0.509 1.00 96.94 354 LYS A CA 1
ATOM 2920 C C . LYS A 1 354 ? 12.232 -12.167 -0.029 1.00 96.94 354 LYS A C 1
ATOM 2922 O O . LYS A 1 354 ? 11.753 -13.275 -0.265 1.00 96.94 354 LYS A O 1
ATOM 2927 N N . ALA A 1 355 ? 11.584 -11.226 0.654 1.00 97.31 355 ALA A N 1
ATOM 2928 C CA . ALA A 1 355 ? 10.299 -11.443 1.290 1.00 97.31 355 ALA A CA 1
ATOM 2929 C C . ALA A 1 355 ? 9.188 -11.828 0.293 1.00 97.31 355 ALA A C 1
ATOM 2931 O O . ALA A 1 355 ? 9.121 -11.266 -0.807 1.00 97.31 355 ALA A O 1
ATOM 2932 N N . PRO A 1 356 ? 8.288 -12.757 0.671 1.00 96.31 356 PRO A N 1
ATOM 2933 C CA . PRO A 1 356 ? 7.152 -13.152 -0.159 1.00 96.31 356 PRO A CA 1
ATOM 2934 C C . PRO A 1 356 ? 6.001 -12.136 -0.134 1.00 96.31 356 PRO A C 1
ATOM 2936 O O . PRO A 1 356 ? 5.154 -12.162 -1.028 1.00 96.31 356 PRO A O 1
ATOM 2939 N N . LEU A 1 357 ? 5.970 -11.264 0.877 1.00 97.50 357 LEU A N 1
ATOM 2940 C CA . LEU A 1 357 ? 4.990 -10.198 1.067 1.00 97.50 357 LEU A CA 1
ATOM 2941 C C . LEU A 1 357 ? 5.682 -8.822 1.047 1.00 97.50 357 LEU A C 1
ATOM 2943 O O . LEU A 1 357 ? 6.914 -8.765 1.113 1.00 97.50 357 LEU A O 1
ATOM 2947 N N . PRO A 1 358 ? 4.923 -7.717 0.924 1.00 97.19 358 PRO A N 1
ATOM 2948 C CA . PRO A 1 358 ? 5.493 -6.373 0.930 1.00 97.19 358 PRO A CA 1
ATOM 2949 C C . PRO A 1 358 ? 6.327 -6.073 2.179 1.00 97.19 358 PRO A C 1
ATOM 2951 O O . PRO A 1 358 ? 5.973 -6.481 3.280 1.00 97.19 358 PRO A O 1
ATOM 2954 N N . VAL A 1 359 ? 7.414 -5.326 2.018 1.00 96.06 359 VAL A N 1
ATOM 2955 C CA . VAL A 1 359 ? 8.328 -4.982 3.125 1.00 96.06 359 VAL A CA 1
ATOM 2956 C C . VAL A 1 359 ? 8.125 -3.577 3.702 1.00 96.06 359 VAL A C 1
ATOM 2958 O O . VAL A 1 359 ? 8.666 -3.247 4.751 1.00 96.06 359 VAL A O 1
ATOM 2961 N N . ASP A 1 360 ? 7.324 -2.743 3.048 1.00 93.56 360 ASP A N 1
ATOM 2962 C CA . ASP A 1 360 ? 7.004 -1.382 3.476 1.00 93.56 360 ASP A CA 1
ATOM 2963 C C . ASP A 1 360 ? 5.696 -0.913 2.806 1.00 93.56 360 ASP A C 1
ATOM 2965 O O . ASP A 1 360 ? 5.062 -1.642 2.029 1.00 93.56 360 ASP A O 1
ATOM 2969 N N . SER A 1 361 ? 5.252 0.302 3.131 1.00 91.00 361 SER A N 1
ATOM 2970 C CA . SER A 1 361 ? 3.967 0.833 2.659 1.00 91.00 361 SER A CA 1
ATOM 2971 C C . SER A 1 361 ? 3.931 1.209 1.173 1.00 91.00 361 SER A C 1
ATOM 2973 O O . SER A 1 361 ? 2.856 1.152 0.562 1.00 91.00 361 SER A O 1
ATOM 2975 N N . ASP A 1 362 ? 5.064 1.602 0.592 1.00 90.75 362 ASP A N 1
ATOM 2976 C CA . ASP A 1 362 ? 5.181 1.956 -0.830 1.00 90.75 362 ASP A CA 1
ATOM 2977 C C . ASP A 1 362 ? 5.314 0.665 -1.674 1.00 90.75 362 ASP A C 1
ATOM 2979 O O . ASP A 1 362 ? 4.679 0.512 -2.719 1.00 90.75 362 ASP A O 1
ATOM 2983 N N . GLY A 1 363 ? 6.034 -0.341 -1.170 1.00 94.69 363 GLY A N 1
ATOM 2984 C CA . GLY A 1 363 ? 6.071 -1.698 -1.709 1.00 94.69 363 GLY A CA 1
ATOM 2985 C C . GLY A 1 363 ? 4.702 -2.371 -1.686 1.00 94.69 363 GLY A C 1
ATOM 2986 O O . GLY A 1 363 ? 4.319 -3.021 -2.659 1.00 94.69 363 GLY A O 1
ATOM 2987 N N . ASN A 1 364 ? 3.902 -2.147 -0.638 1.00 96.50 364 ASN A N 1
ATOM 2988 C CA . ASN A 1 364 ? 2.507 -2.591 -0.622 1.00 96.50 364 ASN A CA 1
ATOM 2989 C C . ASN A 1 364 ? 1.677 -1.884 -1.706 1.00 96.50 364 ASN A C 1
ATOM 2991 O O . ASN A 1 364 ? 0.865 -2.523 -2.378 1.00 96.50 364 ASN A O 1
ATOM 2995 N N . GLY A 1 365 ? 1.922 -0.590 -1.935 1.00 95.56 365 GLY A N 1
ATOM 2996 C CA . GLY A 1 365 ? 1.347 0.152 -3.056 1.00 95.56 365 GLY A CA 1
ATOM 2997 C C . GLY A 1 365 ? 1.663 -0.507 -4.399 1.00 95.56 365 GLY A C 1
ATOM 2998 O O . GLY A 1 365 ? 0.744 -0.881 -5.134 1.00 95.56 365 GLY A O 1
ATOM 2999 N N . ALA A 1 366 ? 2.946 -0.746 -4.683 1.00 96.88 366 ALA A N 1
ATOM 3000 C CA . ALA A 1 366 ? 3.416 -1.351 -5.935 1.00 96.88 366 ALA A CA 1
ATOM 3001 C C . ALA A 1 366 ? 2.871 -2.770 -6.130 1.00 96.88 366 ALA A C 1
ATOM 3003 O O . ALA A 1 366 ? 2.408 -3.125 -7.220 1.00 96.88 366 ALA A O 1
ATOM 3004 N N . TYR A 1 367 ? 2.854 -3.563 -5.060 1.00 97.94 367 TYR A N 1
ATOM 3005 C CA . TYR A 1 367 ? 2.267 -4.895 -5.050 1.00 97.94 367 TYR A CA 1
ATOM 3006 C C . TYR A 1 367 ? 0.783 -4.861 -5.423 1.00 97.94 367 TYR A C 1
ATOM 3008 O O . TYR A 1 367 ? 0.342 -5.599 -6.306 1.00 97.94 367 TYR A O 1
ATOM 3016 N N . ASN A 1 368 ? 0.007 -3.960 -4.821 1.00 97.94 368 ASN A N 1
ATOM 3017 C CA . ASN A 1 368 ? -1.419 -3.834 -5.109 1.00 97.94 368 ASN A CA 1
ATOM 3018 C C . ASN A 1 368 ? -1.718 -3.282 -6.497 1.00 97.94 368 ASN A C 1
ATOM 3020 O O . ASN A 1 368 ? -2.654 -3.748 -7.145 1.00 97.94 368 ASN A O 1
ATOM 3024 N N . ILE A 1 369 ? -0.898 -2.362 -6.997 1.00 97.81 369 ILE A N 1
ATOM 3025 C CA . ILE A 1 369 ? -0.958 -1.913 -8.390 1.00 97.81 369 ILE A CA 1
ATOM 3026 C C . ILE A 1 369 ? -0.764 -3.109 -9.333 1.00 97.81 369 ILE A C 1
ATOM 3028 O O . ILE A 1 369 ? -1.562 -3.307 -10.251 1.00 97.81 369 ILE A O 1
ATOM 3032 N N . ALA A 1 370 ? 0.219 -3.975 -9.065 1.00 98.25 370 ALA A N 1
ATOM 3033 C CA . ALA A 1 370 ? 0.419 -5.197 -9.841 1.00 98.25 370 ALA A CA 1
ATOM 3034 C C . ALA A 1 370 ? -0.789 -6.152 -9.737 1.00 98.25 370 ALA A C 1
ATOM 3036 O O . ALA A 1 370 ? -1.276 -6.659 -10.750 1.00 98.25 370 ALA A O 1
ATOM 3037 N N . ARG A 1 371 ? -1.342 -6.358 -8.533 1.00 97.81 371 ARG A N 1
ATOM 3038 C CA . ARG A 1 371 ? -2.545 -7.187 -8.321 1.00 97.81 371 ARG A CA 1
ATOM 3039 C C . ARG A 1 371 ? -3.779 -6.636 -9.044 1.00 97.81 371 ARG A C 1
ATOM 3041 O O . ARG A 1 371 ? -4.581 -7.417 -9.550 1.00 97.81 371 ARG A O 1
ATOM 3048 N N . LYS A 1 372 ? -3.920 -5.318 -9.191 1.00 97.62 372 LYS A N 1
ATOM 3049 C CA . LYS A 1 372 ? -4.964 -4.726 -10.043 1.00 97.62 372 LYS A CA 1
ATOM 3050 C C . LYS A 1 372 ? -4.771 -5.072 -11.519 1.00 97.62 372 LYS A C 1
ATOM 3052 O O . LYS A 1 372 ? -5.740 -5.376 -12.212 1.00 97.62 372 LYS A O 1
ATOM 3057 N N . GLY A 1 373 ? -3.527 -5.127 -11.993 1.00 96.88 373 GLY A N 1
ATOM 3058 C CA . GLY A 1 373 ? -3.216 -5.708 -13.302 1.00 96.88 373 GLY A CA 1
ATOM 3059 C C . GLY A 1 373 ? -3.603 -7.181 -13.408 1.00 96.88 373 GLY A C 1
ATOM 3060 O O . GLY A 1 373 ? -4.071 -7.620 -14.455 1.00 96.88 373 GLY A O 1
ATOM 3061 N N . MET A 1 374 ? -3.458 -7.951 -12.327 1.00 96.44 374 MET A N 1
ATOM 3062 C CA . MET A 1 374 ? -3.875 -9.356 -12.297 1.00 96.44 374 MET A CA 1
ATOM 3063 C C . MET A 1 374 ? -5.384 -9.491 -12.501 1.00 96.44 374 MET A C 1
ATOM 3065 O O . MET A 1 374 ? -5.805 -10.321 -13.306 1.00 96.44 374 MET A O 1
ATOM 3069 N N . TRP A 1 375 ? -6.182 -8.637 -11.854 1.00 96.00 375 TRP A N 1
ATOM 3070 C CA . TRP A 1 375 ? -7.627 -8.553 -12.091 1.00 96.00 375 TRP A CA 1
ATOM 3071 C C . TRP A 1 375 ? -7.947 -8.233 -13.559 1.00 96.00 375 TRP A C 1
ATOM 3073 O O . TRP A 1 375 ? -8.737 -8.942 -14.182 1.00 96.00 375 TRP A O 1
ATOM 3083 N N . ILE A 1 376 ? -7.270 -7.235 -14.147 1.00 95.19 376 ILE A N 1
ATOM 3084 C CA . ILE A 1 376 ? -7.422 -6.872 -15.570 1.00 95.19 376 ILE A CA 1
ATOM 3085 C C . ILE A 1 376 ? -7.139 -8.084 -16.463 1.00 95.19 376 ILE A C 1
ATOM 3087 O O . ILE A 1 376 ? -7.929 -8.420 -17.344 1.00 95.19 376 ILE A O 1
ATOM 3091 N N . MET A 1 377 ? -6.032 -8.783 -16.213 1.00 94.12 377 MET A N 1
ATOM 3092 C CA . MET A 1 377 ? -5.645 -9.940 -17.013 1.00 94.12 377 MET A CA 1
ATOM 3093 C C . MET A 1 377 ? -6.622 -11.108 -16.879 1.00 94.12 377 MET A C 1
ATOM 3095 O O . MET A 1 377 ? -6.825 -11.834 -17.852 1.00 94.12 377 MET A O 1
ATOM 3099 N N . GLN A 1 378 ? -7.226 -11.308 -15.707 1.00 92.69 378 GLN A N 1
ATOM 3100 C CA . GLN A 1 378 ? -8.269 -12.318 -15.530 1.00 92.69 378 GLN A CA 1
ATOM 3101 C C . GLN A 1 378 ? -9.527 -11.966 -16.329 1.00 92.69 378 GLN A C 1
ATOM 3103 O O . GLN A 1 378 ? -10.027 -12.827 -17.050 1.00 92.69 378 GLN A O 1
ATOM 3108 N N . ARG A 1 379 ? -9.974 -10.703 -16.292 1.00 91.81 379 ARG A N 1
ATOM 3109 C CA . ARG A 1 379 ? -11.114 -10.218 -17.091 1.00 91.81 379 ARG A CA 1
ATOM 3110 C C . ARG A 1 379 ? -10.883 -10.418 -18.591 1.00 91.81 379 ARG A C 1
ATOM 3112 O O . ARG A 1 379 ? -11.743 -10.967 -19.270 1.00 91.81 379 ARG A O 1
ATOM 3119 N N . ILE A 1 380 ? -9.701 -10.050 -19.094 1.00 91.25 380 ILE A N 1
ATOM 3120 C CA . ILE A 1 380 ? -9.343 -10.228 -20.513 1.00 91.25 380 ILE A CA 1
ATOM 3121 C C . ILE A 1 380 ? -9.362 -11.708 -20.914 1.00 91.25 380 ILE A C 1
ATOM 3123 O O . ILE A 1 380 ? -9.860 -12.044 -21.981 1.00 91.25 380 ILE A O 1
ATOM 3127 N N . LYS A 1 381 ? -8.839 -12.606 -20.068 1.00 90.31 381 LYS A N 1
ATOM 3128 C CA . LYS A 1 381 ? -8.813 -14.052 -20.353 1.00 90.31 381 LYS A CA 1
ATOM 3129 C C . LYS A 1 381 ? -10.192 -14.709 -20.334 1.00 90.31 381 LYS A C 1
ATOM 3131 O O . LYS A 1 381 ? -10.366 -15.737 -20.977 1.00 90.31 381 LYS A O 1
ATOM 3136 N N . GLN A 1 382 ? -11.128 -14.165 -19.561 1.00 89.38 382 GLN A N 1
ATOM 3137 C CA . GLN A 1 382 ? -12.495 -14.680 -19.450 1.00 89.38 382 GLN A CA 1
ATOM 3138 C C . GLN A 1 382 ? -13.406 -14.184 -20.580 1.00 89.38 382 GLN A C 1
ATOM 3140 O O . GLN A 1 382 ? -14.421 -14.818 -20.861 1.00 89.38 382 GLN A O 1
ATOM 3145 N N . ALA A 1 383 ? -13.060 -13.069 -21.225 1.00 88.75 383 ALA A N 1
ATOM 3146 C CA . ALA A 1 383 ? -13.830 -12.518 -22.330 1.00 88.75 383 ALA A CA 1
ATOM 3147 C C . ALA A 1 383 ? -13.700 -13.363 -23.607 1.00 88.75 383 ALA A C 1
ATOM 3149 O O . ALA A 1 383 ? -12.634 -13.913 -23.905 1.00 88.75 383 ALA A O 1
ATOM 3150 N N . LYS A 1 384 ? -14.774 -13.440 -24.401 1.00 83.31 384 LYS A N 1
ATOM 3151 C CA . LYS A 1 384 ? -14.706 -14.068 -25.726 1.00 83.31 384 LYS A CA 1
ATOM 3152 C C . LYS A 1 384 ? -14.000 -13.121 -26.698 1.00 83.31 384 LYS A C 1
ATOM 3154 O O . LYS A 1 384 ? -14.017 -11.906 -26.532 1.00 83.31 384 LYS A O 1
ATOM 3159 N N . LYS A 1 385 ? -13.396 -13.675 -27.756 1.00 73.56 385 LYS A N 1
ATOM 3160 C CA . LYS A 1 385 ? -12.606 -12.919 -28.754 1.00 73.56 385 LYS A CA 1
ATOM 3161 C C . LYS A 1 385 ? -13.364 -11.751 -29.414 1.00 73.56 385 LYS A C 1
ATOM 3163 O O . LYS A 1 385 ? -12.721 -10.822 -29.887 1.00 73.56 385 LYS A O 1
ATOM 3168 N N . SER A 1 386 ? -14.693 -11.820 -29.472 1.00 66.44 386 SER A N 1
ATOM 3169 C CA . SER A 1 386 ? -15.586 -10.803 -30.040 1.00 66.44 386 SER A CA 1
ATOM 3170 C C . SER A 1 386 ? -15.942 -9.667 -29.079 1.00 66.44 386 SER A C 1
ATOM 3172 O O . SER A 1 386 ? -16.530 -8.676 -29.508 1.00 66.44 386 SER A O 1
ATOM 3174 N N . ASP A 1 387 ? -15.634 -9.804 -27.789 1.00 75.56 387 ASP A N 1
ATOM 3175 C CA . ASP A 1 387 ? -16.202 -8.945 -26.759 1.00 75.56 387 ASP A CA 1
ATOM 3176 C C . ASP A 1 387 ? -15.298 -7.744 -26.487 1.00 75.56 387 ASP A C 1
ATOM 3178 O O . ASP A 1 387 ? -14.086 -7.860 -26.280 1.00 75.56 387 ASP A O 1
ATOM 3182 N N . LYS A 1 388 ? -15.907 -6.560 -26.407 1.00 80.19 388 LYS A N 1
ATOM 3183 C CA . LYS A 1 388 ? -15.239 -5.397 -25.832 1.00 80.19 388 LYS A CA 1
ATOM 3184 C C . LYS A 1 388 ? -15.172 -5.585 -24.316 1.00 80.19 388 LYS A C 1
ATOM 3186 O O . LYS A 1 388 ? -16.188 -5.486 -23.635 1.00 80.19 388 LYS A O 1
ATOM 3191 N N . VAL A 1 389 ? -13.977 -5.840 -23.792 1.00 83.38 389 VAL A N 1
ATOM 3192 C CA . VAL A 1 389 ? -13.766 -6.013 -22.347 1.00 83.38 389 VAL A CA 1
ATOM 3193 C C . VAL A 1 389 ? -13.782 -4.653 -21.656 1.00 83.38 389 VAL A C 1
ATOM 3195 O O . VAL A 1 389 ? -12.968 -3.786 -21.978 1.00 83.38 389 VAL A O 1
ATOM 3198 N N . ASP A 1 390 ? -14.685 -4.463 -20.694 1.00 84.56 390 ASP A N 1
ATOM 3199 C CA . ASP A 1 390 ? -14.613 -3.309 -19.799 1.00 84.56 390 ASP A CA 1
ATOM 3200 C C . ASP A 1 390 ? -13.515 -3.535 -18.751 1.00 84.56 390 ASP A C 1
ATOM 3202 O O . ASP A 1 390 ? -13.574 -4.465 -17.946 1.00 84.56 390 ASP A O 1
ATOM 3206 N N . LEU A 1 391 ? -12.485 -2.688 -18.794 1.00 88.00 391 LEU A N 1
ATOM 3207 C CA . LEU A 1 391 ? -11.354 -2.713 -17.863 1.00 88.00 391 LEU A CA 1
ATOM 3208 C C . LEU A 1 391 ? -11.500 -1.679 -16.740 1.00 88.00 391 LEU A C 1
ATOM 3210 O O . LEU A 1 391 ? -10.565 -1.478 -15.960 1.00 88.00 391 LEU A O 1
ATOM 3214 N N . LYS A 1 392 ? -12.646 -0.994 -16.654 1.00 89.62 392 LYS A N 1
ATOM 3215 C CA . LYS A 1 392 ? -12.928 -0.053 -15.575 1.00 89.62 392 LYS A CA 1
ATOM 3216 C C . LYS A 1 392 ? -13.128 -0.818 -14.269 1.00 89.62 392 LYS A C 1
ATOM 3218 O O . LYS A 1 392 ? -14.101 -1.535 -14.087 1.00 89.62 392 LYS A O 1
ATOM 3223 N N . MET A 1 393 ? -12.203 -0.613 -13.340 1.00 91.88 393 MET A N 1
ATOM 3224 C CA . MET A 1 393 ? -12.252 -1.202 -12.007 1.00 91.88 393 MET A CA 1
ATOM 3225 C C . MET A 1 393 ? -12.949 -0.260 -11.029 1.00 91.88 393 MET A C 1
ATOM 3227 O O . MET A 1 393 ? -12.511 0.880 -10.849 1.00 91.88 393 MET A O 1
ATOM 3231 N N . THR A 1 394 ? -14.006 -0.739 -10.375 1.00 92.56 394 THR A N 1
ATOM 3232 C CA . THR A 1 394 ? -14.605 -0.043 -9.230 1.00 92.56 394 THR A CA 1
ATOM 3233 C C . THR A 1 394 ? -13.865 -0.398 -7.934 1.00 92.56 394 THR A C 1
ATOM 3235 O O . THR A 1 394 ? -13.062 -1.332 -7.883 1.00 92.56 394 THR A O 1
ATOM 3238 N N . ASN A 1 395 ? -14.116 0.358 -6.863 1.00 92.12 395 ASN A N 1
ATOM 3239 C CA . ASN A 1 395 ? -13.573 0.013 -5.547 1.00 92.12 395 ASN A CA 1
ATOM 3240 C C . ASN A 1 395 ? -14.127 -1.328 -5.045 1.00 92.12 395 ASN A C 1
ATOM 3242 O O . ASN A 1 395 ? -13.377 -2.109 -4.466 1.00 92.12 395 ASN A O 1
ATOM 3246 N N . ASP A 1 396 ? -15.399 -1.606 -5.327 1.00 92.38 396 ASP A N 1
ATOM 3247 C CA . ASP A 1 396 ? -16.070 -2.844 -4.937 1.00 92.38 396 ASP A CA 1
ATOM 3248 C C . ASP A 1 396 ? -15.457 -4.045 -5.666 1.00 92.38 396 ASP A C 1
ATOM 3250 O O . ASP A 1 396 ? -15.077 -5.017 -5.016 1.00 92.38 396 ASP A O 1
ATOM 3254 N N . ASP A 1 397 ? -15.246 -3.938 -6.988 1.00 93.88 397 ASP A N 1
ATOM 3255 C CA . ASP A 1 397 ? -14.551 -4.967 -7.780 1.00 93.88 397 ASP A CA 1
ATOM 3256 C C . ASP A 1 397 ? -13.182 -5.310 -7.181 1.00 93.88 397 ASP A C 1
ATOM 3258 O O . ASP A 1 397 ? -12.795 -6.478 -7.102 1.00 93.88 397 ASP A O 1
ATOM 3262 N N . TRP A 1 398 ? -12.432 -4.280 -6.777 1.00 95.44 398 TRP A N 1
ATOM 3263 C CA . TRP A 1 398 ? -11.100 -4.443 -6.209 1.00 95.44 398 TRP A CA 1
ATOM 3264 C C . TRP A 1 398 ? -11.134 -5.142 -4.848 1.00 95.44 398 TRP A C 1
ATOM 3266 O O . TRP A 1 398 ? -10.375 -6.089 -4.633 1.00 95.44 398 TRP A O 1
ATOM 3276 N N . LEU A 1 399 ? -12.011 -4.703 -3.942 1.00 95.38 399 LEU A N 1
ATOM 3277 C CA . LEU A 1 399 ? -12.114 -5.269 -2.597 1.00 95.38 399 LEU A CA 1
ATOM 3278 C C . LEU A 1 399 ? -12.616 -6.713 -2.632 1.00 95.38 399 LEU A C 1
ATOM 3280 O O . LEU A 1 399 ? -12.012 -7.573 -1.992 1.00 95.38 399 LEU A O 1
ATOM 3284 N N . GLN A 1 400 ? -13.632 -7.009 -3.448 1.00 94.19 400 GLN A N 1
ATOM 3285 C CA . GLN A 1 400 ? -14.096 -8.381 -3.672 1.00 94.19 400 GLN A CA 1
ATOM 3286 C C . GLN A 1 400 ? -12.970 -9.276 -4.178 1.00 94.19 400 GLN A C 1
ATOM 3288 O O . GLN A 1 400 ? -12.780 -10.387 -3.687 1.00 94.19 400 GLN A O 1
ATOM 3293 N N . PHE A 1 401 ? -12.203 -8.790 -5.153 1.00 94.94 401 PHE A N 1
ATOM 3294 C CA . PHE A 1 401 ? -11.105 -9.547 -5.730 1.00 94.94 401 PHE A CA 1
ATOM 3295 C C . PHE A 1 401 ? -10.020 -9.867 -4.701 1.00 94.94 401 PHE A C 1
ATOM 3297 O O . PHE A 1 401 ? -9.654 -11.030 -4.538 1.00 94.94 401 PHE A O 1
ATOM 3304 N N . VAL A 1 402 ? -9.513 -8.857 -3.992 1.00 95.19 402 VAL A N 1
ATOM 3305 C CA . VAL A 1 402 ? -8.384 -9.042 -3.072 1.00 95.19 402 VAL A CA 1
ATOM 3306 C C . VAL A 1 402 ? -8.773 -9.836 -1.823 1.00 95.19 402 VAL A C 1
ATOM 3308 O O . VAL A 1 402 ? -8.007 -10.692 -1.390 1.00 95.19 402 VAL A O 1
ATOM 3311 N N . GLN A 1 403 ? -9.983 -9.644 -1.294 1.00 95.25 403 GLN A N 1
ATOM 3312 C CA . GLN A 1 403 ? -10.476 -10.393 -0.131 1.00 95.25 403 GLN A CA 1
ATOM 3313 C C . GLN A 1 403 ? -10.830 -11.845 -0.490 1.00 95.25 403 GLN A C 1
ATOM 3315 O O . GLN A 1 403 ? -10.634 -12.757 0.316 1.00 95.25 403 GLN A O 1
ATOM 3320 N N . LYS A 1 404 ? -11.284 -12.103 -1.725 1.00 92.81 404 LYS A N 1
ATOM 3321 C CA . 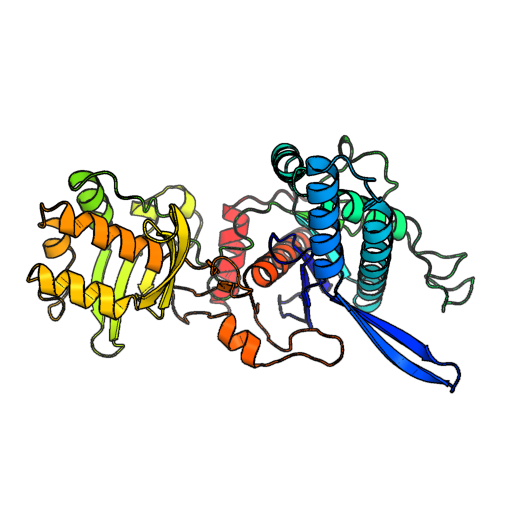LYS A 1 404 ? -11.459 -13.474 -2.223 1.00 92.81 404 LYS A CA 1
ATOM 3322 C C . LYS A 1 404 ? -10.121 -14.194 -2.382 1.00 92.81 404 LYS A C 1
ATOM 3324 O O . LYS A 1 404 ? -10.038 -15.374 -2.061 1.00 92.81 404 LYS A O 1
ATOM 3329 N N . LEU A 1 405 ? -9.079 -13.511 -2.863 1.00 88.62 405 LEU A N 1
ATOM 3330 C CA . LEU A 1 405 ? -7.731 -14.089 -2.934 1.00 88.62 405 LEU A CA 1
ATOM 3331 C C . LEU A 1 405 ? -7.205 -14.458 -1.545 1.00 88.62 405 LEU A C 1
ATOM 3333 O O . LEU A 1 405 ? -6.677 -15.551 -1.383 1.00 88.62 405 LEU A O 1
ATOM 3337 N N . ALA A 1 406 ? -7.413 -13.581 -0.563 1.00 84.31 406 ALA A N 1
ATOM 3338 C CA . ALA A 1 406 ? -7.049 -13.815 0.830 1.00 84.31 406 ALA A CA 1
ATOM 3339 C C . ALA A 1 406 ? -7.719 -15.058 1.435 1.00 84.31 406 ALA A C 1
ATOM 33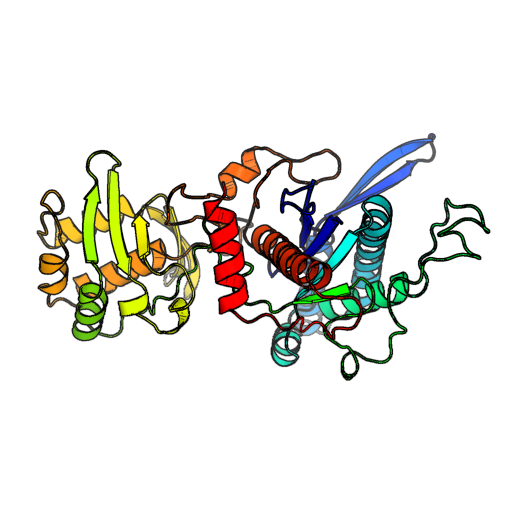41 O O . ALA A 1 406 ? -7.105 -15.755 2.225 1.00 84.31 406 ALA A O 1
ATOM 3342 N N . SER A 1 407 ? -8.964 -15.347 1.048 1.00 74.50 407 SER A N 1
ATOM 3343 C CA . SER A 1 407 ? -9.733 -16.482 1.585 1.00 74.50 407 SER A CA 1
ATOM 3344 C C . SER A 1 407 ? -9.325 -17.845 1.006 1.00 74.50 407 SER A C 1
ATOM 3346 O O . SER A 1 407 ? -9.767 -18.871 1.509 1.00 74.50 407 SER A O 1
ATOM 3348 N N . ASN A 1 408 ? -8.538 -17.869 -0.077 1.00 59.84 408 ASN A N 1
ATOM 3349 C CA . ASN A 1 408 ? -8.064 -19.104 -0.721 1.00 59.84 408 ASN A CA 1
ATOM 3350 C C . ASN A 1 408 ? -6.652 -19.518 -0.260 1.00 59.84 408 ASN A C 1
ATOM 3352 O O . ASN A 1 408 ? -6.087 -20.467 -0.811 1.00 59.84 408 ASN A O 1
ATOM 3356 N N . HIS A 1 409 ? -6.071 -18.769 0.677 1.00 48.31 409 HIS A N 1
ATOM 3357 C CA . HIS A 1 409 ? -4.789 -19.023 1.328 1.00 48.31 409 HIS A CA 1
ATOM 3358 C C . HIS A 1 409 ? -5.037 -19.357 2.792 1.00 48.31 409 HIS A C 1
ATOM 3360 O O . HIS A 1 409 ? -4.265 -20.194 3.307 1.00 48.31 409 HIS A O 1
#

pLDDT: mean 91.72, std 8.06, range [48.31, 98.69]